Protein AF-Q73L11-F1 (afdb_monomer_lite)

Foldseek 3Di:
DDDDDDDDDDDDPPPPPCPDDPPDPDQDCDACNHGDDPQQNVLLVAAKKFWLLVQLPDPVLQVLLVVLVVVQPQADSFLLSVLLNQQQDDQFGMWHDNRGQKIWTFHADPVRDTDIDIFGWDWPGWDDAVPDPPDIWTKIATPDDDVPQLQARIKTWHRFDAPDDVHAGKIWMGTHNPDPVCRSPPDSSHTNMIHHPPDDSVRSNVVSSVVSNVCSVVDDSAPCVLPQVLFKWFFLLCLLVDDDPLQVVLLVVLQVVCAQQDPVGGTDDSVNLSVLSCVASPDCPPATIWHADCPPSFGKIWTHRPNDTDDIFGKHFRHDQPLGPPWGKIAGPDPPCAFARIKTKDRWDDQVTKIFMGTGVGSVRSNVCPHGRMIGRPPPDSNSSSVVSSVVSNVSSCVNSVD

InterPro domains:
  IPR012674 Calycin [G3DSA:2.40.128.20] (35-209)
  IPR012674 Calycin [G3DSA:2.40.128.20] (220-390)
  IPR012674 Calycin [SSF50814] (27-210)
  IPR015304 ZinT domain [PF09223] (40-207)

pLDDT: mean 89.26, std 16.39, range [25.02, 98.62]

Organism: Treponema denticola (strain ATCC 35405 / DSM 14222 / CIP 103919 / JCM 8153 / KCTC 15104) (NCBI:txid243275)

Secondary structure (DSSP, 8-state):
------------------------SS---EETTEEP-TT-TTGGG-EEEEEGGGGTT-GGGHHHHHHHHTT-TTB-HHHHHHHHHHHH--S-SEEEE-SSSEEEEEEE-TT--EEEEEEEEEEEEEEEPTT-TT-EEEEEEESS--TT-GGGSEEEEPPSB-SSTT---EEEEEEESS-HHHHHTS-TT---EEEETT--HHHHHHHHHHHHHHHTTTS-S-TTHHHHTT--EEEGGGGGT---HHHHHHHHHHHHHTTT--TTSSPPPHHHHHHHHHHHH--SSS-SEEEEE-GGG--EEEEEETTEEEEEEE-EE-SPPTTSTTSEEEE---TT-GGGSEEEEPPPBTTTTBEEEEEESSHHHHTT--S--EEEETT--HHHHHHHHHHHHHHHHHHHHT-

Sequence (403 aa):
MSTKNFGAKLVLVLMVLAVTFTACKSMPNTIGGMKIEPGKELAAWKGEWVSLDSAKNDPSLNPVYKEAAAKMENYTVEGFKLAVEGMYRTSFSKIKFDGTNTVVFTVKDADGKEKEISSEYVYKGKVPVIGYDGYYWETFEAVKNVRGLTMAKYIICFPPHQDSEGGLLHWHVRTGGSGIDALVKADTMWWPTYVSASMTKEELVKNFKDTIGAVAGMFPKSPFEPYAKEGKWMNSSLIYDNTSAEVNAAYNKIIKEFAGKNPKGGDFTKAEIIAEMKKVYGTTDLYTHIEFVTEDGKNEFVVYKDGKEIHRAAYKRTAENASKPGLLAVVTDKKDAGMFKTISLTSAGGNPLHFHFWYGMNDADFSKIKEKPTCIPANTPNKMIAERVEKSCRKILKGIVEK

Structure (mmCIF, N/CA/C/O backbone):
data_AF-Q73L11-F1
#
_entry.id   AF-Q73L11-F1
#
loop_
_atom_site.group_PDB
_atom_site.id
_atom_site.type_symbol
_atom_site.label_atom_id
_atom_site.label_alt_id
_atom_site.label_comp_id
_atom_site.label_asym_id
_atom_site.label_entity_id
_atom_site.label_seq_id
_atom_site.pdbx_PDB_ins_code
_atom_site.Cartn_x
_atom_site.Cartn_y
_atom_site.Cartn_z
_atom_site.occupancy
_atom_site.B_iso_or_equiv
_atom_site.auth_seq_id
_atom_site.auth_comp_id
_atom_site.auth_asym_id
_atom_site.auth_atom_id
_atom_site.pdbx_PDB_model_num
ATOM 1 N N . MET A 1 1 ? 40.506 -22.912 46.090 1.00 35.38 1 MET A N 1
ATOM 2 C CA . MET A 1 1 ? 40.678 -21.440 45.996 1.00 35.38 1 MET A CA 1
ATOM 3 C C . MET A 1 1 ? 40.178 -21.053 44.599 1.00 35.38 1 MET A C 1
ATOM 5 O O . MET A 1 1 ? 40.562 -21.756 43.680 1.00 35.38 1 MET A O 1
ATOM 9 N N . SER A 1 2 ? 39.197 -20.169 44.348 1.00 27.73 2 SER A N 1
ATOM 10 C CA . SER A 1 2 ? 38.759 -18.925 45.031 1.00 27.73 2 SER A CA 1
ATOM 11 C C . SER A 1 2 ? 39.813 -17.814 44.929 1.00 27.73 2 SER A C 1
ATOM 13 O O . SER A 1 2 ? 40.946 -18.110 45.282 1.00 27.73 2 SER A O 1
ATOM 15 N N . THR A 1 3 ? 39.585 -16.550 44.528 1.00 31.19 3 THR A N 1
ATOM 16 C CA . THR A 1 3 ? 38.479 -15.769 43.874 1.00 31.19 3 THR A CA 1
ATOM 17 C C . THR A 1 3 ? 39.145 -14.489 43.255 1.00 31.19 3 THR A C 1
ATOM 19 O O . THR A 1 3 ? 40.365 -14.416 43.339 1.00 31.19 3 THR A O 1
ATOM 22 N N . LYS A 1 4 ? 38.573 -13.423 42.644 1.00 36.03 4 LYS A N 1
ATOM 23 C CA . LYS A 1 4 ? 37.244 -12.799 42.323 1.00 36.03 4 LYS A CA 1
ATOM 24 C C . LYS A 1 4 ? 37.536 -11.696 41.240 1.00 36.03 4 LYS A C 1
ATOM 26 O O . LYS A 1 4 ? 38.711 -11.471 40.983 1.00 36.03 4 LYS A O 1
ATOM 31 N N . ASN A 1 5 ? 36.655 -10.916 40.586 1.00 29.83 5 ASN A N 1
ATOM 32 C CA . ASN A 1 5 ? 35.190 -10.738 40.468 1.00 29.83 5 ASN A CA 1
ATOM 33 C C . ASN A 1 5 ? 34.886 -9.965 39.136 1.00 29.83 5 ASN A C 1
ATOM 35 O O . ASN A 1 5 ? 35.825 -9.525 38.485 1.00 29.83 5 ASN A O 1
ATOM 39 N N . PHE A 1 6 ? 33.605 -9.668 38.842 1.00 29.22 6 PHE A N 1
ATOM 40 C CA . PHE A 1 6 ? 33.082 -8.716 37.822 1.00 29.22 6 PHE A CA 1
ATOM 41 C C . PHE A 1 6 ? 33.169 -9.124 36.324 1.00 29.22 6 PHE A C 1
ATOM 43 O O . PHE A 1 6 ? 34.144 -9.708 35.881 1.00 29.22 6 PHE A O 1
ATOM 50 N N . GLY A 1 7 ? 32.163 -8.819 35.485 1.00 25.02 7 GLY A N 1
ATOM 51 C CA . GLY A 1 7 ? 30.887 -8.171 35.832 1.00 25.02 7 GLY A CA 1
ATOM 52 C C . GLY A 1 7 ? 29.906 -7.892 34.680 1.00 25.02 7 GLY A C 1
ATOM 53 O O . GLY A 1 7 ? 29.806 -6.756 34.255 1.00 25.02 7 GLY A O 1
ATOM 54 N N . ALA A 1 8 ? 29.154 -8.922 34.273 1.00 28.88 8 ALA A N 1
ATOM 55 C CA . ALA A 1 8 ? 27.730 -8.946 33.868 1.00 28.88 8 ALA A CA 1
ATOM 56 C C . ALA A 1 8 ? 27.041 -7.803 33.057 1.00 28.88 8 ALA A C 1
ATOM 58 O O . ALA A 1 8 ? 27.161 -6.621 33.350 1.00 28.88 8 ALA A O 1
ATOM 59 N N . LYS A 1 9 ? 26.071 -8.242 32.227 1.00 26.66 9 LYS A N 1
ATOM 60 C CA . LYS A 1 9 ? 24.974 -7.500 31.549 1.00 26.66 9 LYS A CA 1
ATOM 61 C C . LYS A 1 9 ? 25.284 -6.807 30.208 1.00 26.66 9 LYS A C 1
ATOM 63 O O . LYS A 1 9 ? 25.602 -5.627 30.159 1.00 26.66 9 LYS A O 1
ATOM 68 N N . LEU A 1 10 ? 24.857 -7.463 29.128 1.00 27.17 10 LEU A N 1
ATOM 69 C CA . LEU A 1 10 ? 23.689 -6.964 28.389 1.00 27.17 10 LEU A CA 1
ATOM 70 C C . LEU A 1 10 ? 22.757 -8.154 28.098 1.00 27.17 10 LEU A C 1
ATOM 72 O O . LEU A 1 10 ? 23.234 -9.279 27.968 1.00 27.17 10 LEU A O 1
ATOM 76 N N . VAL A 1 11 ? 21.439 -7.940 28.102 1.00 28.19 11 VAL A N 1
ATOM 77 C CA . VAL A 1 11 ? 20.433 -9.022 28.071 1.00 28.19 11 VAL A CA 1
ATOM 78 C C . VAL A 1 11 ? 19.695 -9.039 26.736 1.00 28.19 11 VAL A C 1
ATOM 80 O O . VAL A 1 11 ? 19.344 -7.993 26.196 1.00 28.19 11 VAL A O 1
ATOM 83 N N . LEU A 1 12 ? 19.440 -10.246 26.231 1.00 28.66 12 LEU A N 1
ATOM 84 C CA . LEU A 1 12 ? 18.625 -10.513 25.050 1.00 28.66 12 LEU A CA 1
ATOM 85 C C . LEU A 1 12 ? 17.162 -10.100 25.308 1.00 28.66 12 LEU A C 1
ATOM 87 O O . LEU A 1 12 ? 16.454 -10.786 26.041 1.00 28.66 12 LEU A O 1
ATOM 91 N N . VAL A 1 13 ? 16.692 -9.009 24.695 1.00 26.59 13 VAL A N 1
ATOM 92 C CA . VAL A 1 13 ? 15.276 -8.590 24.765 1.00 26.59 13 VAL A CA 1
ATOM 93 C C . VAL A 1 13 ? 14.535 -9.038 23.505 1.00 26.59 13 VAL A C 1
ATOM 95 O O . VAL A 1 13 ? 14.194 -8.249 22.629 1.00 26.59 13 VAL A O 1
ATOM 98 N N . LEU A 1 14 ? 14.287 -10.345 23.432 1.00 27.11 14 LEU A N 1
ATOM 99 C CA . LEU A 1 14 ? 13.224 -10.918 22.609 1.00 27.11 14 LEU A CA 1
ATOM 100 C C . LEU A 1 14 ? 11.970 -10.973 23.490 1.00 27.11 14 LEU A C 1
ATOM 102 O O . LEU A 1 14 ? 11.880 -11.820 24.379 1.00 27.11 14 LEU A O 1
ATOM 106 N N . MET A 1 15 ? 11.020 -10.054 23.285 1.00 26.34 15 MET A N 1
ATOM 107 C CA . MET A 1 15 ? 9.740 -10.067 24.007 1.00 26.34 15 MET A CA 1
ATOM 108 C C . MET A 1 15 ? 8.842 -11.198 23.491 1.00 26.34 15 MET A C 1
ATOM 110 O O . MET A 1 15 ? 7.917 -10.995 22.710 1.00 26.34 15 MET A O 1
ATOM 114 N N . VAL A 1 16 ? 9.115 -12.412 23.969 1.00 30.66 16 VAL A N 1
ATOM 115 C CA . VAL A 1 16 ? 8.197 -13.547 23.865 1.00 30.66 16 VAL A CA 1
ATOM 116 C C . VAL A 1 16 ? 7.067 -13.331 24.874 1.00 30.66 16 VAL A C 1
ATOM 118 O O . VAL A 1 16 ? 7.099 -13.840 25.993 1.00 30.66 16 VAL A O 1
ATOM 121 N N . LEU A 1 17 ? 6.058 -12.555 24.475 1.00 27.16 17 LEU A N 1
ATOM 122 C CA . LEU A 1 17 ? 4.787 -12.434 25.194 1.00 27.16 17 LEU A CA 1
ATOM 123 C C . LEU A 1 17 ? 3.920 -13.675 24.918 1.00 27.16 17 LEU A C 1
ATOM 125 O O . LEU A 1 17 ? 2.876 -13.625 24.273 1.00 27.16 17 LEU A O 1
ATOM 129 N N . ALA A 1 18 ? 4.401 -14.829 25.389 1.00 29.62 18 ALA A N 1
ATOM 130 C CA . ALA A 1 18 ? 3.684 -16.096 25.325 1.00 29.62 18 ALA A CA 1
ATOM 131 C C . ALA A 1 18 ? 2.532 -16.104 26.341 1.00 29.62 18 ALA A C 1
ATOM 133 O O . ALA A 1 18 ? 2.640 -16.678 27.425 1.00 29.62 18 ALA A O 1
ATOM 134 N N . VAL A 1 19 ? 1.417 -15.462 25.984 1.00 34.09 19 VAL A N 1
ATOM 135 C CA . VAL A 1 19 ? 0.158 -15.582 26.726 1.00 34.09 19 VAL A CA 1
ATOM 136 C C . VAL A 1 19 ? -0.327 -17.026 26.598 1.00 34.09 19 VAL A C 1
ATOM 138 O O . VAL A 1 19 ? -0.696 -17.484 25.515 1.00 34.09 19 VAL A O 1
ATOM 141 N N . THR A 1 20 ? -0.287 -17.774 27.701 1.00 30.02 20 THR A N 1
ATOM 142 C CA . THR A 1 20 ? -0.569 -19.214 27.726 1.00 30.02 20 THR A CA 1
ATOM 143 C C . THR A 1 20 ? -2.068 -19.508 27.652 1.00 30.02 20 THR A C 1
ATOM 145 O O . THR A 1 20 ? -2.682 -19.926 28.633 1.00 30.02 20 THR A O 1
ATOM 148 N N . PHE A 1 21 ? -2.664 -19.322 26.475 1.00 33.56 21 PHE A N 1
ATOM 149 C CA . PHE A 1 21 ? -3.992 -19.852 26.182 1.00 33.56 21 PHE A CA 1
ATOM 150 C C . PHE A 1 21 ? -3.929 -21.365 25.954 1.00 33.56 21 PHE A C 1
ATOM 152 O O . PHE A 1 21 ? -3.264 -21.854 25.039 1.00 33.56 21 PHE A O 1
ATOM 159 N N . THR A 1 22 ? -4.660 -22.115 26.778 1.00 34.06 22 THR A N 1
ATOM 160 C CA . THR A 1 22 ? -4.763 -23.578 26.702 1.00 34.06 22 THR A CA 1
ATOM 161 C C . THR A 1 22 ? -5.592 -23.997 25.483 1.00 34.06 22 THR A C 1
ATOM 163 O O . THR A 1 22 ? -6.784 -24.285 25.585 1.00 34.06 22 THR A O 1
ATOM 166 N N . ALA A 1 23 ? -4.965 -24.004 24.305 1.00 34.34 23 ALA A N 1
ATOM 167 C CA . ALA A 1 23 ? -5.595 -24.320 23.025 1.00 34.34 23 ALA A CA 1
ATOM 168 C C . ALA A 1 23 ? -5.962 -25.816 22.904 1.00 34.34 23 ALA A C 1
ATOM 170 O O . ALA A 1 23 ? -5.286 -26.600 22.232 1.00 34.34 23 ALA A O 1
ATOM 171 N N . CYS A 1 24 ? -7.056 -26.219 23.555 1.00 35.72 24 CYS A N 1
ATOM 172 C CA . CYS A 1 24 ? -7.661 -27.535 23.373 1.00 35.72 24 CYS A CA 1
ATOM 173 C C . CYS A 1 24 ? -8.022 -27.759 21.897 1.00 35.72 24 CYS A C 1
ATOM 175 O O . CYS A 1 24 ? -8.787 -26.999 21.306 1.00 35.72 24 CYS A O 1
ATOM 177 N N . LYS A 1 25 ? -7.480 -28.831 21.305 1.00 41.09 25 LYS A N 1
ATOM 178 C CA . LYS A 1 25 ? -7.693 -29.197 19.898 1.00 41.09 25 LYS A CA 1
ATOM 179 C C . LYS A 1 25 ? -9.077 -29.816 19.672 1.00 41.09 25 LYS A C 1
ATOM 181 O O . LYS A 1 25 ? -9.210 -31.023 19.488 1.00 41.09 25 LYS A O 1
ATOM 186 N N . SER A 1 26 ? -10.098 -28.973 19.628 1.00 40.47 26 SER A N 1
ATOM 187 C CA . SER A 1 26 ? -11.397 -29.260 19.017 1.00 40.47 26 SER A CA 1
ATOM 188 C C . SER A 1 26 ? -11.814 -28.066 18.156 1.00 40.47 26 SER A C 1
ATOM 190 O O . SER A 1 26 ? -11.389 -26.938 18.405 1.00 40.47 26 SER A O 1
ATOM 192 N N . MET A 1 27 ? -12.601 -28.298 17.099 1.00 46.44 27 MET A N 1
ATOM 193 C CA . MET A 1 27 ? -13.087 -27.190 16.268 1.00 46.44 27 MET A CA 1
ATOM 194 C C . MET A 1 27 ? -13.936 -26.252 17.142 1.00 46.44 27 MET A C 1
ATOM 196 O O . MET A 1 27 ? -14.869 -26.731 17.794 1.00 46.44 27 MET A O 1
ATOM 200 N N . PRO A 1 28 ? -13.619 -24.946 17.211 1.00 53.94 28 PRO A N 1
ATOM 201 C CA . PRO A 1 28 ? -14.266 -24.056 18.158 1.00 53.94 28 PRO A CA 1
ATOM 202 C C . PRO A 1 28 ? -15.704 -23.780 17.718 1.00 53.94 28 PRO A C 1
ATOM 204 O O . PRO A 1 28 ? -15.953 -22.935 16.861 1.00 53.94 28 PRO A O 1
ATOM 207 N N . ASN A 1 29 ? -16.658 -24.431 18.385 1.00 70.69 29 ASN A N 1
ATOM 208 C CA . ASN A 1 29 ? -18.093 -24.126 18.323 1.00 70.69 29 ASN A CA 1
ATOM 209 C C . ASN A 1 29 ? -18.436 -22.756 18.960 1.00 70.69 29 ASN A C 1
ATOM 211 O O . ASN A 1 29 ? -19.571 -22.533 19.387 1.00 70.69 29 ASN A O 1
ATOM 215 N N . THR A 1 30 ? -17.452 -21.859 19.074 1.00 77.94 30 THR A N 1
ATOM 216 C CA . THR A 1 30 ? -17.537 -20.561 19.737 1.00 77.94 30 THR A CA 1
ATOM 217 C C . THR A 1 30 ? -16.783 -19.459 18.983 1.00 77.94 30 THR A C 1
ATOM 219 O O . THR A 1 30 ? -15.761 -19.687 18.322 1.00 77.94 30 THR A O 1
ATOM 222 N N . ILE A 1 31 ? -17.296 -18.237 19.128 1.00 80.06 31 ILE A N 1
ATOM 223 C CA . ILE A 1 31 ? -16.712 -16.969 18.675 1.00 80.06 31 ILE A CA 1
ATOM 224 C C . ILE A 1 31 ? -16.792 -16.008 19.868 1.00 80.06 31 ILE A C 1
ATOM 226 O O . ILE A 1 31 ? -17.858 -15.848 20.457 1.00 80.06 31 ILE A O 1
ATOM 230 N N . GLY A 1 32 ? -15.666 -15.424 20.290 1.00 75.81 32 GLY A N 1
ATOM 231 C CA . GLY A 1 32 ? -15.624 -14.548 21.477 1.00 75.81 32 GLY A CA 1
ATOM 232 C C . GLY A 1 32 ? -16.131 -15.210 22.770 1.00 75.81 32 GLY A C 1
ATOM 233 O O . GLY A 1 32 ? -16.736 -14.550 23.606 1.00 75.81 32 GLY A O 1
ATOM 234 N N . GLY A 1 33 ? -15.980 -16.534 22.900 1.00 77.81 33 GLY A N 1
ATOM 235 C CA . GLY A 1 33 ? -16.538 -17.326 24.006 1.00 77.81 33 GLY A CA 1
ATOM 236 C C . GLY A 1 33 ? -18.035 -17.654 23.891 1.00 77.81 33 GLY A C 1
ATOM 237 O O . GLY A 1 33 ? -18.492 -18.601 24.527 1.00 77.81 33 GLY A O 1
ATOM 238 N N . MET A 1 34 ? -18.795 -16.955 23.042 1.00 78.81 34 MET A N 1
ATOM 239 C CA . MET A 1 34 ? -20.207 -17.253 22.776 1.00 78.81 34 MET A CA 1
ATOM 240 C C . MET A 1 34 ? -20.344 -18.458 21.845 1.00 78.81 34 MET A C 1
ATOM 242 O O . MET A 1 34 ? -19.550 -18.616 20.920 1.00 78.81 34 MET A O 1
ATOM 246 N N . LYS A 1 35 ? -21.362 -19.299 22.055 1.00 84.69 35 LYS A N 1
ATOM 247 C CA . LYS A 1 35 ? -21.678 -20.424 21.161 1.00 84.69 35 LYS A CA 1
ATOM 248 C C . LYS A 1 35 ? -22.108 -19.912 19.781 1.00 84.69 35 LYS A C 1
ATOM 250 O O . LYS A 1 35 ? -22.910 -18.990 19.691 1.00 84.69 35 LYS A O 1
ATOM 255 N N . ILE A 1 36 ? -21.618 -20.554 18.721 1.00 84.19 36 ILE A N 1
ATOM 256 C CA . ILE A 1 36 ? -22.064 -20.301 17.345 1.00 84.19 36 ILE A CA 1
ATOM 257 C C . ILE A 1 36 ? -23.532 -20.740 17.211 1.00 84.19 36 ILE A C 1
ATOM 259 O O . ILE A 1 36 ? -23.858 -21.918 17.379 1.00 84.19 36 ILE A O 1
ATOM 263 N N . GLU A 1 37 ? -24.409 -19.787 16.897 1.00 88.38 37 GLU A N 1
ATOM 264 C CA . GLU A 1 37 ? -25.820 -20.004 16.570 1.00 88.38 37 GLU A CA 1
ATOM 265 C C . GLU A 1 37 ? -26.121 -19.399 15.186 1.00 88.38 37 GLU A C 1
ATOM 267 O O . GLU A 1 37 ? -25.751 -18.245 14.960 1.00 88.38 37 GLU A O 1
ATOM 272 N N . PRO A 1 38 ? -26.791 -20.126 14.268 1.00 87.69 38 PRO A N 1
ATOM 273 C CA . PRO A 1 38 ? -27.093 -19.621 12.929 1.00 87.69 38 PRO A CA 1
ATOM 274 C C . PRO A 1 38 ? -27.888 -18.309 12.944 1.00 87.69 38 PRO A C 1
ATOM 276 O O . PRO A 1 38 ? -28.937 -18.212 13.583 1.00 87.69 38 PRO A O 1
ATOM 279 N N . GLY A 1 39 ? -27.391 -17.306 12.219 1.00 89.44 39 GLY A N 1
ATOM 280 C CA . GLY A 1 39 ? -27.963 -15.958 12.162 1.00 89.44 39 GLY A CA 1
ATOM 281 C C . GLY A 1 39 ? -27.531 -15.035 13.310 1.00 89.44 39 GLY A C 1
ATOM 282 O O . GLY A 1 39 ? -27.993 -13.893 13.362 1.00 89.44 39 GLY A O 1
ATOM 283 N N . LYS A 1 40 ? -26.662 -15.511 14.213 1.00 94.44 40 LYS A N 1
ATOM 284 C CA . LYS A 1 40 ? -26.109 -14.775 15.365 1.00 94.44 40 LYS A CA 1
ATOM 285 C C . LYS A 1 40 ? -24.593 -14.951 15.508 1.00 94.44 40 LYS A C 1
ATOM 287 O O . LYS A 1 40 ? -24.036 -14.681 16.569 1.00 94.44 40 LYS A O 1
ATOM 292 N N . GLU A 1 41 ? -23.893 -15.398 14.473 1.00 95.81 41 GLU A N 1
ATOM 293 C CA . GLU A 1 41 ? -22.435 -15.552 14.488 1.00 95.81 41 GLU A CA 1
ATOM 294 C C . GLU A 1 41 ? -21.693 -14.226 14.760 1.00 95.81 41 GLU A C 1
ATOM 296 O O . GLU A 1 41 ? -20.558 -14.253 15.232 1.00 95.81 41 GLU A O 1
ATOM 301 N N . LEU A 1 42 ? -22.348 -13.074 14.552 1.00 96.19 42 LEU A N 1
ATOM 302 C CA . LEU A 1 42 ? -21.864 -11.741 14.942 1.00 96.19 42 LEU A CA 1
ATOM 303 C C . LEU A 1 42 ? -22.301 -11.261 16.348 1.00 96.19 42 LEU A C 1
ATOM 305 O O . LEU A 1 42 ? -21.995 -10.131 16.734 1.00 96.19 42 LEU A O 1
ATOM 309 N N . ALA A 1 43 ? -22.951 -12.097 17.166 1.00 95.50 43 ALA A N 1
ATOM 310 C CA . ALA A 1 43 ? -23.412 -11.711 18.507 1.00 95.50 43 ALA A CA 1
ATOM 311 C C . ALA A 1 43 ? -22.285 -11.279 19.464 1.00 95.50 43 ALA A C 1
ATOM 313 O O . ALA A 1 43 ? -22.518 -10.441 20.336 1.00 95.50 43 ALA A O 1
ATOM 314 N N . ALA A 1 44 ? -21.059 -11.782 19.268 1.00 95.62 44 ALA A N 1
ATOM 315 C CA . ALA A 1 44 ? -19.892 -11.406 20.069 1.00 95.62 44 ALA A CA 1
ATOM 316 C C . ALA A 1 44 ? -19.519 -9.913 19.962 1.00 95.62 44 ALA A C 1
ATOM 318 O O . ALA A 1 44 ? -18.861 -9.391 20.856 1.00 95.62 44 ALA A O 1
ATOM 319 N N . TRP A 1 45 ? -19.969 -9.213 18.913 1.00 97.50 45 TRP A N 1
ATOM 320 C CA . TRP A 1 45 ? -19.750 -7.776 18.712 1.00 97.50 45 TRP A CA 1
ATOM 321 C C . TRP A 1 45 ? -20.975 -6.919 19.069 1.00 97.50 45 TRP A C 1
ATOM 323 O O . TRP A 1 45 ? -20.998 -5.736 18.734 1.00 97.50 45 TRP A O 1
ATOM 333 N N . LYS A 1 46 ? -22.009 -7.470 19.725 1.00 97.38 46 LYS A N 1
ATOM 334 C CA . LYS A 1 46 ? -23.245 -6.732 20.038 1.00 97.38 46 LYS A CA 1
ATOM 335 C C . LYS A 1 46 ? -22.964 -5.401 20.755 1.00 97.38 46 LYS A C 1
ATOM 337 O O . LYS A 1 46 ? -22.375 -5.384 21.832 1.00 97.38 46 LYS A O 1
ATOM 342 N N . GLY A 1 47 ? -23.451 -4.304 20.177 1.00 97.56 47 GLY A N 1
ATOM 343 C CA . GLY A 1 47 ? -23.226 -2.938 20.651 1.00 97.56 47 GLY A CA 1
ATOM 344 C C . GLY A 1 47 ? -23.004 -1.945 19.508 1.00 97.56 47 GLY A C 1
ATOM 345 O O . GLY A 1 47 ? -23.078 -2.298 18.329 1.00 97.56 47 GLY A O 1
ATOM 346 N N . GLU A 1 48 ? -22.715 -0.695 19.868 1.00 98.19 48 GLU A N 1
ATOM 347 C CA . GLU A 1 48 ? -22.243 0.335 18.939 1.00 98.19 48 GLU A CA 1
ATOM 348 C C . GLU A 1 48 ? -20.748 0.588 19.158 1.00 98.19 48 GLU A C 1
ATOM 350 O O . GLU A 1 48 ? -20.301 0.766 20.293 1.00 98.19 48 GLU A O 1
ATOM 355 N N . TRP A 1 49 ? -19.980 0.640 18.071 1.00 98.56 49 TRP A N 1
ATOM 356 C CA . TRP A 1 49 ? -18.530 0.812 18.095 1.00 98.56 49 TRP A CA 1
ATOM 357 C C . TRP A 1 49 ? -18.104 1.998 17.237 1.00 98.56 49 TRP A C 1
ATOM 359 O O . TRP A 1 49 ? -18.645 2.209 16.152 1.00 98.56 49 TRP A O 1
ATOM 369 N N . VAL A 1 50 ? -17.096 2.739 17.691 1.00 97.75 50 VAL A N 1
ATOM 370 C CA . VAL A 1 50 ? -16.467 3.859 16.976 1.00 97.75 50 VAL A CA 1
ATOM 371 C C . VAL A 1 50 ? -15.022 3.504 16.629 1.00 97.75 50 VAL A C 1
ATOM 373 O O . VAL A 1 50 ? -14.343 2.821 17.398 1.00 97.75 50 VAL A O 1
ATOM 376 N N . SER A 1 51 ? -14.545 3.936 15.461 1.00 97.00 51 SER A N 1
ATOM 377 C CA . SER A 1 51 ? -13.150 3.711 15.078 1.00 97.00 51 SER A CA 1
ATOM 378 C C . SER A 1 51 ? -12.205 4.615 15.869 1.00 97.00 51 SER A C 1
ATOM 380 O O . SER A 1 51 ? -12.389 5.831 15.898 1.00 97.00 51 SER A O 1
ATOM 382 N N . LEU A 1 52 ? -11.142 4.038 16.435 1.00 95.25 52 LEU A N 1
ATOM 383 C CA . LEU A 1 52 ? -10.106 4.774 17.171 1.00 95.25 52 LEU A CA 1
ATOM 384 C C . LEU A 1 52 ? -9.368 5.800 16.277 1.00 95.25 52 LEU A C 1
ATOM 386 O O . LEU A 1 52 ? -8.866 6.811 16.765 1.00 95.25 52 LEU A O 1
ATOM 390 N N . ASP A 1 53 ? -9.383 5.591 14.953 1.00 94.06 53 ASP A N 1
ATOM 391 C CA . ASP A 1 53 ? -8.878 6.520 13.928 1.00 94.06 53 ASP A CA 1
ATOM 392 C C . ASP A 1 53 ? -9.573 7.900 13.964 1.00 94.06 53 ASP A C 1
ATOM 394 O O . ASP A 1 53 ? -9.035 8.876 13.440 1.00 94.06 53 ASP A O 1
ATOM 398 N N . SER A 1 54 ? -10.731 8.041 14.630 1.00 93.75 54 SER A N 1
ATOM 399 C CA . SER A 1 54 ? -11.397 9.340 14.813 1.00 93.75 54 SER A CA 1
ATOM 400 C C . SER A 1 54 ? -10.576 10.340 15.639 1.00 93.75 54 SER A C 1
ATOM 402 O O . SER A 1 54 ? -10.803 11.545 15.532 1.00 93.75 54 SER A O 1
ATOM 404 N N . ALA A 1 55 ? -9.630 9.867 16.458 1.00 95.06 55 ALA A N 1
ATOM 405 C CA . ALA A 1 55 ? -8.809 10.704 17.333 1.00 95.06 55 ALA A CA 1
ATOM 406 C C . ALA A 1 55 ? -7.576 11.329 16.646 1.00 95.06 55 ALA A C 1
ATOM 408 O O . ALA A 1 55 ? -7.051 12.324 17.144 1.00 95.06 55 ALA A O 1
ATOM 409 N N . LYS A 1 56 ? -7.118 10.799 15.500 1.00 93.88 56 LYS A N 1
ATOM 410 C CA . LYS A 1 56 ? -5.787 11.086 14.905 1.00 93.88 56 LYS A CA 1
ATOM 411 C C . LYS A 1 56 ? -5.449 12.555 14.620 1.00 93.88 56 LYS A C 1
ATOM 413 O O . LYS A 1 56 ? -4.278 12.914 14.467 1.00 93.88 56 LYS A O 1
ATOM 418 N N . ASN A 1 57 ? -6.481 13.385 14.490 1.00 94.25 57 ASN A N 1
ATOM 419 C CA . ASN A 1 57 ? -6.376 14.799 14.143 1.00 94.25 57 ASN A CA 1
ATOM 420 C C . ASN A 1 57 ? -6.313 15.718 15.370 1.00 94.25 57 ASN A C 1
ATOM 422 O O . ASN A 1 57 ? -6.208 16.931 15.198 1.00 94.25 57 ASN A O 1
ATOM 426 N N . ASP A 1 58 ? -6.372 15.181 16.592 1.00 96.56 58 ASP A N 1
ATOM 427 C CA . ASP A 1 58 ? -6.278 16.008 17.789 1.00 96.56 58 ASP A CA 1
ATOM 428 C C . ASP A 1 58 ? -4.858 16.603 17.959 1.00 96.56 58 ASP A C 1
ATOM 430 O O . ASP A 1 58 ? -3.874 15.853 17.990 1.00 96.56 58 ASP A O 1
ATOM 434 N N . PRO A 1 59 ? -4.703 17.938 18.088 1.00 96.00 59 PRO A N 1
ATOM 435 C CA . PRO A 1 59 ? -3.387 18.573 18.180 1.00 96.00 59 PRO A CA 1
ATOM 436 C C . PRO A 1 59 ? -2.534 18.126 19.377 1.00 96.00 59 PRO A C 1
ATOM 438 O O . PRO A 1 59 ? -1.307 18.246 19.322 1.00 96.00 59 PRO A O 1
ATOM 441 N N . SER A 1 60 ? -3.147 17.592 20.442 1.00 96.00 60 SER A N 1
ATOM 442 C CA . SER A 1 60 ? -2.434 17.098 21.632 1.00 96.00 60 SER A CA 1
ATOM 443 C C . SER A 1 60 ? -1.557 15.863 21.370 1.00 96.00 60 SER A C 1
ATOM 445 O O . SER A 1 60 ? -0.686 15.542 22.183 1.00 96.00 60 SER A O 1
ATOM 447 N N . LEU A 1 61 ? -1.727 15.204 20.217 1.00 96.56 61 LEU A N 1
ATOM 448 C CA . LEU A 1 61 ? -0.921 14.062 19.774 1.00 96.56 61 LEU A CA 1
ATOM 449 C C . LEU A 1 61 ? 0.451 14.475 19.210 1.00 96.56 61 LEU A C 1
ATOM 451 O O . LEU A 1 61 ? 1.392 13.681 19.222 1.00 96.56 61 LEU A O 1
ATOM 455 N N . ASN A 1 62 ? 0.600 15.718 18.735 1.00 96.19 62 ASN A N 1
ATOM 456 C CA . ASN A 1 62 ? 1.804 16.176 18.028 1.00 96.19 62 ASN A CA 1
ATOM 457 C C . ASN A 1 62 ? 3.121 16.037 18.835 1.00 96.19 62 ASN A C 1
ATOM 459 O O . ASN A 1 62 ? 4.116 15.603 18.248 1.00 96.19 62 ASN A O 1
ATOM 463 N N . PRO A 1 63 ? 3.180 16.327 20.155 1.00 96.19 63 PRO A N 1
ATOM 464 C CA . PRO A 1 63 ? 4.388 16.090 20.953 1.00 96.19 63 PRO A CA 1
ATOM 465 C C . PRO A 1 63 ? 4.763 14.605 21.049 1.00 96.19 63 PRO A C 1
ATOM 467 O O . PRO A 1 63 ? 5.945 14.272 21.057 1.00 96.19 63 PRO A O 1
ATOM 470 N N . VAL A 1 64 ? 3.764 13.717 21.077 1.00 96.00 64 VAL A N 1
ATOM 471 C CA . VAL A 1 64 ? 3.936 12.262 21.231 1.00 96.00 64 VAL A CA 1
ATOM 472 C C . VAL A 1 64 ? 4.490 11.658 19.944 1.00 96.00 64 VAL A C 1
ATOM 474 O O . VAL A 1 64 ? 5.474 10.923 19.981 1.00 96.00 64 VAL A O 1
ATOM 477 N N . TYR A 1 65 ? 3.938 12.059 18.792 1.00 97.25 65 TYR A N 1
ATOM 478 C CA . TYR A 1 65 ? 4.505 11.725 17.484 1.00 97.25 65 TYR A CA 1
ATOM 479 C C . TYR A 1 65 ? 5.960 12.191 17.352 1.00 97.25 65 TYR A C 1
ATOM 481 O O . TYR A 1 65 ? 6.791 11.442 16.842 1.00 97.25 65 TYR A O 1
ATOM 489 N N . LYS A 1 66 ? 6.290 13.394 17.844 1.00 96.50 66 LYS A N 1
ATOM 490 C CA . LYS A 1 66 ? 7.664 13.918 17.823 1.00 96.50 66 LYS A CA 1
ATOM 491 C C . LYS A 1 66 ? 8.615 13.107 18.711 1.00 96.50 66 LYS A C 1
ATOM 493 O O . LYS A 1 66 ? 9.728 12.819 18.282 1.00 96.50 66 LYS A O 1
ATOM 498 N N . GLU A 1 67 ? 8.198 12.734 19.921 1.00 95.38 67 GLU A N 1
ATOM 499 C CA . GLU A 1 67 ? 9.028 11.948 20.847 1.00 95.38 67 GLU A CA 1
ATOM 500 C C . GLU A 1 67 ? 9.251 10.507 20.357 1.00 95.38 67 GLU A C 1
ATOM 502 O O . GLU A 1 67 ? 10.352 9.972 20.483 1.00 95.38 67 GLU A O 1
ATOM 507 N N . ALA A 1 68 ? 8.226 9.884 19.769 1.00 94.94 68 ALA A N 1
ATOM 508 C CA . ALA A 1 68 ? 8.321 8.547 19.193 1.00 94.94 68 ALA A CA 1
ATOM 509 C C . ALA A 1 68 ? 9.177 8.532 17.913 1.00 94.94 68 ALA A C 1
ATOM 511 O O . ALA A 1 68 ? 10.122 7.750 17.823 1.00 94.94 68 ALA A O 1
ATOM 512 N N . ALA A 1 69 ? 8.930 9.445 16.964 1.00 94.94 69 ALA A N 1
ATOM 513 C CA . ALA A 1 69 ? 9.705 9.529 15.723 1.00 94.94 69 ALA A CA 1
ATOM 514 C C . ALA A 1 69 ? 11.187 9.874 15.961 1.00 94.94 69 ALA A C 1
ATOM 516 O O . ALA A 1 69 ? 12.049 9.407 15.224 1.00 94.94 69 ALA A O 1
ATOM 517 N N . ALA A 1 70 ? 11.519 10.610 17.031 1.00 93.94 70 ALA A N 1
ATOM 518 C CA . ALA A 1 70 ? 12.909 10.861 17.430 1.00 93.94 70 ALA A CA 1
ATOM 519 C C . ALA A 1 70 ? 13.700 9.584 17.797 1.00 93.94 70 ALA A C 1
ATOM 521 O O . ALA A 1 70 ? 14.923 9.639 17.908 1.00 93.94 70 ALA A O 1
ATOM 522 N N . LYS A 1 71 ? 13.019 8.442 17.969 1.00 91.75 71 LYS A N 1
ATOM 523 C CA . LYS A 1 71 ? 13.599 7.115 18.238 1.00 91.75 71 LYS A CA 1
ATOM 524 C C . LYS A 1 71 ? 13.583 6.208 16.990 1.00 91.75 71 LYS A C 1
ATOM 526 O O . LYS A 1 71 ? 13.924 5.034 17.089 1.00 91.75 71 LYS A O 1
ATOM 531 N N . MET A 1 72 ? 13.176 6.734 15.828 1.00 92.56 72 MET A N 1
ATOM 532 C CA . MET A 1 72 ? 12.986 6.002 14.569 1.00 92.56 72 MET A CA 1
ATOM 533 C C . MET A 1 72 ? 13.797 6.654 13.437 1.00 92.56 72 MET A C 1
ATOM 535 O O . MET A 1 72 ? 13.279 7.446 12.655 1.00 92.56 72 MET A O 1
ATOM 539 N N . GLU A 1 73 ? 15.081 6.304 13.336 1.00 92.62 73 GLU A N 1
ATOM 540 C CA . GLU A 1 73 ? 16.087 6.961 12.473 1.00 92.62 73 GLU A CA 1
ATOM 541 C C . GLU A 1 73 ? 15.654 7.156 11.005 1.00 92.62 73 GLU A C 1
ATOM 543 O O . GLU A 1 73 ? 15.965 8.177 10.384 1.00 92.62 73 GLU A O 1
ATOM 548 N N . ASN A 1 74 ? 14.893 6.197 10.469 1.00 95.81 74 ASN A N 1
ATOM 549 C CA . ASN A 1 74 ? 14.447 6.139 9.075 1.00 95.81 74 ASN A CA 1
ATOM 550 C C . ASN A 1 74 ? 13.039 6.733 8.839 1.00 95.81 74 ASN A C 1
ATOM 552 O O . ASN A 1 74 ? 12.392 6.426 7.834 1.00 95.81 74 ASN A O 1
ATOM 556 N N . TYR A 1 75 ? 12.544 7.577 9.749 1.00 96.56 75 TYR A N 1
ATOM 557 C CA . TYR A 1 75 ? 11.217 8.202 9.692 1.00 96.56 75 TYR A CA 1
ATOM 558 C C . TYR A 1 75 ? 11.302 9.708 10.008 1.00 96.56 75 TYR A C 1
ATOM 560 O O . TYR A 1 75 ? 12.075 10.136 10.862 1.00 96.56 75 TYR A O 1
ATOM 568 N N . THR A 1 76 ? 10.488 10.533 9.342 1.00 97.06 76 THR A N 1
ATOM 569 C CA . THR A 1 76 ? 10.138 11.876 9.843 1.00 97.06 76 THR A CA 1
ATOM 570 C C . THR A 1 76 ? 8.932 11.784 10.786 1.00 97.06 76 THR A C 1
ATOM 572 O O . THR A 1 76 ? 8.271 10.744 10.859 1.00 97.06 76 THR A O 1
ATOM 575 N N . VAL A 1 77 ? 8.600 12.872 11.489 1.00 96.69 77 VAL A N 1
ATOM 576 C CA . VAL A 1 77 ? 7.410 12.927 12.363 1.00 96.69 77 VAL A CA 1
ATOM 577 C C . VAL A 1 77 ? 6.132 12.663 11.556 1.00 96.69 77 VAL A C 1
ATOM 579 O O . VAL A 1 77 ? 5.256 11.917 11.985 1.00 96.69 77 VAL A O 1
ATOM 582 N N . GLU A 1 78 ? 6.061 13.214 10.346 1.00 95.88 78 GLU A N 1
ATOM 583 C CA . GLU A 1 78 ? 4.954 13.083 9.398 1.00 95.88 78 GLU A CA 1
ATOM 584 C C . GLU A 1 78 ? 4.908 11.677 8.789 1.00 95.88 78 GLU A C 1
ATOM 586 O O . GLU A 1 78 ? 3.839 11.078 8.679 1.00 95.88 78 GLU A O 1
ATOM 591 N N . GLY A 1 79 ? 6.071 11.114 8.443 1.00 95.88 79 GLY A N 1
ATOM 592 C CA . GLY A 1 79 ? 6.174 9.754 7.918 1.00 95.88 79 GLY A CA 1
ATOM 593 C C . GLY A 1 79 ? 5.818 8.676 8.936 1.00 95.88 79 GLY A C 1
ATOM 594 O O . GLY A 1 79 ? 5.215 7.666 8.565 1.00 95.88 79 GLY A O 1
ATOM 595 N N . PHE A 1 80 ? 6.138 8.899 10.213 1.00 95.81 80 PHE A N 1
ATOM 596 C CA . PHE A 1 80 ? 5.675 8.061 11.317 1.00 95.81 80 PHE A CA 1
ATOM 597 C C . PHE A 1 80 ? 4.179 8.265 11.593 1.00 95.81 80 PHE A C 1
ATOM 599 O O . PHE A 1 80 ? 3.448 7.279 11.686 1.00 95.81 80 PHE A O 1
ATOM 606 N N . LYS A 1 81 ? 3.684 9.511 11.609 1.00 95.56 81 LYS A N 1
ATOM 607 C CA . LYS A 1 81 ? 2.245 9.795 11.734 1.00 95.56 81 LYS A CA 1
ATOM 608 C C . LYS A 1 81 ? 1.424 9.061 10.669 1.00 95.56 81 LYS A C 1
ATOM 610 O O . LYS A 1 81 ? 0.501 8.333 11.018 1.00 95.56 81 LYS A O 1
ATOM 615 N N . LEU A 1 82 ? 1.815 9.125 9.395 1.00 93.75 82 LEU A N 1
ATOM 616 C CA . LEU A 1 82 ? 1.143 8.375 8.323 1.00 93.75 82 LEU A CA 1
ATOM 617 C C . LEU A 1 82 ? 1.354 6.851 8.381 1.00 93.75 82 LEU A C 1
ATOM 619 O O . LEU A 1 82 ? 0.641 6.117 7.698 1.00 93.75 82 LEU A O 1
ATOM 623 N N . ALA A 1 83 ? 2.312 6.344 9.162 1.00 93.44 83 ALA A N 1
ATOM 624 C CA . ALA A 1 83 ? 2.402 4.915 9.459 1.00 93.44 83 ALA A CA 1
ATOM 625 C C . ALA A 1 83 ? 1.306 4.501 10.455 1.00 93.44 83 ALA A C 1
ATOM 627 O O . ALA A 1 83 ? 0.563 3.559 10.181 1.00 93.44 83 ALA A O 1
ATOM 628 N N . VAL A 1 84 ? 1.139 5.261 11.544 1.00 95.06 84 VAL A N 1
ATOM 629 C CA . VAL A 1 84 ? 0.084 5.051 12.554 1.00 95.06 84 VAL A CA 1
ATOM 630 C C . VAL A 1 84 ? -1.315 5.252 11.960 1.00 95.06 84 VAL A C 1
ATOM 632 O O . VAL A 1 84 ? -2.195 4.417 12.158 1.00 95.06 84 VAL A O 1
ATOM 635 N N . GLU A 1 85 ? -1.527 6.302 11.164 1.00 93.31 85 GLU A N 1
ATOM 636 C CA . GLU A 1 85 ? -2.797 6.484 10.450 1.00 93.31 85 GLU A CA 1
ATOM 637 C C . GLU A 1 85 ? -3.053 5.356 9.446 1.00 93.31 85 GLU A C 1
ATOM 639 O O . GLU A 1 85 ? -4.171 4.858 9.359 1.00 93.31 85 GLU A O 1
ATOM 644 N N . GLY A 1 86 ? -2.027 4.911 8.710 1.00 92.62 86 GLY A N 1
ATOM 645 C CA . GLY A 1 86 ? -2.139 3.787 7.778 1.00 92.62 86 GLY A CA 1
ATOM 646 C C . GLY A 1 86 ? -2.550 2.477 8.460 1.00 92.62 86 GLY A C 1
ATOM 647 O O . GLY A 1 86 ? -3.347 1.727 7.893 1.00 92.62 86 GLY A O 1
ATOM 648 N N . MET A 1 87 ? -2.063 2.248 9.684 1.00 94.19 87 MET A N 1
ATOM 649 C CA . MET A 1 87 ? -2.424 1.107 10.528 1.00 94.19 87 MET A CA 1
ATOM 650 C C . MET A 1 87 ? -3.907 1.129 10.915 1.00 94.19 87 MET A C 1
ATOM 652 O O . MET A 1 87 ? -4.599 0.139 10.684 1.00 94.19 87 MET A O 1
ATOM 656 N N . TYR A 1 88 ? -4.421 2.250 11.432 1.00 95.69 88 TYR A N 1
ATOM 657 C CA . TYR A 1 88 ? -5.801 2.324 11.934 1.00 95.69 88 TYR A CA 1
ATOM 658 C C . TYR A 1 88 ? -6.864 2.697 10.880 1.00 95.69 88 TYR A C 1
ATOM 660 O O . TYR A 1 88 ? -8.058 2.530 11.137 1.00 95.69 88 TYR A O 1
ATOM 668 N N . ARG A 1 89 ? -6.462 3.155 9.683 1.00 93.50 89 ARG A N 1
ATOM 669 C CA . ARG A 1 89 ? -7.352 3.632 8.607 1.00 93.50 89 ARG A CA 1
ATOM 670 C C . ARG A 1 89 ? -8.474 2.648 8.263 1.00 93.50 89 ARG A C 1
ATOM 672 O O . ARG A 1 89 ? -8.229 1.544 7.772 1.00 93.50 89 ARG A O 1
ATOM 679 N N . THR A 1 90 ? -9.712 3.125 8.367 1.00 93.31 90 THR A N 1
ATOM 680 C CA . THR A 1 90 ? -10.939 2.401 8.002 1.00 93.31 90 THR A CA 1
ATOM 681 C C . THR A 1 90 ? -11.822 3.215 7.041 1.00 93.31 90 THR A C 1
ATOM 683 O O . THR A 1 90 ? -11.553 4.386 6.776 1.00 93.31 90 THR A O 1
ATOM 686 N N . SER A 1 91 ? -12.876 2.602 6.490 1.00 90.25 91 SER A N 1
ATOM 687 C CA . SER A 1 91 ? -13.866 3.267 5.617 1.00 90.25 91 SER A CA 1
ATOM 688 C C . SER A 1 91 ? -15.159 3.679 6.335 1.00 90.25 91 SER A C 1
ATOM 690 O O . SER A 1 91 ? -16.014 4.312 5.718 1.00 90.25 91 SER A O 1
ATOM 692 N N . PHE A 1 92 ? -15.311 3.328 7.614 1.00 94.38 92 PHE A N 1
ATOM 693 C CA . PHE A 1 92 ? -16.540 3.507 8.392 1.00 94.38 92 PHE A CA 1
ATOM 694 C C . PHE A 1 92 ? -16.208 4.229 9.700 1.00 94.38 92 PHE A C 1
ATOM 696 O O . PHE A 1 92 ? -15.236 3.880 10.360 1.00 94.38 92 PHE A O 1
ATOM 703 N N . SER A 1 93 ? -16.966 5.256 10.086 1.00 92.00 93 SER A N 1
ATOM 704 C CA . SER A 1 93 ? -16.688 5.958 11.352 1.00 92.00 93 SER A CA 1
ATOM 705 C C . SER A 1 93 ? -17.185 5.166 12.561 1.00 92.00 93 SER A C 1
ATOM 707 O O . SER A 1 93 ? -16.561 5.197 13.624 1.00 92.00 93 SER A O 1
ATOM 709 N N . LYS A 1 94 ? -18.296 4.443 12.384 1.00 97.00 94 LYS A N 1
ATOM 710 C CA . LYS A 1 94 ? -18.952 3.609 13.394 1.00 97.00 94 LYS A CA 1
ATOM 711 C C . LYS A 1 94 ? -19.494 2.327 12.757 1.00 97.00 94 LYS A C 1
ATOM 713 O O . LYS A 1 94 ? -19.846 2.321 11.572 1.00 97.00 94 LYS A O 1
ATOM 718 N N . ILE A 1 95 ? -19.599 1.268 13.555 1.00 98.25 95 ILE A N 1
ATOM 719 C CA . ILE A 1 95 ? -20.215 -0.016 13.191 1.00 98.25 95 ILE A CA 1
ATOM 720 C C . ILE A 1 95 ? -21.116 -0.463 14.350 1.00 98.25 95 ILE A C 1
ATOM 722 O O . ILE A 1 95 ? -20.718 -0.363 15.511 1.00 98.25 95 ILE A O 1
ATOM 726 N N . LYS A 1 96 ? -22.323 -0.953 14.052 1.00 98.50 96 LYS A N 1
ATOM 727 C CA . LYS A 1 96 ? -23.308 -1.402 15.047 1.00 98.50 96 LYS A CA 1
ATOM 728 C C . LYS A 1 96 ? -23.770 -2.829 14.769 1.00 98.50 96 LYS A C 1
ATOM 730 O O . LYS A 1 96 ? -23.999 -3.188 13.612 1.00 98.50 96 LYS A O 1
ATOM 735 N N . PHE A 1 97 ? -23.968 -3.594 15.839 1.00 98.25 97 PHE A N 1
ATOM 736 C CA . PHE A 1 97 ? -24.452 -4.975 15.816 1.00 98.25 97 PHE A CA 1
ATOM 737 C C . PHE A 1 97 ? -25.571 -5.136 16.854 1.00 98.25 97 PHE A C 1
ATOM 739 O O . PHE A 1 97 ? -25.377 -4.836 18.034 1.00 98.25 97 PHE A O 1
ATOM 746 N N . ASP A 1 98 ? -26.736 -5.639 16.446 1.00 96.50 98 ASP A N 1
ATOM 747 C CA . ASP A 1 98 ? -27.893 -5.856 17.334 1.00 96.50 98 ASP A CA 1
ATOM 748 C C . ASP A 1 98 ? -27.844 -7.200 18.102 1.00 96.50 98 ASP A C 1
ATOM 750 O O . ASP A 1 98 ? -28.522 -7.383 19.125 1.00 96.50 98 ASP A O 1
ATOM 754 N N . GLY A 1 99 ? -26.990 -8.120 17.644 1.00 93.62 99 GLY A N 1
ATOM 755 C CA . GLY A 1 99 ? -26.882 -9.509 18.101 1.00 93.62 99 GLY A CA 1
ATOM 756 C C . GLY A 1 99 ? -27.246 -10.545 17.028 1.00 93.62 99 GLY A C 1
ATOM 757 O O . GLY A 1 99 ? -27.138 -11.742 17.286 1.00 93.62 99 GLY A O 1
ATOM 758 N N . THR A 1 100 ? -27.672 -10.098 15.846 1.00 96.56 100 THR A N 1
ATOM 759 C CA . THR A 1 100 ? -27.858 -10.900 14.630 1.00 96.56 100 THR A CA 1
ATOM 760 C C . THR A 1 100 ? -26.672 -10.717 13.675 1.00 96.56 100 THR A C 1
ATOM 762 O O . THR A 1 100 ? -25.746 -9.953 13.951 1.00 96.56 100 THR A O 1
ATOM 765 N N . ASN A 1 101 ? -26.715 -11.362 12.507 1.00 96.88 101 ASN A N 1
ATOM 766 C CA . ASN A 1 101 ? -25.772 -11.098 11.416 1.00 96.88 101 ASN A CA 1
ATOM 767 C C . ASN A 1 101 ? -26.083 -9.831 10.590 1.00 96.88 101 ASN A C 1
ATOM 769 O O . ASN A 1 101 ? -25.502 -9.641 9.516 1.00 96.88 101 ASN A O 1
ATOM 773 N N . THR A 1 102 ? -26.989 -8.963 11.052 1.00 97.94 102 THR A N 1
ATOM 774 C CA . THR A 1 102 ? -27.204 -7.637 10.460 1.00 97.94 102 THR A CA 1
ATOM 775 C C . THR A 1 102 ? -26.233 -6.635 11.074 1.00 97.94 102 THR A C 1
ATOM 777 O O . THR A 1 102 ? -26.234 -6.404 12.281 1.00 97.94 102 THR A O 1
ATOM 780 N N . VAL A 1 103 ? -25.420 -6.006 10.228 1.00 98.38 103 VAL A N 1
ATOM 781 C CA . VAL A 1 103 ? -24.446 -4.983 10.625 1.00 98.38 103 VAL A CA 1
ATOM 782 C C . VAL A 1 103 ? -24.851 -3.648 10.026 1.00 98.38 103 VAL A C 1
ATOM 784 O O . VAL A 1 103 ? -25.106 -3.564 8.821 1.00 98.38 103 VAL A O 1
ATOM 787 N N . VAL A 1 104 ? -24.873 -2.599 10.846 1.00 98.50 104 VAL A N 1
ATOM 788 C CA . VAL A 1 104 ? -25.121 -1.222 10.402 1.00 98.50 104 VAL A CA 1
ATOM 789 C C . VAL A 1 104 ? -23.802 -0.460 10.374 1.00 98.50 104 VAL A C 1
ATOM 791 O O . VAL A 1 104 ? -23.100 -0.380 11.379 1.00 98.50 104 VAL A O 1
ATOM 794 N N . PHE A 1 105 ? -23.464 0.112 9.222 1.00 97.94 105 PHE A N 1
ATOM 795 C CA . PHE A 1 105 ? -22.251 0.902 9.023 1.00 97.94 105 PHE A CA 1
ATOM 796 C C . PHE A 1 105 ? -22.593 2.380 8.905 1.00 97.94 105 PHE A C 1
ATOM 798 O O . PHE A 1 105 ? -23.446 2.752 8.095 1.00 97.94 105 PHE A O 1
ATOM 805 N N . THR A 1 106 ? -21.873 3.235 9.629 1.00 96.50 106 THR A N 1
ATOM 806 C CA . THR A 1 106 ? -21.899 4.677 9.374 1.00 96.50 106 THR A CA 1
ATOM 807 C C . THR A 1 106 ? -20.860 5.021 8.308 1.00 96.50 106 THR A C 1
ATOM 809 O O . THR A 1 106 ? -19.651 4.950 8.542 1.00 96.50 106 THR A O 1
ATOM 812 N N . VAL A 1 107 ? -21.343 5.397 7.121 1.00 92.38 107 VAL A N 1
ATOM 813 C CA . VAL A 1 107 ? -20.532 5.927 6.013 1.00 92.38 107 VAL A CA 1
ATOM 814 C C . VAL A 1 107 ? -20.746 7.429 5.876 1.00 92.38 107 VAL A C 1
ATOM 816 O O . VAL A 1 107 ? -21.797 7.951 6.248 1.00 92.38 107 VAL A O 1
ATOM 819 N N . LYS A 1 108 ? -19.778 8.121 5.271 1.00 87.75 108 LYS A N 1
ATOM 820 C CA . LYS A 1 108 ? -19.958 9.504 4.818 1.00 87.75 108 LYS A CA 1
ATOM 821 C C . LYS A 1 108 ? -20.376 9.545 3.351 1.00 87.75 108 LYS A C 1
ATOM 823 O O . LYS A 1 108 ? -19.988 8.680 2.564 1.00 87.75 108 LYS A O 1
ATOM 828 N N . ASP A 1 109 ? -21.212 10.510 2.986 1.00 82.56 109 ASP A N 1
ATOM 829 C CA . ASP A 1 109 ? -21.492 10.838 1.587 1.00 82.56 109 ASP A CA 1
ATOM 830 C C . ASP A 1 109 ? -20.492 11.865 1.019 1.00 82.56 109 ASP A C 1
ATOM 832 O O . ASP A 1 109 ? -19.479 12.174 1.647 1.00 82.56 109 ASP A O 1
ATOM 836 N N . ALA A 1 110 ? -20.745 12.352 -0.200 1.00 82.00 110 ALA A N 1
ATOM 837 C CA . ALA A 1 110 ? -19.863 13.301 -0.881 1.00 82.00 110 ALA A CA 1
ATOM 838 C C . ALA A 1 110 ? -19.820 14.688 -0.208 1.00 82.00 110 ALA A C 1
ATOM 840 O O . ALA A 1 110 ? -18.822 15.390 -0.349 1.00 82.00 110 ALA A O 1
ATOM 841 N N . ASP A 1 111 ? -20.852 15.043 0.566 1.00 85.19 111 ASP A N 1
ATOM 842 C CA . ASP A 1 111 ? -20.913 16.274 1.361 1.00 85.19 111 ASP A CA 1
ATOM 843 C C . ASP A 1 111 ? -20.264 16.083 2.750 1.00 85.19 111 ASP A C 1
ATOM 845 O O . ASP A 1 111 ? -20.254 16.997 3.575 1.00 85.19 111 ASP A O 1
ATOM 849 N N . GLY A 1 112 ? -19.765 14.877 3.050 1.00 83.38 112 GLY A N 1
ATOM 850 C CA . GLY A 1 112 ? -19.209 14.500 4.349 1.00 83.38 112 GLY A CA 1
ATOM 851 C C . GLY A 1 112 ? -20.250 14.158 5.422 1.00 83.38 112 GLY A C 1
ATOM 852 O O . GLY A 1 112 ? -19.860 13.902 6.566 1.00 83.38 112 GLY A O 1
ATOM 853 N N . LYS A 1 113 ? -21.549 14.125 5.086 1.00 89.75 113 LYS A N 1
ATOM 854 C CA . LYS A 1 113 ? -22.637 13.826 6.033 1.00 89.75 113 LYS A CA 1
ATOM 855 C C . LYS A 1 113 ? -22.647 12.340 6.367 1.00 89.75 113 LYS A C 1
ATOM 857 O O . LYS A 1 113 ? -22.493 11.497 5.483 1.00 89.75 113 LYS A O 1
ATOM 862 N N . GLU A 1 114 ? -22.837 12.016 7.643 1.00 93.12 114 GLU A N 1
ATOM 863 C CA . GLU A 1 114 ? -22.971 10.628 8.086 1.00 93.12 114 GLU A CA 1
ATOM 864 C C . GLU A 1 114 ? -24.351 10.063 7.729 1.00 93.12 114 GLU A C 1
ATOM 866 O O . GLU A 1 114 ? -25.375 10.719 7.915 1.00 93.12 114 GLU A O 1
ATOM 871 N N . LYS A 1 115 ? -24.372 8.821 7.243 1.00 93.88 115 LYS A N 1
ATOM 872 C CA . LYS A 1 115 ? -25.582 8.025 7.016 1.00 93.88 115 LYS A CA 1
ATOM 873 C C . LYS A 1 115 ? -25.331 6.575 7.404 1.00 93.88 115 LYS A C 1
ATOM 875 O O . LYS A 1 115 ? -24.234 6.048 7.207 1.00 93.88 115 LYS A O 1
ATOM 880 N N . GLU A 1 116 ? -26.360 5.932 7.929 1.00 96.56 116 GLU A N 1
ATOM 881 C CA . GLU A 1 116 ? -26.328 4.516 8.277 1.00 96.56 116 GLU A CA 1
ATOM 882 C C . GLU A 1 116 ? -26.792 3.664 7.089 1.00 96.56 116 GLU A C 1
ATOM 884 O O . GLU A 1 116 ? -27.767 3.997 6.412 1.00 96.56 116 GLU A O 1
ATOM 889 N N . ILE A 1 117 ? -26.075 2.573 6.807 1.00 97.25 117 ILE A N 1
ATOM 890 C CA . ILE A 1 117 ? -26.467 1.571 5.809 1.00 97.25 117 ILE A CA 1
ATOM 891 C C . ILE A 1 117 ? -26.261 0.179 6.403 1.00 97.25 117 ILE A C 1
ATOM 893 O O . ILE A 1 117 ? -25.173 -0.141 6.886 1.00 97.25 117 ILE A O 1
ATOM 897 N N . SER A 1 118 ? -27.294 -0.657 6.333 1.00 97.81 118 SER A N 1
ATOM 898 C CA . SER A 1 118 ? -27.268 -2.025 6.854 1.00 97.81 118 SER A CA 1
ATOM 899 C C . SER A 1 118 ? -26.879 -3.048 5.785 1.00 97.81 118 SER A C 1
ATOM 901 O O . SER A 1 118 ? -27.269 -2.930 4.620 1.00 97.81 118 SER A O 1
ATOM 903 N N . SER A 1 119 ? -26.173 -4.102 6.190 1.00 98.12 119 SER A N 1
ATOM 904 C CA . SER A 1 119 ? -25.979 -5.314 5.391 1.00 98.12 119 SER A CA 1
ATOM 905 C C . SER A 1 119 ? -26.067 -6.562 6.266 1.00 98.12 119 SER A C 1
ATOM 907 O O . SER A 1 119 ? -25.728 -6.541 7.444 1.00 98.12 119 SER A O 1
ATOM 909 N N . GLU A 1 120 ? -26.523 -7.649 5.662 1.00 98.25 120 GLU A N 1
ATOM 910 C CA . GLU A 1 120 ? -26.685 -8.972 6.264 1.00 98.25 120 GLU A CA 1
ATOM 911 C C . GLU A 1 120 ? -25.514 -9.867 5.840 1.00 98.25 120 GLU A C 1
ATOM 913 O O . GLU A 1 120 ? -25.073 -9.780 4.688 1.00 98.25 120 GLU A O 1
ATOM 918 N N . TYR A 1 121 ? -25.012 -10.709 6.746 1.00 98.38 121 TYR A N 1
ATOM 919 C CA . TYR A 1 121 ? -23.792 -11.496 6.542 1.00 98.38 121 TYR A CA 1
ATOM 920 C C . TYR A 1 121 ? -23.973 -12.997 6.792 1.00 98.38 121 TYR A C 1
ATOM 922 O O . TYR A 1 121 ? -24.764 -13.434 7.625 1.00 98.38 121 TYR A O 1
ATOM 930 N N . VAL A 1 122 ? -23.160 -13.789 6.092 1.00 97.44 122 VAL A N 1
ATOM 931 C CA . VAL A 1 122 ? -22.968 -15.223 6.334 1.00 97.44 122 VAL A CA 1
ATOM 932 C C . VAL A 1 122 ? -21.548 -15.441 6.842 1.00 97.44 122 VAL A C 1
ATOM 934 O O . VAL A 1 122 ? -20.590 -14.963 6.229 1.00 97.44 122 VAL A O 1
ATOM 937 N N . TYR A 1 123 ? -21.411 -16.177 7.943 1.00 96.88 123 TYR A N 1
ATOM 938 C CA . TYR A 1 123 ? -20.120 -16.617 8.465 1.00 96.88 123 TYR A CA 1
ATOM 939 C C . TYR A 1 123 ? -19.459 -17.617 7.504 1.00 96.88 123 TYR A C 1
ATOM 941 O O . TYR A 1 123 ? -20.100 -18.541 7.002 1.00 96.88 123 TYR A O 1
ATOM 949 N N . LYS A 1 124 ? -18.169 -17.424 7.223 1.00 96.69 124 LYS A N 1
ATOM 950 C CA . LYS A 1 124 ? -17.393 -18.201 6.240 1.00 96.69 124 LYS A CA 1
ATOM 951 C C . LYS A 1 124 ? -16.299 -19.060 6.888 1.00 96.69 124 LYS A C 1
ATOM 953 O O . LYS A 1 124 ? -15.493 -19.653 6.175 1.00 96.69 124 LYS A O 1
ATOM 958 N N . GLY A 1 125 ? -16.299 -19.168 8.219 1.00 94.25 125 GLY A N 1
ATOM 959 C CA . GLY A 1 125 ? -15.296 -19.897 8.994 1.00 94.25 125 GLY A CA 1
ATOM 960 C C . GLY A 1 125 ? -14.126 -19.015 9.431 1.00 94.25 125 GLY A C 1
ATOM 961 O O . GLY A 1 125 ? -14.225 -17.784 9.443 1.00 94.25 125 GLY A O 1
ATOM 962 N N . LYS A 1 126 ? -13.009 -19.657 9.790 1.00 95.25 126 LYS A N 1
ATOM 963 C CA . LYS A 1 126 ? -11.794 -18.994 10.284 1.00 95.25 126 LYS A CA 1
ATOM 964 C C . LYS A 1 126 ? -10.651 -19.115 9.279 1.00 95.25 126 LYS A C 1
ATOM 966 O O . LYS A 1 126 ? -10.515 -20.147 8.624 1.00 95.25 126 LYS A O 1
ATOM 971 N N . VAL A 1 127 ? -9.810 -18.087 9.190 1.00 95.56 127 VAL A N 1
ATOM 972 C CA . VAL A 1 127 ? -8.588 -18.083 8.360 1.00 95.56 127 VAL A CA 1
ATOM 973 C C . VAL A 1 127 ? -7.384 -17.643 9.198 1.00 95.56 127 VAL A C 1
ATOM 975 O O . VAL A 1 127 ? -7.549 -16.791 10.072 1.00 95.56 127 VAL A O 1
ATOM 978 N N . PRO A 1 128 ? -6.184 -18.210 8.984 1.00 94.56 128 PRO A N 1
ATOM 979 C CA . PRO A 1 128 ? -5.010 -17.869 9.782 1.00 94.56 128 PRO A CA 1
ATOM 980 C C . PRO A 1 128 ? -4.567 -16.420 9.549 1.00 94.56 128 PRO A C 1
ATOM 982 O O . PRO A 1 128 ? -4.744 -15.856 8.465 1.00 94.56 128 PRO A O 1
ATOM 985 N N . VAL A 1 129 ? -3.956 -15.828 10.570 1.00 93.25 129 VAL A N 1
ATOM 986 C CA . VAL A 1 129 ? -3.361 -14.491 10.505 1.00 93.25 129 VAL A CA 1
ATOM 987 C C . VAL A 1 129 ? -1.914 -14.622 10.029 1.00 93.25 129 VAL A C 1
ATOM 989 O O . VAL A 1 129 ? -1.096 -15.279 10.670 1.00 93.25 129 VAL A O 1
ATOM 992 N N . ILE A 1 130 ? -1.574 -14.001 8.896 1.00 89.44 130 ILE A N 1
ATOM 993 C CA . ILE A 1 130 ? -0.207 -14.058 8.358 1.00 89.44 130 ILE A CA 1
ATOM 994 C C . ILE A 1 130 ? 0.761 -13.389 9.345 1.00 89.44 130 ILE A C 1
ATOM 996 O O . ILE A 1 130 ? 0.612 -12.210 9.657 1.00 89.44 130 ILE A O 1
ATOM 1000 N N . GLY A 1 131 ? 1.755 -14.153 9.809 1.00 85.75 131 GLY A N 1
ATOM 1001 C CA . GLY A 1 131 ? 2.779 -13.710 10.763 1.00 85.75 131 GLY A CA 1
ATOM 1002 C C . GLY A 1 131 ? 2.478 -13.998 12.240 1.00 85.75 131 GLY A C 1
ATOM 1003 O O . GLY A 1 131 ? 3.340 -13.733 13.070 1.00 85.75 131 GLY A O 1
ATOM 1004 N N . TYR A 1 132 ? 1.304 -14.549 12.576 1.00 86.06 132 TYR A N 1
ATOM 1005 C CA . TYR A 1 132 ? 0.876 -14.768 13.963 1.00 86.06 132 TYR A CA 1
ATOM 1006 C C . TYR A 1 132 ? 0.379 -16.208 14.163 1.00 86.06 132 TYR A C 1
ATOM 1008 O O . TYR A 1 132 ? -0.807 -16.511 14.012 1.00 86.06 132 TYR A O 1
ATOM 1016 N N . ASP A 1 133 ? 1.298 -17.112 14.508 1.00 87.75 133 ASP A N 1
ATOM 1017 C CA . ASP A 1 133 ? 0.993 -18.532 14.709 1.00 87.75 133 ASP A CA 1
ATOM 1018 C C . ASP A 1 133 ? -0.068 -18.749 15.798 1.00 87.75 133 ASP A C 1
ATOM 1020 O O . ASP A 1 133 ? 0.017 -18.221 16.906 1.00 87.75 133 ASP A O 1
ATOM 1024 N N . GLY A 1 134 ? -1.088 -19.549 15.475 1.00 89.06 134 GLY A N 1
ATOM 1025 C CA . GLY A 1 134 ? -2.218 -19.833 16.365 1.00 89.06 134 GLY A CA 1
ATOM 1026 C C . GLY A 1 134 ? -3.323 -18.769 16.381 1.00 89.06 134 GLY A C 1
ATOM 1027 O O . GLY A 1 134 ? -4.395 -19.049 16.919 1.00 89.06 134 GLY A O 1
ATOM 1028 N N . TYR A 1 135 ? -3.122 -17.603 15.757 1.00 90.50 135 TYR A N 1
ATOM 1029 C CA . TYR A 1 135 ? -4.147 -16.566 15.630 1.00 90.50 135 TYR A CA 1
ATOM 1030 C C . TYR A 1 135 ? -4.965 -16.745 14.345 1.00 90.50 135 TYR A C 1
ATOM 1032 O O . TYR A 1 135 ? -4.440 -17.065 13.274 1.00 90.50 135 TYR A O 1
ATOM 1040 N N . TYR A 1 136 ? -6.272 -16.503 14.449 1.00 94.56 136 TYR A N 1
ATOM 1041 C CA . TYR A 1 136 ? -7.226 -16.667 13.356 1.00 94.56 136 TYR A CA 1
ATOM 1042 C C . TYR A 1 136 ? -8.197 -15.491 13.299 1.00 94.56 136 TYR A C 1
ATOM 1044 O O . TYR A 1 136 ? -8.753 -15.095 14.321 1.00 94.56 136 TYR A O 1
ATOM 1052 N N . TRP A 1 137 ? -8.456 -15.001 12.090 1.00 96.75 137 TRP A N 1
ATOM 1053 C CA . TRP A 1 137 ? -9.570 -14.104 11.822 1.00 96.75 137 TRP A CA 1
ATOM 1054 C C . TRP A 1 137 ? -10.878 -14.895 11.723 1.00 96.75 137 TRP A C 1
ATOM 1056 O O . TRP A 1 137 ? -10.937 -15.915 11.028 1.00 96.75 137 TRP A O 1
ATOM 1066 N N . GLU A 1 138 ? -11.942 -14.377 12.328 1.00 97.44 138 GLU A N 1
ATOM 1067 C CA . GLU A 1 138 ? -13.323 -14.745 12.003 1.00 97.44 138 GLU A CA 1
ATOM 1068 C C . GLU A 1 138 ? -13.703 -14.076 10.676 1.00 97.44 138 GLU A C 1
ATOM 1070 O O . GLU A 1 138 ? -13.332 -12.922 10.445 1.00 97.44 138 GLU A O 1
ATOM 1075 N N . THR A 1 139 ? -14.410 -14.773 9.780 1.00 98.19 139 THR A N 1
ATOM 1076 C CA . THR A 1 139 ? -14.651 -14.268 8.415 1.00 98.19 139 THR A CA 1
ATOM 1077 C C . THR A 1 139 ? -16.122 -14.261 8.019 1.00 98.19 139 THR A C 1
ATOM 1079 O O . THR A 1 139 ? -16.866 -15.195 8.318 1.00 98.19 139 THR A O 1
ATOM 1082 N N . PHE A 1 140 ? -16.543 -13.209 7.313 1.00 98.25 140 PHE A N 1
ATOM 1083 C CA . PHE A 1 140 ? -17.934 -12.983 6.925 1.00 98.25 140 PHE A CA 1
ATOM 1084 C C . PHE A 1 140 ? -18.034 -12.428 5.494 1.00 98.25 140 PHE A C 1
ATOM 1086 O O . PHE A 1 140 ? -17.200 -11.631 5.055 1.00 98.25 140 PHE A O 1
ATOM 1093 N N . GLU A 1 141 ? -19.077 -12.830 4.766 1.00 98.31 141 GLU A N 1
ATOM 1094 C CA . GLU A 1 141 ? -19.421 -12.319 3.430 1.00 98.31 141 GLU A CA 1
ATOM 1095 C C . GLU A 1 141 ? -20.863 -11.799 3.422 1.00 98.31 141 GLU A C 1
ATOM 1097 O O . GLU A 1 141 ? -21.767 -12.448 3.952 1.00 98.31 141 GLU A O 1
ATOM 1102 N N . ALA A 1 142 ? -21.080 -10.628 2.823 1.00 98.31 142 ALA A N 1
ATOM 1103 C CA . ALA A 1 142 ? -22.397 -10.021 2.694 1.00 98.31 142 ALA A CA 1
ATOM 1104 C C . ALA A 1 142 ? -23.304 -10.852 1.769 1.00 98.31 142 ALA A C 1
ATOM 1106 O O . ALA A 1 142 ? -22.925 -11.166 0.639 1.00 98.31 142 ALA A O 1
ATOM 1107 N N . VAL A 1 143 ? -24.537 -11.130 2.212 1.00 97.69 143 VAL A N 1
ATOM 1108 C CA . VAL A 1 143 ? -25.559 -11.899 1.464 1.00 97.69 143 VAL A CA 1
ATOM 1109 C C . VAL A 1 143 ? -25.856 -11.284 0.089 1.00 97.69 143 VAL A C 1
ATOM 1111 O O . VAL A 1 143 ? -26.183 -11.989 -0.864 1.00 97.69 143 VAL A O 1
ATOM 1114 N N . LYS A 1 144 ? -25.744 -9.956 -0.026 1.00 96.31 144 LYS A N 1
ATOM 1115 C CA . LYS A 1 144 ? -26.045 -9.183 -1.237 1.00 96.31 144 LYS A CA 1
ATOM 1116 C C . LYS A 1 144 ? -25.116 -7.979 -1.369 1.00 96.31 144 LYS A C 1
ATOM 1118 O O . LYS A 1 144 ? -24.682 -7.404 -0.376 1.00 96.31 144 LYS A O 1
ATOM 1123 N N . ASN A 1 145 ? -24.853 -7.551 -2.603 1.00 94.31 145 ASN A N 1
ATOM 1124 C CA . ASN A 1 145 ? -24.109 -6.317 -2.863 1.00 94.31 145 ASN A CA 1
ATOM 1125 C C . ASN A 1 145 ? -24.984 -5.100 -2.497 1.00 94.31 145 ASN A C 1
ATOM 1127 O O . ASN A 1 145 ? -25.908 -4.763 -3.237 1.00 94.31 145 ASN A O 1
ATOM 1131 N N . VAL A 1 146 ? -24.698 -4.424 -1.380 1.00 94.50 146 VAL A N 1
ATOM 1132 C CA . VAL A 1 146 ? -25.437 -3.221 -0.954 1.00 94.50 146 VAL A CA 1
ATOM 1133 C C . VAL A 1 146 ? -24.783 -1.949 -1.515 1.00 94.50 146 VAL A C 1
ATOM 1135 O O . VAL A 1 146 ? -23.576 -1.731 -1.380 1.00 94.50 146 VAL A O 1
ATOM 1138 N N . ARG A 1 147 ? -25.578 -1.076 -2.153 1.00 92.75 147 ARG A N 1
ATOM 1139 C CA . ARG A 1 147 ? -25.097 0.195 -2.727 1.00 92.75 147 ARG A CA 1
ATOM 1140 C C . ARG A 1 147 ? -24.551 1.103 -1.619 1.00 92.75 147 ARG A C 1
ATOM 1142 O O . ARG A 1 147 ? -25.279 1.474 -0.710 1.00 92.75 147 ARG A O 1
ATOM 1149 N N . GLY A 1 148 ? -23.281 1.492 -1.736 1.00 90.94 148 GLY A N 1
ATOM 1150 C CA . GLY A 1 148 ? -22.568 2.285 -0.725 1.00 90.94 148 GLY A CA 1
ATOM 1151 C C . GLY A 1 148 ? -21.726 1.461 0.258 1.00 90.94 148 GLY A C 1
ATOM 1152 O O . GLY A 1 148 ? -20.907 2.043 0.957 1.00 90.94 148 GLY A O 1
ATOM 1153 N N . LEU A 1 149 ? -21.851 0.128 0.258 1.00 94.25 149 LEU A N 1
ATOM 1154 C CA . LEU A 1 149 ? -21.079 -0.793 1.107 1.00 94.25 149 LEU A CA 1
ATOM 1155 C C . LEU A 1 149 ? -20.154 -1.717 0.294 1.00 94.25 149 LEU A C 1
ATOM 1157 O O . LEU A 1 149 ? -19.843 -2.832 0.704 1.00 94.25 149 LEU A O 1
ATOM 1161 N N . THR A 1 150 ? -19.659 -1.254 -0.858 1.00 91.06 150 THR A N 1
ATOM 1162 C CA . THR A 1 150 ? -18.704 -2.012 -1.692 1.00 91.06 150 THR A CA 1
ATOM 1163 C C . THR A 1 150 ? -17.426 -2.385 -0.937 1.00 91.06 150 THR A C 1
ATOM 1165 O O . THR A 1 150 ? -16.867 -3.452 -1.173 1.00 91.06 150 THR A O 1
ATOM 1168 N N . MET A 1 151 ? -16.999 -1.545 0.012 1.00 92.38 151 MET A N 1
ATOM 1169 C CA . MET A 1 151 ? -15.856 -1.795 0.898 1.00 92.38 151 MET A CA 1
ATOM 1170 C C . MET A 1 151 ? -16.186 -2.626 2.148 1.00 92.38 151 MET A C 1
ATOM 1172 O O . MET A 1 151 ? -15.285 -2.855 2.943 1.00 92.38 151 MET A O 1
ATOM 1176 N N . ALA A 1 152 ? -17.425 -3.101 2.321 1.00 95.75 152 ALA A N 1
ATOM 1177 C CA . ALA A 1 152 ? -17.816 -4.011 3.404 1.00 95.75 152 ALA A CA 1
ATOM 1178 C C . ALA A 1 152 ? -18.298 -5.388 2.910 1.00 95.75 152 ALA A C 1
ATOM 1180 O O . ALA A 1 152 ? -18.734 -6.192 3.722 1.00 95.75 152 ALA A O 1
ATOM 1181 N N . LYS A 1 153 ? -18.205 -5.708 1.606 1.00 97.38 153 LYS A N 1
ATOM 1182 C CA . LYS A 1 153 ? -18.683 -7.006 1.085 1.00 97.38 153 LYS A CA 1
ATOM 1183 C C . LYS A 1 153 ? -18.057 -8.200 1.823 1.00 97.38 153 LYS A C 1
ATOM 1185 O O . LYS A 1 153 ? -18.743 -9.184 2.085 1.00 97.38 153 LYS A O 1
ATOM 1190 N N . TYR A 1 154 ? -16.774 -8.100 2.149 1.00 98.31 154 TYR A N 1
ATOM 1191 C CA . TYR A 1 154 ? -16.045 -9.056 2.971 1.00 98.31 154 TYR A CA 1
ATOM 1192 C C . TYR A 1 154 ? -15.568 -8.372 4.247 1.00 98.31 154 TYR A C 1
ATOM 1194 O O . TYR A 1 154 ? -15.054 -7.251 4.191 1.00 98.31 154 TYR A O 1
ATOM 1202 N N . ILE A 1 155 ? -15.699 -9.075 5.369 1.00 98.25 155 ILE A N 1
ATOM 1203 C CA . ILE A 1 155 ? -15.186 -8.677 6.681 1.00 98.25 155 ILE A CA 1
ATOM 1204 C C . ILE A 1 155 ? -14.301 -9.812 7.191 1.00 98.25 155 ILE A C 1
ATOM 1206 O O . ILE A 1 155 ? -14.699 -10.978 7.131 1.00 98.25 155 ILE A O 1
ATOM 1210 N N . ILE A 1 156 ? -13.128 -9.470 7.721 1.00 98.31 156 ILE A N 1
ATOM 1211 C CA . ILE A 1 156 ? -12.370 -10.357 8.607 1.00 98.31 156 ILE A CA 1
ATOM 1212 C C . ILE A 1 156 ? -12.060 -9.607 9.908 1.00 98.31 156 ILE A C 1
ATOM 1214 O O . ILE A 1 156 ? -11.634 -8.451 9.867 1.00 98.31 156 ILE A O 1
ATOM 1218 N N . CYS A 1 157 ? -12.337 -10.216 11.059 1.00 97.94 157 CYS A N 1
ATOM 1219 C CA . CYS A 1 157 ? -12.280 -9.544 12.361 1.00 97.94 157 CYS A CA 1
ATOM 1220 C C . CYS A 1 157 ? -11.858 -10.474 13.505 1.00 97.94 157 CYS A C 1
ATOM 1222 O O . CYS A 1 157 ? -11.973 -11.696 13.422 1.00 97.94 157 CYS A O 1
ATOM 1224 N N . PHE A 1 158 ? -11.382 -9.864 14.589 1.00 96.25 158 PHE A N 1
ATOM 1225 C CA . PHE A 1 158 ? -11.316 -10.500 15.904 1.00 96.25 158 PHE A CA 1
ATOM 1226 C C . PHE A 1 158 ? -12.563 -10.135 16.724 1.00 96.25 158 PHE A C 1
ATOM 1228 O O . PHE A 1 158 ? -13.074 -9.023 16.560 1.00 96.25 158 PHE A O 1
ATOM 1235 N N . PRO A 1 159 ? -13.051 -11.019 17.615 1.00 95.12 159 PRO A N 1
ATOM 1236 C CA . PRO A 1 159 ? -14.026 -10.657 18.647 1.00 95.12 159 PRO A CA 1
ATOM 1237 C C . PRO A 1 159 ? -13.499 -9.543 19.569 1.00 95.12 159 PRO A C 1
ATOM 1239 O O . PRO A 1 159 ? -12.282 -9.359 19.641 1.00 95.12 159 PRO A O 1
ATOM 1242 N N . PRO A 1 160 ? -14.358 -8.822 20.309 1.00 95.94 160 PRO A N 1
ATOM 1243 C CA . PRO A 1 160 ? -13.910 -7.872 21.325 1.00 95.94 160 PRO A CA 1
ATOM 1244 C C . PRO A 1 160 ? -13.063 -8.541 22.415 1.00 95.94 160 PRO A C 1
ATOM 1246 O O . PRO A 1 160 ? -13.454 -9.570 22.966 1.00 95.94 160 PRO A O 1
ATOM 1249 N N . HIS A 1 161 ? -11.901 -7.960 22.710 1.00 92.62 161 HIS A N 1
ATOM 1250 C CA . HIS A 1 161 ? -10.916 -8.472 23.665 1.00 92.62 161 HIS A CA 1
ATOM 1251 C C . HIS A 1 161 ? -10.118 -7.336 24.329 1.00 92.62 161 HIS A C 1
ATOM 1253 O O . HIS A 1 161 ? -10.269 -6.159 23.995 1.00 92.62 161 HIS A O 1
ATOM 1259 N N . GLN A 1 162 ? -9.286 -7.706 25.302 1.00 91.25 162 GLN A N 1
ATOM 1260 C CA . GLN A 1 162 ? -8.306 -6.848 25.967 1.00 91.25 162 GLN A CA 1
ATOM 1261 C C . GLN A 1 162 ? -6.948 -7.559 25.884 1.00 91.25 162 GLN A C 1
ATOM 1263 O O . GLN A 1 162 ? -6.872 -8.744 26.207 1.00 91.25 162 GLN A O 1
ATOM 1268 N N . ASP A 1 163 ? -5.884 -6.856 25.488 1.00 83.31 163 ASP A N 1
ATOM 1269 C CA . ASP A 1 163 ? -4.526 -7.437 25.400 1.00 83.31 163 ASP A CA 1
ATOM 1270 C C . ASP A 1 163 ? -3.882 -7.679 26.775 1.00 83.31 163 ASP A C 1
ATOM 1272 O O . ASP A 1 163 ? -2.889 -8.396 26.906 1.00 83.31 163 ASP A O 1
ATOM 1276 N N . SER A 1 164 ? -4.431 -7.045 27.811 1.00 85.00 164 SER A N 1
ATOM 1277 C CA . SER A 1 164 ? -3.948 -7.081 29.186 1.00 85.00 164 SER A CA 1
ATOM 1278 C C . SER A 1 164 ? -5.104 -6.981 30.179 1.00 85.00 164 SER A C 1
ATOM 1280 O O . SER A 1 164 ? -6.190 -6.488 29.861 1.00 85.00 164 SER A O 1
ATOM 1282 N N . GLU A 1 165 ? -4.870 -7.431 31.412 1.00 86.06 165 GLU A N 1
ATOM 1283 C CA . GLU A 1 165 ? -5.818 -7.257 32.514 1.00 86.06 165 GLU A CA 1
ATOM 1284 C C . GLU A 1 165 ? -6.076 -5.761 32.767 1.00 86.06 165 GLU A C 1
ATOM 1286 O O . GLU A 1 165 ? -5.143 -4.972 32.911 1.00 86.06 165 GLU A O 1
ATOM 1291 N N . GLY A 1 166 ? -7.351 -5.356 32.762 1.00 84.31 166 GLY A N 1
ATOM 1292 C CA . GLY A 1 166 ? -7.744 -3.943 32.840 1.00 84.31 166 GLY A CA 1
ATOM 1293 C C . GLY A 1 166 ? -7.435 -3.110 31.584 1.00 84.31 166 GLY A C 1
ATOM 1294 O O . GLY A 1 166 ? -7.621 -1.894 31.609 1.00 84.31 166 GLY A O 1
ATOM 1295 N N . GLY A 1 167 ? -6.976 -3.735 30.494 1.00 86.94 167 GLY A N 1
ATOM 1296 C CA . GLY A 1 167 ? -6.666 -3.072 29.228 1.00 86.94 167 GLY A CA 1
ATOM 1297 C C . GLY A 1 167 ? -7.895 -2.539 28.480 1.00 86.94 167 GLY A C 1
ATOM 1298 O O . GLY A 1 167 ? -9.045 -2.747 28.869 1.00 86.94 167 GLY A O 1
ATOM 1299 N N . LEU A 1 168 ? -7.656 -1.856 27.362 1.00 91.56 168 LEU A N 1
ATOM 1300 C CA . LEU A 1 168 ? -8.714 -1.315 26.510 1.00 91.56 168 LEU A CA 1
ATOM 1301 C C . LEU A 1 168 ? -9.530 -2.444 25.853 1.00 91.56 168 LEU A C 1
ATOM 1303 O O . LEU A 1 168 ? -8.982 -3.223 25.073 1.00 91.56 168 LEU A O 1
ATOM 1307 N N . LEU A 1 169 ? -10.842 -2.501 26.116 1.00 94.50 169 LEU A N 1
ATOM 1308 C CA . LEU A 1 169 ? -11.753 -3.401 25.400 1.00 94.50 169 LEU A CA 1
ATOM 1309 C C . LEU A 1 169 ? -11.966 -2.889 23.970 1.00 94.50 169 LEU A C 1
ATOM 1311 O O . LEU A 1 169 ? -12.570 -1.832 23.759 1.00 94.50 169 LEU A O 1
ATOM 1315 N N . HIS A 1 170 ? -11.475 -3.644 22.992 1.00 96.44 170 HIS A N 1
ATOM 1316 C CA . HIS A 1 170 ? -11.487 -3.258 21.586 1.00 96.44 170 HIS A CA 1
ATOM 1317 C C . HIS A 1 170 ? -11.512 -4.478 20.657 1.00 96.44 170 HIS A C 1
ATOM 1319 O O . HIS A 1 170 ? -11.477 -5.623 21.104 1.00 96.44 170 HIS A O 1
ATOM 1325 N N . TRP A 1 171 ? -11.588 -4.238 19.350 1.00 97.50 171 TRP A N 1
ATOM 1326 C CA . TRP A 1 171 ? -11.408 -5.267 18.324 1.00 97.50 171 TRP A CA 1
ATOM 1327 C C . TRP A 1 171 ? -10.749 -4.696 17.068 1.00 97.50 171 TRP A C 1
ATOM 1329 O O . TRP A 1 171 ? -10.832 -3.494 16.798 1.00 97.50 171 TRP A O 1
ATOM 1339 N N . HIS A 1 172 ? -10.125 -5.577 16.284 1.00 97.25 172 HIS A N 1
ATOM 1340 C CA . HIS A 1 172 ? -9.565 -5.259 14.972 1.00 97.25 172 HIS A CA 1
ATOM 1341 C C . HIS A 1 172 ? -10.431 -5.822 13.843 1.00 97.25 172 HIS A C 1
ATOM 1343 O O . HIS A 1 172 ? -10.956 -6.937 13.946 1.00 97.25 172 HIS A O 1
ATOM 1349 N N . VAL A 1 173 ? -10.523 -5.086 12.733 1.00 97.69 173 VAL A N 1
ATOM 1350 C CA . VAL A 1 173 ? -11.300 -5.495 11.556 1.00 97.69 173 VAL A CA 1
ATOM 1351 C C . VAL A 1 173 ? -10.717 -4.977 10.247 1.00 97.69 173 VAL A C 1
ATOM 1353 O O . VAL A 1 173 ? -10.374 -3.806 10.114 1.00 97.69 173 VAL A O 1
ATOM 1356 N N . ARG A 1 174 ? -10.675 -5.840 9.232 1.00 97.69 174 ARG A N 1
ATOM 1357 C CA . ARG A 1 174 ? -10.375 -5.476 7.843 1.00 97.69 174 ARG A CA 1
ATOM 1358 C C . ARG A 1 174 ? -11.622 -5.700 6.992 1.00 97.69 174 ARG A C 1
ATOM 1360 O O . ARG A 1 174 ? -12.277 -6.735 7.101 1.00 97.69 174 ARG A O 1
ATOM 1367 N N . THR A 1 175 ? -11.938 -4.741 6.129 1.00 96.94 175 THR A N 1
ATOM 1368 C CA . THR A 1 175 ? -13.140 -4.755 5.281 1.00 96.94 175 THR A CA 1
ATOM 1369 C C . THR A 1 175 ? -12.778 -4.464 3.825 1.00 96.94 175 THR A C 1
ATOM 1371 O O . THR A 1 175 ? -11.947 -3.593 3.561 1.00 96.94 175 THR A O 1
ATOM 1374 N N . GLY A 1 176 ? -13.397 -5.142 2.854 1.00 95.81 176 GLY A N 1
ATOM 1375 C CA . GLY A 1 176 ? -13.169 -4.811 1.443 1.00 95.81 176 GLY A CA 1
ATOM 1376 C C . GLY A 1 176 ? -14.087 -5.504 0.441 1.00 95.81 176 GLY A C 1
ATOM 1377 O O . GLY A 1 176 ? -14.896 -6.359 0.789 1.00 95.81 176 GLY A O 1
ATOM 1378 N N . GLY A 1 177 ? -13.944 -5.125 -0.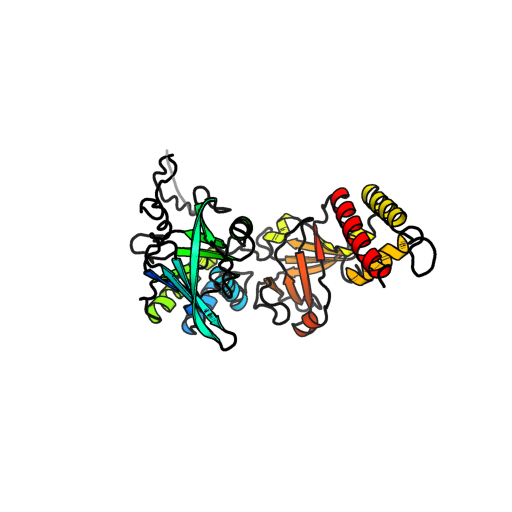832 1.00 95.94 177 GLY A N 1
ATOM 1379 C CA . GLY A 1 177 ? -14.750 -5.654 -1.941 1.00 95.94 177 GLY A CA 1
ATOM 1380 C C . GLY A 1 177 ? -14.156 -6.861 -2.683 1.00 95.94 177 GLY A C 1
ATOM 1381 O O . GLY A 1 177 ? -14.880 -7.529 -3.416 1.00 95.94 177 GLY A O 1
ATOM 1382 N N . SER A 1 178 ? -12.860 -7.145 -2.511 1.00 93.31 178 SER A N 1
ATOM 1383 C CA . SER A 1 178 ? -12.099 -8.042 -3.404 1.00 93.31 178 SER A CA 1
ATOM 1384 C C . SER A 1 178 ? -12.082 -9.526 -3.011 1.00 93.31 178 SER A C 1
ATOM 1386 O O . SER A 1 178 ? -11.741 -10.358 -3.845 1.00 93.31 178 SER A O 1
ATOM 1388 N N . GLY A 1 179 ? -12.416 -9.864 -1.762 1.00 96.19 179 GLY A N 1
ATOM 1389 C CA . GLY A 1 179 ? -12.404 -11.236 -1.233 1.00 96.19 179 GLY A CA 1
ATOM 1390 C C . GLY A 1 179 ? -11.643 -11.373 0.089 1.00 96.19 179 GLY A C 1
ATOM 1391 O O . GLY A 1 179 ? -10.760 -10.572 0.388 1.00 96.19 179 GLY A O 1
ATOM 1392 N N . ILE A 1 180 ? -11.959 -12.419 0.861 1.00 97.00 180 ILE A N 1
ATOM 1393 C CA . ILE A 1 180 ? -11.311 -12.739 2.151 1.00 97.00 180 ILE A CA 1
ATOM 1394 C C . ILE A 1 180 ? -9.789 -12.885 1.992 1.00 97.00 180 ILE A C 1
ATOM 1396 O O . ILE A 1 180 ? -9.033 -12.259 2.730 1.00 97.00 180 ILE A O 1
ATOM 1400 N N . ASP A 1 181 ? -9.333 -13.627 0.979 1.00 95.19 181 ASP A N 1
ATOM 1401 C CA . ASP A 1 181 ? -7.906 -13.836 0.679 1.00 95.19 181 ASP A CA 1
ATOM 1402 C C . ASP A 1 181 ? -7.129 -12.517 0.497 1.00 95.19 181 ASP A C 1
ATOM 1404 O O . ASP A 1 181 ? -6.008 -12.374 0.983 1.00 95.19 181 ASP A O 1
ATOM 1408 N N . ALA A 1 182 ? -7.756 -11.515 -0.128 1.00 94.19 182 ALA A N 1
ATOM 1409 C CA . ALA A 1 182 ? -7.164 -10.195 -0.334 1.00 94.19 182 ALA A CA 1
ATOM 1410 C C . ALA A 1 182 ? -7.091 -9.352 0.954 1.00 94.19 182 ALA A C 1
ATOM 1412 O O . ALA A 1 182 ? -6.244 -8.468 1.042 1.00 94.19 182 ALA A O 1
ATOM 1413 N N . LEU A 1 183 ? -7.943 -9.619 1.952 1.00 95.81 183 LEU A N 1
ATOM 1414 C CA . LEU A 1 183 ? -7.886 -8.978 3.273 1.00 95.81 183 LEU A CA 1
ATOM 1415 C C . LEU A 1 183 ? -6.853 -9.649 4.189 1.00 95.81 183 LEU A C 1
ATOM 1417 O O . LEU A 1 183 ? -6.156 -8.961 4.937 1.00 95.81 183 LEU A O 1
ATOM 1421 N N . VAL A 1 184 ? -6.712 -10.975 4.093 1.00 94.44 184 VAL A N 1
ATOM 1422 C CA . VAL A 1 184 ? -5.673 -11.746 4.799 1.00 94.44 184 VAL A CA 1
ATOM 1423 C C . VAL A 1 184 ? -4.279 -11.368 4.290 1.00 94.44 184 VAL A C 1
ATOM 1425 O O . VAL A 1 184 ? -3.378 -11.146 5.091 1.00 94.44 184 VAL A O 1
ATOM 1428 N N . LYS A 1 185 ? -4.116 -11.227 2.966 1.00 91.19 185 LYS A N 1
ATOM 1429 C CA . LYS A 1 185 ? -2.859 -10.828 2.300 1.00 91.19 185 LYS A CA 1
ATOM 1430 C C . LYS A 1 185 ? -2.649 -9.311 2.194 1.00 91.19 185 LYS A C 1
ATOM 1432 O O . LYS A 1 185 ? -1.689 -8.878 1.559 1.00 91.19 185 LYS A O 1
ATOM 1437 N N . ALA A 1 186 ? -3.533 -8.500 2.776 1.00 89.62 186 ALA A N 1
ATOM 1438 C CA . ALA A 1 186 ? -3.284 -7.071 2.934 1.00 89.62 186 ALA A CA 1
ATOM 1439 C C . ALA A 1 186 ? -2.168 -6.824 3.966 1.00 89.62 186 ALA A C 1
ATOM 1441 O O . ALA A 1 186 ? -1.899 -7.687 4.803 1.00 89.62 186 ALA A O 1
ATOM 1442 N N . ASP A 1 187 ? -1.563 -5.632 3.904 1.00 86.62 187 ASP A N 1
ATOM 1443 C CA . ASP A 1 187 ? -0.467 -5.156 4.765 1.00 86.62 187 ASP A CA 1
ATOM 1444 C C . ASP A 1 187 ? -0.570 -5.691 6.206 1.00 86.62 187 ASP A C 1
ATOM 1446 O O . ASP A 1 187 ? -1.593 -5.516 6.871 1.00 86.62 187 ASP A O 1
ATOM 1450 N N . THR A 1 188 ? 0.470 -6.369 6.695 1.00 87.56 188 THR A N 1
ATOM 1451 C CA . THR A 1 188 ? 0.500 -6.969 8.038 1.00 87.56 188 THR A CA 1
ATOM 1452 C C . THR A 1 188 ? 0.487 -5.932 9.160 1.00 87.56 188 THR A C 1
ATOM 1454 O O . THR A 1 188 ? 0.217 -6.304 10.294 1.00 87.56 188 THR A O 1
ATOM 1457 N N . MET A 1 189 ? 0.689 -4.644 8.859 1.00 88.69 189 MET A N 1
ATOM 1458 C CA . MET A 1 189 ? 0.499 -3.525 9.789 1.00 88.69 189 MET A CA 1
ATOM 1459 C C . MET A 1 189 ? -0.881 -2.856 9.685 1.00 88.69 189 MET A C 1
ATOM 1461 O O . MET A 1 189 ? -1.129 -1.889 10.398 1.00 88.69 189 MET A O 1
ATOM 1465 N N . TRP A 1 190 ? -1.807 -3.337 8.846 1.00 93.69 190 TRP A N 1
ATOM 1466 C CA . TRP A 1 190 ? -3.175 -2.804 8.789 1.00 93.69 190 TRP A CA 1
ATOM 1467 C C . TRP A 1 190 ? -4.059 -3.432 9.881 1.00 93.69 190 TRP A C 1
ATOM 1469 O O . TRP A 1 190 ? -4.492 -4.584 9.770 1.00 93.69 190 TRP A O 1
ATOM 1479 N N . TRP A 1 191 ? -4.340 -2.657 10.929 1.00 94.44 191 TRP A N 1
ATOM 1480 C CA . TRP A 1 191 ? -5.098 -3.054 12.119 1.00 94.44 191 TRP A CA 1
ATOM 1481 C C . TRP A 1 191 ? -6.167 -2.010 12.488 1.00 94.44 191 TRP A C 1
ATOM 1483 O O . TRP A 1 191 ? -6.039 -1.346 13.516 1.00 94.44 191 TRP A O 1
ATOM 1493 N N . PRO A 1 192 ? -7.234 -1.820 11.686 1.00 97.12 192 PRO A N 1
ATOM 1494 C CA . PRO A 1 192 ? -8.287 -0.868 12.030 1.00 97.12 192 PRO A CA 1
ATOM 1495 C C . PRO A 1 192 ? -8.993 -1.256 13.328 1.00 97.12 192 PRO A C 1
ATOM 1497 O O . PRO A 1 192 ? -9.652 -2.295 13.400 1.00 97.12 192 PRO A O 1
ATOM 1500 N N . THR A 1 193 ? -8.845 -0.408 14.345 1.00 97.25 193 THR A N 1
ATOM 1501 C CA . THR A 1 193 ? -9.319 -0.661 15.709 1.00 97.25 193 THR A CA 1
ATOM 1502 C C . THR A 1 193 ? -10.624 0.065 15.994 1.00 97.25 193 THR A C 1
ATOM 1504 O O . THR A 1 193 ? -10.787 1.241 15.654 1.00 97.25 193 THR A O 1
ATOM 1507 N N . TYR A 1 194 ? -11.528 -0.638 16.671 1.00 98.31 194 TYR A N 1
ATOM 1508 C CA . TYR A 1 194 ? -12.820 -0.141 17.120 1.00 98.31 194 TYR A CA 1
ATOM 1509 C C . TYR A 1 194 ? -12.992 -0.341 18.629 1.00 98.31 194 TYR A C 1
ATOM 1511 O O . TYR A 1 194 ? -12.648 -1.390 19.172 1.00 98.31 194 TYR A O 1
ATOM 1519 N N . VAL A 1 195 ? -13.550 0.673 19.290 1.00 97.81 195 VAL A N 1
ATOM 1520 C CA . VAL A 1 195 ? -13.844 0.726 20.735 1.00 97.81 195 VAL A CA 1
ATOM 1521 C C . VAL A 1 195 ? -15.318 1.080 20.952 1.00 97.81 195 VAL A C 1
ATOM 1523 O O . VAL A 1 195 ? -15.999 1.448 19.994 1.00 97.81 195 VAL A O 1
ATOM 1526 N N . SER A 1 196 ? -15.835 0.960 22.179 1.00 97.25 196 SER A N 1
ATOM 1527 C CA . SER A 1 196 ? -17.235 1.315 22.471 1.00 97.25 196 SER A CA 1
ATOM 1528 C C . SER A 1 196 ? -17.559 2.743 22.021 1.00 97.25 196 SER A C 1
ATOM 1530 O O . SER A 1 196 ? -16.846 3.684 22.371 1.00 97.25 196 SER A O 1
ATOM 1532 N N . ALA A 1 197 ? -18.673 2.929 21.308 1.00 96.75 197 ALA A N 1
ATOM 1533 C CA . ALA A 1 197 ? -19.162 4.255 20.922 1.00 96.75 197 ALA A CA 1
ATOM 1534 C C . ALA A 1 197 ? -19.634 5.109 22.120 1.00 96.75 197 ALA A C 1
ATOM 1536 O O . ALA A 1 197 ? -19.907 6.293 21.949 1.00 96.75 197 ALA A O 1
ATOM 1537 N N . SER A 1 198 ? -19.703 4.533 23.328 1.00 96.06 198 SER A N 1
ATOM 1538 C CA . SER A 1 198 ? -19.931 5.269 24.580 1.00 96.06 198 SER A CA 1
ATOM 1539 C C . SER A 1 198 ? -18.691 6.003 25.109 1.00 96.06 198 SER A C 1
ATOM 1541 O O . SER A 1 198 ? -18.798 6.701 26.114 1.00 96.06 198 SER A O 1
ATOM 1543 N N . MET A 1 199 ? -17.516 5.802 24.503 1.00 95.62 199 MET A N 1
ATOM 1544 C CA . MET A 1 199 ? -16.264 6.423 24.935 1.00 95.62 199 MET A CA 1
ATOM 1545 C C . MET A 1 199 ? -16.253 7.928 24.626 1.00 95.62 199 MET A C 1
ATOM 1547 O O . MET A 1 199 ? -16.610 8.349 23.524 1.00 95.62 199 MET A O 1
ATOM 1551 N N . THR A 1 200 ? -15.813 8.745 25.586 1.00 95.69 200 THR A N 1
ATOM 1552 C CA . THR A 1 200 ? -15.673 10.199 25.401 1.00 95.69 200 THR A CA 1
ATOM 1553 C C . THR A 1 200 ? -14.571 10.543 24.393 1.00 95.69 200 THR A C 1
ATOM 1555 O O . THR A 1 200 ? -13.677 9.740 24.111 1.00 95.69 200 THR A O 1
ATOM 1558 N N . LYS A 1 201 ? -14.586 11.770 23.852 1.00 94.69 201 LYS A N 1
ATOM 1559 C CA . LYS A 1 201 ? -13.517 12.235 22.952 1.00 94.69 201 LYS A CA 1
ATOM 1560 C C . LYS A 1 201 ? -12.163 12.238 23.677 1.00 94.69 201 LYS A C 1
ATOM 1562 O O . LYS A 1 201 ? -11.139 11.896 23.092 1.00 94.69 201 LYS A O 1
ATOM 1567 N N . GLU A 1 202 ? -12.172 12.596 24.951 1.00 96.06 202 GLU A N 1
ATOM 1568 C CA . GLU A 1 202 ? -11.011 12.709 25.826 1.00 96.06 202 GLU A CA 1
ATOM 1569 C C . GLU A 1 202 ? -10.374 11.330 26.061 1.00 96.06 202 GLU A C 1
ATOM 1571 O O . GLU A 1 202 ? -9.158 11.178 25.935 1.00 96.06 202 GLU A O 1
ATOM 1576 N N . GLU A 1 203 ? -11.192 10.300 26.298 1.00 95.75 203 GLU A N 1
ATOM 1577 C CA . GLU A 1 203 ? -10.742 8.907 26.366 1.00 95.75 203 GLU A CA 1
ATOM 1578 C C . GLU A 1 203 ? -10.269 8.374 25.006 1.00 95.75 203 GLU A C 1
ATOM 1580 O O . GLU A 1 203 ? -9.248 7.691 24.959 1.00 95.75 203 GLU A O 1
ATOM 1585 N N . LEU A 1 204 ? -10.944 8.696 23.894 1.00 95.81 204 LEU A N 1
ATOM 1586 C CA . LEU A 1 204 ? -10.497 8.307 22.546 1.00 95.81 204 LEU A CA 1
ATOM 1587 C C . LEU A 1 204 ? -9.108 8.881 22.230 1.00 95.81 204 LEU A C 1
ATOM 1589 O O . LEU A 1 204 ? -8.223 8.157 21.771 1.00 95.81 204 LEU A O 1
ATOM 1593 N N . VAL A 1 205 ? -8.894 10.167 22.527 1.00 96.69 205 VAL A N 1
ATOM 1594 C CA . VAL A 1 205 ? -7.601 10.847 22.351 1.00 96.69 205 VAL A CA 1
ATOM 1595 C C . VAL A 1 205 ? -6.542 10.277 23.295 1.00 96.69 205 VAL A C 1
ATOM 1597 O O . VAL A 1 205 ? -5.415 10.064 22.852 1.00 96.69 205 VAL A O 1
ATOM 1600 N N . LYS A 1 206 ? -6.881 9.955 24.553 1.00 95.06 206 LYS A N 1
ATOM 1601 C CA . LYS A 1 206 ? -5.960 9.267 25.475 1.00 95.06 206 LYS A CA 1
ATOM 1602 C C . LYS A 1 206 ? -5.551 7.890 24.939 1.00 95.06 206 LYS A C 1
ATOM 1604 O O . LYS A 1 206 ? -4.363 7.612 24.847 1.00 95.06 206 LYS A O 1
ATOM 1609 N N . ASN A 1 207 ? -6.508 7.044 24.564 1.00 93.38 207 ASN A N 1
ATOM 1610 C CA . ASN A 1 207 ? -6.216 5.685 24.104 1.00 93.38 207 ASN A CA 1
ATOM 1611 C C . ASN A 1 207 ? -5.403 5.688 22.798 1.00 93.38 207 ASN A C 1
ATOM 1613 O O . ASN A 1 207 ? -4.417 4.965 22.698 1.00 93.38 207 ASN A O 1
ATOM 1617 N N . PHE A 1 208 ? -5.736 6.551 21.832 1.00 95.06 208 PHE A N 1
ATOM 1618 C CA . PHE A 1 208 ? -4.934 6.708 20.611 1.00 95.06 208 PHE A CA 1
ATOM 1619 C C . PHE A 1 208 ? -3.541 7.305 20.899 1.00 95.06 208 PHE A C 1
ATOM 1621 O O . PHE A 1 208 ? -2.559 6.924 20.269 1.00 95.06 208 PHE A O 1
ATOM 1628 N N . LYS A 1 209 ? -3.408 8.205 21.883 1.00 94.31 209 LYS A N 1
ATOM 1629 C CA . LYS A 1 209 ? -2.099 8.677 22.363 1.00 94.31 209 LYS A CA 1
ATOM 1630 C C . LYS A 1 209 ? -1.248 7.537 22.926 1.00 94.31 209 LYS A C 1
ATOM 1632 O O . LYS A 1 209 ? -0.056 7.470 22.622 1.00 94.31 209 LYS A O 1
ATOM 1637 N N . ASP A 1 210 ? -1.849 6.662 23.724 1.00 89.94 210 ASP A N 1
ATOM 1638 C CA . ASP A 1 210 ? -1.150 5.542 24.349 1.00 89.94 210 ASP A CA 1
ATOM 1639 C C . ASP A 1 210 ? -0.706 4.502 23.297 1.00 89.94 210 ASP A C 1
ATOM 1641 O O . ASP A 1 210 ? 0.395 3.955 23.412 1.00 89.94 210 ASP A O 1
ATOM 1645 N N . THR A 1 211 ? -1.472 4.294 22.211 1.00 88.69 211 THR A N 1
ATOM 1646 C CA . THR A 1 211 ? -1.031 3.406 21.118 1.00 88.69 211 THR A CA 1
ATOM 1647 C C . THR A 1 211 ? 0.159 3.955 20.332 1.00 88.69 211 THR A C 1
ATOM 1649 O O . THR A 1 211 ? 1.041 3.161 20.013 1.00 88.69 211 THR A O 1
ATOM 1652 N N . ILE A 1 212 ? 0.257 5.270 20.063 1.00 92.31 212 ILE A N 1
ATOM 1653 C CA . ILE A 1 212 ? 1.379 5.870 19.295 1.00 92.31 212 ILE A CA 1
ATOM 1654 C C . ILE A 1 212 ? 2.743 5.429 19.852 1.00 92.31 212 ILE A C 1
ATOM 1656 O O . ILE A 1 212 ? 3.635 5.065 19.086 1.00 92.31 212 ILE A O 1
ATOM 1660 N N . GLY A 1 213 ? 2.908 5.439 21.179 1.00 83.94 213 GLY A N 1
ATOM 1661 C CA . GLY A 1 213 ? 4.152 5.012 21.826 1.00 83.94 213 GLY A CA 1
ATOM 1662 C C . GLY A 1 213 ? 4.419 3.508 21.698 1.00 83.94 213 GLY A C 1
ATOM 1663 O O . GLY A 1 213 ? 5.562 3.109 21.483 1.00 83.94 213 GLY A O 1
ATOM 1664 N N . ALA A 1 214 ? 3.373 2.682 21.788 1.00 84.56 214 ALA A N 1
ATOM 1665 C CA . ALA A 1 214 ? 3.474 1.225 21.706 1.00 84.56 214 ALA A CA 1
ATOM 1666 C C . ALA A 1 214 ? 3.776 0.724 20.280 1.00 84.56 214 ALA A C 1
ATOM 1668 O O . ALA A 1 214 ? 4.634 -0.141 20.096 1.00 84.56 214 ALA A O 1
ATOM 1669 N N . VAL A 1 215 ? 3.117 1.283 19.257 1.00 89.06 215 VAL A N 1
ATOM 1670 C CA . VAL A 1 215 ? 3.262 0.820 17.861 1.00 89.06 215 VAL A CA 1
ATOM 1671 C C . VAL A 1 215 ? 4.554 1.292 17.191 1.00 89.06 215 VAL A C 1
ATOM 1673 O O . VAL A 1 215 ? 4.961 0.717 16.183 1.00 89.06 215 VAL A O 1
ATOM 1676 N N . ALA A 1 216 ? 5.247 2.290 17.750 1.00 87.75 216 ALA A N 1
ATOM 1677 C CA . ALA A 1 216 ? 6.529 2.775 17.230 1.00 87.75 216 ALA A CA 1
ATOM 1678 C C . ALA A 1 216 ? 7.579 1.655 17.093 1.00 87.75 216 ALA A C 1
ATOM 1680 O O . ALA A 1 216 ? 8.323 1.624 16.116 1.00 87.75 216 ALA A O 1
ATOM 1681 N N . GLY A 1 217 ? 7.596 0.700 18.032 1.00 85.38 217 GLY A N 1
ATOM 1682 C CA . GLY A 1 217 ? 8.477 -0.474 17.990 1.00 85.38 217 GLY A CA 1
ATOM 1683 C C . GLY A 1 217 ? 8.001 -1.621 17.086 1.00 85.38 217 GLY A C 1
ATOM 1684 O O . GLY A 1 217 ? 8.742 -2.585 16.917 1.00 85.38 217 GLY A O 1
ATOM 1685 N N . MET A 1 218 ? 6.787 -1.539 16.528 1.00 88.12 218 MET A N 1
ATOM 1686 C CA . MET A 1 218 ? 6.198 -2.570 15.659 1.00 88.12 218 MET A CA 1
ATOM 1687 C C . MET A 1 218 ? 6.428 -2.298 14.167 1.00 88.12 218 MET A C 1
ATOM 1689 O O . MET A 1 218 ? 6.378 -3.223 13.359 1.00 88.12 218 MET A O 1
ATOM 1693 N N . PHE A 1 219 ? 6.667 -1.042 13.776 1.00 89.50 219 PHE A N 1
ATOM 1694 C CA . PHE A 1 219 ? 6.955 -0.713 12.381 1.00 89.50 219 PHE A CA 1
ATOM 1695 C C . PHE A 1 219 ? 8.361 -1.183 11.958 1.00 89.50 219 PHE A C 1
ATOM 1697 O O . PHE A 1 219 ? 9.288 -1.137 12.771 1.00 89.50 219 PHE A O 1
ATOM 1704 N N . PRO A 1 220 ? 8.555 -1.579 10.682 1.00 88.25 220 PRO A N 1
ATOM 1705 C CA . PRO A 1 220 ? 9.865 -1.955 10.154 1.00 88.25 220 PRO A CA 1
ATOM 1706 C C . PRO A 1 220 ? 10.927 -0.883 10.408 1.00 88.25 220 PRO A C 1
ATOM 1708 O O . PRO A 1 220 ? 10.699 0.300 10.152 1.00 88.25 220 PRO A O 1
ATOM 1711 N N . LYS A 1 221 ? 12.125 -1.286 10.850 1.00 90.62 221 LYS A N 1
ATOM 1712 C CA . LYS A 1 221 ? 13.245 -0.344 11.052 1.00 90.62 221 LYS A CA 1
ATOM 1713 C C . LYS A 1 221 ? 13.643 0.350 9.750 1.00 90.62 221 LYS A C 1
ATOM 1715 O O . LYS A 1 221 ? 14.090 1.496 9.776 1.00 90.62 221 LYS A O 1
ATOM 1720 N N . SER A 1 222 ? 13.461 -0.337 8.624 1.00 93.50 222 SER A N 1
ATOM 1721 C CA . SER A 1 222 ? 13.623 0.199 7.280 1.00 93.50 222 SER A CA 1
ATOM 1722 C C . SER A 1 222 ? 12.281 0.166 6.530 1.00 93.50 222 SER A C 1
ATOM 1724 O O . SER A 1 222 ? 11.752 -0.911 6.256 1.00 93.50 222 SER A O 1
ATOM 1726 N N . PRO A 1 223 ? 11.760 1.322 6.080 1.00 92.75 223 PRO A N 1
ATOM 1727 C CA . PRO A 1 223 ? 10.656 1.384 5.118 1.00 92.75 223 PRO A CA 1
ATOM 1728 C C . PRO A 1 223 ? 10.918 0.663 3.779 1.00 92.75 223 PRO A C 1
ATOM 1730 O O . PRO A 1 223 ? 9.977 0.445 3.015 1.00 92.75 223 PRO A O 1
ATOM 1733 N N . PHE A 1 224 ? 12.173 0.313 3.474 1.00 95.75 224 PHE A N 1
ATOM 1734 C CA . PHE A 1 224 ? 12.575 -0.400 2.260 1.00 95.75 224 PHE A CA 1
ATOM 1735 C C . PHE A 1 224 ? 12.734 -1.924 2.428 1.00 95.75 224 PHE A C 1
ATOM 1737 O O . PHE A 1 224 ? 12.879 -2.632 1.429 1.00 95.75 224 PHE A O 1
ATOM 1744 N N . GLU A 1 225 ? 12.660 -2.449 3.652 1.00 92.38 225 GLU A N 1
ATOM 1745 C CA . GLU A 1 225 ? 12.800 -3.880 3.968 1.00 92.38 225 GLU A CA 1
ATOM 1746 C C . GLU A 1 225 ? 11.911 -4.812 3.103 1.00 92.38 225 GLU A C 1
ATOM 1748 O O . GLU A 1 225 ? 12.422 -5.823 2.609 1.00 92.38 225 GLU A O 1
ATOM 1753 N N . PRO A 1 226 ? 10.643 -4.466 2.766 1.00 89.38 226 PRO A N 1
ATOM 1754 C CA . PRO A 1 226 ? 9.808 -5.286 1.878 1.00 89.38 226 PRO A CA 1
ATOM 1755 C C . PRO A 1 226 ? 10.311 -5.422 0.431 1.00 89.38 226 PRO A C 1
ATOM 1757 O O . PRO A 1 226 ? 9.824 -6.292 -0.291 1.00 89.38 226 PRO A O 1
ATOM 1760 N N . TYR A 1 227 ? 11.246 -4.573 -0.008 1.00 94.88 227 TYR A N 1
ATOM 1761 C CA . TYR A 1 227 ? 11.799 -4.563 -1.368 1.00 94.88 227 TYR A CA 1
ATOM 1762 C C . TYR A 1 227 ? 13.237 -5.103 -1.415 1.00 94.88 227 TYR A C 1
ATOM 1764 O O . TYR A 1 227 ? 13.618 -5.734 -2.401 1.00 94.88 227 TYR A O 1
ATOM 1772 N N . ALA A 1 228 ? 14.022 -4.886 -0.354 1.00 95.38 228 ALA A N 1
ATOM 1773 C CA . ALA A 1 228 ? 15.424 -5.303 -0.257 1.00 95.38 228 ALA A CA 1
ATOM 1774 C C . ALA A 1 228 ? 15.614 -6.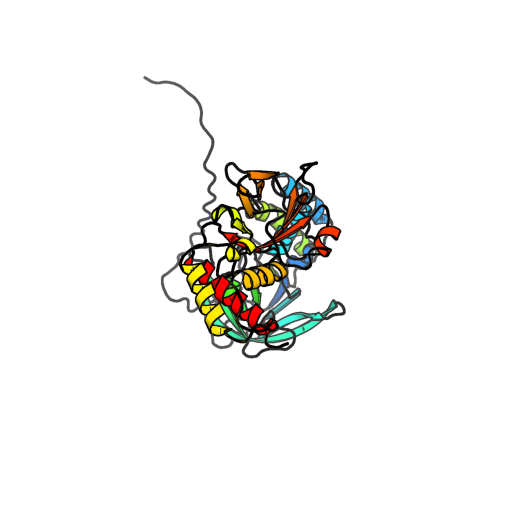824 -0.360 1.00 95.38 228 ALA A C 1
ATOM 1776 O O . ALA A 1 228 ? 16.550 -7.293 -1.003 1.00 95.38 228 ALA A O 1
ATOM 1777 N N . LYS A 1 229 ? 14.672 -7.600 0.190 1.00 91.69 229 LYS A N 1
ATOM 1778 C CA . LYS A 1 229 ? 14.677 -9.075 0.172 1.00 91.69 229 LYS A CA 1
ATOM 1779 C C . LYS A 1 229 ? 14.689 -9.723 -1.223 1.00 91.69 229 LYS A C 1
ATOM 1781 O O . LYS A 1 229 ? 15.034 -10.893 -1.334 1.00 91.69 229 LYS A O 1
ATOM 1786 N N . GLU A 1 230 ? 14.315 -8.989 -2.274 1.00 94.19 230 GLU A N 1
ATOM 1787 C CA . GLU A 1 230 ? 14.356 -9.469 -3.668 1.00 94.19 230 GLU A CA 1
ATOM 1788 C C . GLU A 1 230 ? 15.668 -9.078 -4.390 1.00 94.19 230 GLU A C 1
ATOM 1790 O O . GLU A 1 230 ? 15.866 -9.417 -5.559 1.00 94.19 230 GLU A O 1
ATOM 1795 N N . GLY A 1 231 ? 16.571 -8.357 -3.711 1.00 94.62 231 GLY A N 1
ATOM 1796 C CA . GLY A 1 231 ? 17.836 -7.860 -4.250 1.00 94.62 231 GLY A CA 1
ATOM 1797 C C . GLY A 1 231 ? 17.666 -6.678 -5.209 1.00 94.62 231 GLY A C 1
ATOM 1798 O O . GLY A 1 231 ? 16.924 -5.728 -4.943 1.00 94.62 231 GLY A O 1
ATOM 1799 N N . LYS A 1 232 ? 18.376 -6.722 -6.344 1.00 97.31 232 LYS A N 1
ATOM 1800 C CA . LYS A 1 232 ? 18.268 -5.706 -7.402 1.00 97.31 232 LYS A CA 1
ATOM 1801 C C . LYS A 1 232 ? 16.962 -5.850 -8.168 1.00 97.31 232 LYS A C 1
ATOM 1803 O O . LYS A 1 232 ? 16.551 -6.952 -8.517 1.00 97.31 232 LYS A O 1
ATOM 1808 N N . TRP A 1 233 ? 16.368 -4.720 -8.528 1.00 98.00 233 TRP A N 1
ATOM 1809 C CA . TRP A 1 233 ? 15.181 -4.640 -9.371 1.00 98.00 233 TRP A CA 1
ATOM 1810 C C . TRP A 1 233 ? 15.544 -3.984 -10.701 1.00 98.00 233 TRP A C 1
ATOM 1812 O O . TRP A 1 233 ? 16.151 -2.916 -10.720 1.00 98.00 233 TRP A O 1
ATOM 1822 N N . MET A 1 234 ? 15.171 -4.606 -11.817 1.00 96.81 234 MET A N 1
ATOM 1823 C CA . MET A 1 234 ? 15.365 -4.063 -13.160 1.00 96.81 234 MET A CA 1
ATOM 1824 C C . MET A 1 234 ? 14.193 -3.162 -13.579 1.00 96.81 234 MET A C 1
ATOM 1826 O O . MET A 1 234 ? 13.027 -3.455 -13.297 1.00 96.81 234 MET A O 1
ATOM 1830 N N . ASN A 1 235 ? 14.506 -2.091 -14.310 1.00 95.44 235 ASN A N 1
ATOM 1831 C CA . ASN A 1 235 ? 13.553 -1.293 -15.075 1.00 95.44 235 ASN A CA 1
ATOM 1832 C C . ASN A 1 235 ? 12.835 -2.216 -16.068 1.00 95.44 235 ASN A C 1
ATOM 1834 O O . ASN A 1 235 ? 13.474 -2.803 -16.941 1.00 95.44 235 ASN A O 1
ATOM 1838 N N . SER A 1 236 ? 11.513 -2.356 -15.957 1.00 93.88 236 SER A N 1
ATOM 1839 C CA . SER A 1 236 ? 10.769 -3.339 -16.755 1.00 93.88 236 SER A CA 1
ATOM 1840 C C . SER A 1 236 ? 10.762 -3.070 -18.264 1.00 93.88 236 SER A C 1
ATOM 1842 O O . SER A 1 236 ? 10.360 -3.958 -19.007 1.00 93.88 236 SER A O 1
ATOM 1844 N N . SER A 1 237 ? 11.242 -1.919 -18.748 1.00 93.44 237 SER A N 1
ATOM 1845 C CA . SER A 1 237 ? 11.488 -1.712 -20.184 1.00 93.44 237 SER A CA 1
ATOM 1846 C C . SER A 1 237 ? 12.619 -2.602 -20.739 1.00 93.44 237 SER A C 1
ATOM 1848 O O . SER A 1 237 ? 12.563 -2.981 -21.909 1.00 93.44 237 SER A O 1
ATOM 1850 N N . LEU A 1 238 ? 13.572 -3.042 -19.899 1.00 95.31 238 LEU A N 1
ATOM 1851 C CA . LEU A 1 238 ? 14.658 -3.965 -20.276 1.00 95.31 238 LEU A CA 1
ATOM 1852 C C . LEU A 1 238 ? 14.162 -5.331 -20.774 1.00 95.31 238 LEU A C 1
ATOM 1854 O O . LEU A 1 238 ? 14.867 -5.996 -21.531 1.00 95.31 238 LEU A O 1
ATOM 1858 N N . ILE A 1 239 ? 12.953 -5.762 -20.389 1.00 95.88 239 ILE A N 1
ATOM 1859 C CA . ILE A 1 239 ? 12.427 -7.080 -20.785 1.00 95.88 239 ILE A CA 1
ATOM 1860 C C . ILE A 1 239 ? 12.257 -7.218 -22.299 1.00 95.88 239 ILE A C 1
ATOM 1862 O O . ILE A 1 239 ? 12.298 -8.329 -22.820 1.00 95.88 239 ILE A O 1
ATOM 1866 N N . TYR A 1 240 ? 12.069 -6.099 -23.000 1.00 96.25 240 TYR A N 1
ATOM 1867 C CA . TYR A 1 240 ? 11.860 -6.074 -24.445 1.00 96.25 240 TYR A CA 1
ATOM 1868 C C . TYR A 1 240 ? 13.179 -6.199 -25.224 1.00 96.25 240 TYR A C 1
ATOM 1870 O O . TYR A 1 240 ? 13.198 -6.746 -26.325 1.00 96.25 240 TYR A O 1
ATOM 1878 N N . ASP A 1 241 ? 14.296 -5.783 -24.622 1.00 95.00 241 ASP A N 1
ATOM 1879 C CA . ASP A 1 241 ? 15.643 -5.958 -25.179 1.00 95.00 241 ASP A CA 1
ATOM 1880 C C . ASP A 1 241 ? 16.273 -7.317 -24.808 1.00 95.00 241 ASP A C 1
ATOM 1882 O O . ASP A 1 241 ? 17.350 -7.653 -25.299 1.00 95.00 241 ASP A O 1
ATOM 1886 N N . ASN A 1 242 ? 15.615 -8.126 -23.965 1.00 96.25 242 ASN A N 1
ATOM 1887 C CA . ASN A 1 242 ? 16.117 -9.432 -23.535 1.00 96.25 242 ASN A CA 1
ATOM 1888 C C . ASN A 1 242 ? 16.308 -10.386 -24.742 1.00 96.25 242 ASN A C 1
ATOM 1890 O O . ASN A 1 242 ? 15.448 -10.532 -25.620 1.00 96.25 242 ASN A O 1
ATOM 1894 N N . THR A 1 243 ? 17.479 -11.026 -24.788 1.00 96.62 243 THR A N 1
ATOM 1895 C CA . THR A 1 243 ? 17.968 -11.854 -25.903 1.00 96.62 243 THR A CA 1
ATOM 1896 C C . THR A 1 243 ? 17.872 -13.363 -25.656 1.00 96.62 243 THR A C 1
ATOM 1898 O O . THR A 1 243 ? 18.333 -14.136 -26.496 1.00 96.62 243 THR A O 1
ATOM 1901 N N . SER A 1 244 ? 17.267 -13.799 -24.545 1.00 98.00 244 SER A N 1
ATOM 1902 C CA . SER A 1 244 ? 17.080 -15.218 -24.205 1.00 98.00 244 SER A CA 1
ATOM 1903 C C . SER A 1 244 ? 16.260 -15.986 -25.249 1.00 9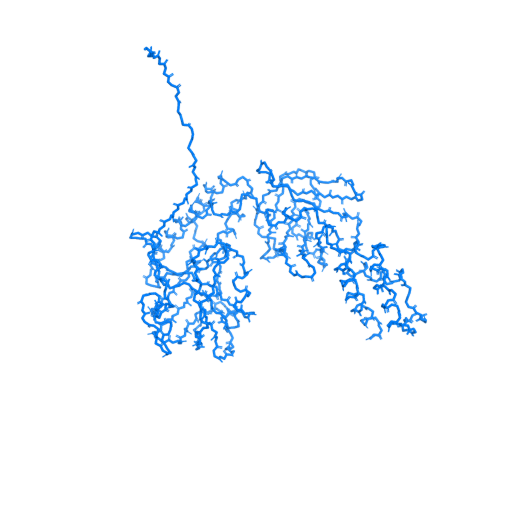8.00 244 SER A C 1
ATOM 1905 O O . SER A 1 244 ? 15.460 -15.415 -25.999 1.00 98.00 244 SER A O 1
ATOM 1907 N N . ALA A 1 245 ? 16.443 -17.309 -25.291 1.00 98.38 245 ALA A N 1
ATOM 1908 C CA . ALA A 1 245 ? 15.727 -18.182 -26.218 1.00 98.38 245 ALA A CA 1
ATOM 1909 C C . ALA A 1 245 ? 14.205 -18.110 -26.002 1.00 98.38 245 ALA A C 1
ATOM 1911 O O . ALA A 1 245 ? 13.444 -18.062 -26.967 1.00 98.38 245 ALA A O 1
ATOM 1912 N N . GLU A 1 246 ? 13.768 -18.023 -24.746 1.00 98.38 246 GLU A N 1
ATOM 1913 C CA . GLU A 1 246 ? 12.366 -17.922 -24.347 1.00 98.38 246 GLU A CA 1
ATOM 1914 C C . GLU A 1 246 ? 11.733 -16.606 -24.818 1.00 98.38 246 GLU A C 1
ATOM 1916 O O . GLU A 1 246 ? 10.649 -16.618 -25.406 1.00 98.38 246 GLU A O 1
ATOM 1921 N N . VAL A 1 247 ? 12.416 -15.470 -24.627 1.00 98.12 247 VAL A N 1
ATOM 1922 C CA . VAL A 1 247 ? 11.914 -14.161 -25.077 1.00 98.12 247 VAL A CA 1
ATOM 1923 C C . VAL A 1 247 ? 11.923 -14.067 -26.606 1.00 98.12 247 VAL A C 1
ATOM 1925 O O . VAL A 1 247 ? 10.958 -13.577 -27.194 1.00 98.12 247 VAL A O 1
ATOM 1928 N N . ASN A 1 248 ? 12.939 -14.608 -27.285 1.00 98.31 248 ASN A N 1
ATOM 1929 C CA . ASN A 1 248 ? 12.942 -14.699 -28.749 1.00 98.31 248 ASN A CA 1
ATOM 1930 C C . ASN A 1 248 ? 11.808 -15.595 -29.280 1.00 98.31 248 ASN A C 1
ATOM 1932 O O . ASN A 1 248 ? 11.158 -15.234 -30.260 1.00 98.31 248 ASN A O 1
ATOM 1936 N N . ALA A 1 249 ? 11.505 -16.714 -28.614 1.00 98.50 249 ALA A N 1
ATOM 1937 C CA . ALA A 1 249 ? 10.365 -17.563 -28.962 1.00 98.50 249 ALA A CA 1
ATOM 1938 C C . ALA A 1 249 ? 9.020 -16.834 -28.773 1.00 98.50 249 ALA A C 1
ATOM 1940 O O . ALA A 1 249 ? 8.145 -16.943 -29.636 1.00 98.50 249 ALA A O 1
ATOM 1941 N N . ALA A 1 250 ? 8.871 -16.037 -27.707 1.00 98.44 250 ALA A N 1
ATOM 1942 C CA . ALA A 1 250 ? 7.704 -15.176 -27.507 1.00 98.44 250 ALA A CA 1
ATOM 1943 C C . ALA A 1 250 ? 7.553 -14.135 -28.633 1.00 98.44 250 ALA A C 1
ATOM 1945 O O . ALA A 1 250 ? 6.459 -13.988 -29.181 1.00 98.44 250 ALA A O 1
ATOM 1946 N N . TYR A 1 251 ? 8.640 -13.473 -29.049 1.00 9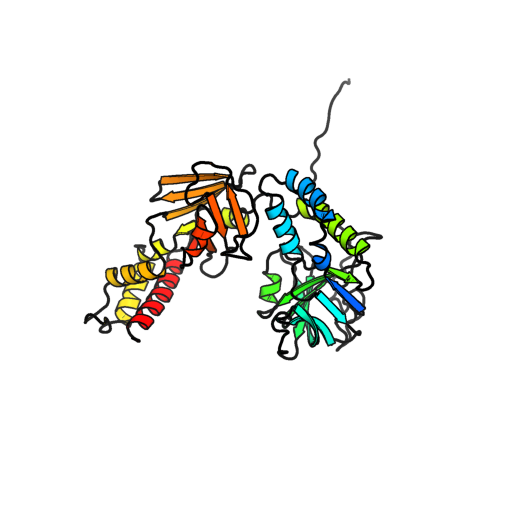8.62 251 TYR A N 1
ATOM 1947 C CA . TYR A 1 251 ? 8.616 -12.566 -30.203 1.00 98.62 251 TYR A CA 1
ATOM 1948 C C . TYR A 1 251 ? 8.214 -13.281 -31.498 1.00 98.62 251 TYR A C 1
ATOM 1950 O O . TYR A 1 251 ? 7.295 -12.823 -32.173 1.00 98.62 251 TYR A O 1
ATOM 1958 N N . ASN A 1 252 ? 8.817 -14.430 -31.817 1.00 98.38 252 ASN A N 1
ATOM 1959 C CA . ASN A 1 252 ? 8.489 -15.201 -33.024 1.00 98.38 252 ASN A CA 1
ATOM 1960 C C . ASN A 1 252 ? 7.010 -15.637 -33.053 1.00 98.38 252 ASN A C 1
ATOM 1962 O O . ASN A 1 252 ? 6.358 -15.578 -34.097 1.00 98.38 252 ASN A O 1
ATOM 1966 N N . LYS A 1 253 ? 6.459 -16.029 -31.896 1.00 98.44 253 LYS A N 1
ATOM 1967 C CA . LYS A 1 253 ? 5.041 -16.378 -31.727 1.00 98.44 253 LYS A CA 1
ATOM 1968 C C . LYS A 1 253 ? 4.120 -15.177 -31.971 1.00 98.44 253 LYS A C 1
ATOM 1970 O O . LYS A 1 253 ? 3.122 -15.324 -32.671 1.00 98.44 253 LYS A O 1
ATOM 1975 N N . ILE A 1 254 ? 4.466 -13.999 -31.445 1.00 98.12 254 ILE A N 1
ATOM 1976 C CA . ILE A 1 254 ? 3.708 -12.759 -31.672 1.00 98.12 254 ILE A CA 1
ATOM 1977 C C . ILE A 1 254 ? 3.782 -12.310 -33.133 1.00 98.12 254 ILE A C 1
ATOM 1979 O O . ILE A 1 254 ? 2.743 -12.016 -33.715 1.00 98.12 254 ILE A O 1
ATOM 1983 N N . ILE A 1 255 ? 4.963 -12.314 -33.755 1.00 98.31 255 ILE A N 1
ATOM 1984 C CA . ILE A 1 255 ? 5.118 -11.935 -35.168 1.00 98.31 255 ILE A CA 1
ATOM 1985 C C . ILE A 1 255 ? 4.232 -12.826 -36.052 1.00 98.31 255 ILE A C 1
ATOM 1987 O O . ILE A 1 255 ? 3.452 -12.311 -36.846 1.00 98.31 255 ILE A O 1
ATOM 1991 N N . LYS A 1 256 ? 4.239 -14.149 -35.828 1.00 98.19 256 LYS A N 1
ATOM 1992 C CA . LYS A 1 256 ? 3.374 -15.095 -36.551 1.00 98.19 256 LYS A CA 1
ATOM 1993 C C . LYS A 1 256 ? 1.871 -14.871 -36.313 1.00 98.19 256 LYS A C 1
ATOM 1995 O O . LYS A 1 256 ? 1.071 -15.092 -37.216 1.00 98.19 256 LYS A O 1
ATOM 2000 N N . GLU A 1 257 ? 1.466 -14.440 -35.119 1.00 97.88 257 GLU A N 1
ATOM 2001 C CA . GLU A 1 257 ? 0.062 -14.136 -34.796 1.00 97.88 257 GLU A CA 1
ATOM 2002 C C . GLU A 1 257 ? -0.443 -12.848 -35.475 1.00 97.88 257 GLU A C 1
ATOM 2004 O O . GLU A 1 257 ? -1.626 -12.741 -35.821 1.00 97.88 257 GLU A O 1
ATOM 2009 N N . PHE A 1 258 ? 0.455 -11.886 -35.704 1.00 97.75 258 PHE A N 1
ATOM 2010 C CA . PHE A 1 258 ? 0.170 -10.596 -36.339 1.00 97.75 258 PHE A CA 1
ATOM 2011 C C . PHE A 1 258 ? 0.712 -10.485 -37.778 1.00 97.75 258 PHE A C 1
ATOM 2013 O O . PHE A 1 258 ? 0.795 -9.383 -38.320 1.00 97.75 258 PHE A O 1
ATOM 2020 N N . ALA A 1 259 ? 1.026 -11.619 -38.410 1.00 97.56 259 ALA A N 1
ATOM 2021 C CA . ALA A 1 259 ? 1.481 -11.678 -39.795 1.00 97.56 259 ALA A CA 1
ATOM 2022 C C . ALA A 1 259 ? 0.450 -11.056 -40.757 1.00 97.56 259 ALA A C 1
ATOM 2024 O O . ALA A 1 259 ? -0.758 -11.280 -40.615 1.00 97.56 259 ALA A O 1
ATOM 2025 N N . GLY A 1 260 ? 0.931 -10.247 -41.702 1.00 96.81 260 GLY A N 1
ATOM 2026 C CA . GLY A 1 260 ? 0.142 -9.465 -42.657 1.00 96.81 260 GLY A CA 1
ATOM 2027 C C . GLY A 1 260 ? -0.664 -8.298 -42.069 1.00 96.81 260 GLY A C 1
ATOM 2028 O O . GLY A 1 260 ? -1.446 -7.698 -42.802 1.00 96.81 260 GLY A O 1
ATOM 2029 N N . LYS A 1 261 ? -0.530 -7.984 -40.769 1.00 96.62 261 LYS A N 1
ATOM 2030 C CA . LYS A 1 261 ? -1.374 -6.993 -40.065 1.00 96.62 261 LYS A CA 1
ATOM 2031 C C . LYS A 1 261 ? -0.643 -5.707 -39.668 1.00 96.62 261 LYS A C 1
ATOM 2033 O O . LYS A 1 261 ? -1.214 -4.912 -38.930 1.00 96.62 261 LYS A O 1
ATOM 2038 N N . ASN A 1 262 ? 0.598 -5.478 -40.098 1.00 95.69 262 ASN A N 1
ATOM 2039 C CA . ASN A 1 262 ? 1.273 -4.202 -39.840 1.00 95.69 262 ASN A CA 1
ATOM 2040 C C . ASN A 1 262 ? 0.565 -3.085 -40.639 1.00 95.69 262 ASN A C 1
ATOM 2042 O O . ASN A 1 262 ? 0.485 -3.207 -41.862 1.00 95.69 262 ASN A O 1
ATOM 2046 N N . PRO A 1 263 ? 0.078 -1.985 -40.021 1.00 93.44 263 PRO A N 1
ATOM 2047 C CA . PRO A 1 263 ? -0.559 -0.884 -40.757 1.00 93.44 263 PRO A CA 1
ATOM 2048 C C . PRO A 1 263 ? 0.356 -0.185 -41.778 1.00 93.44 263 PRO A C 1
ATOM 2050 O O . PRO A 1 263 ? -0.126 0.540 -42.641 1.00 93.44 263 PRO A O 1
ATOM 2053 N N . LYS A 1 264 ? 1.676 -0.416 -41.710 1.00 93.62 264 LYS A N 1
ATOM 2054 C CA . LYS A 1 264 ? 2.660 0.018 -42.721 1.00 93.62 264 LYS A CA 1
ATOM 2055 C C . LYS A 1 264 ? 2.759 -0.929 -43.932 1.00 93.62 264 LYS A C 1
ATOM 2057 O O . LYS A 1 264 ? 3.534 -0.662 -44.845 1.00 93.62 264 LYS A O 1
ATOM 2062 N N . GLY A 1 265 ? 2.007 -2.030 -43.923 1.00 92.69 265 GLY A N 1
ATOM 2063 C CA . GLY A 1 265 ? 2.125 -3.163 -44.837 1.00 92.69 265 GLY A CA 1
ATOM 2064 C C . GLY A 1 265 ? 3.002 -4.290 -44.273 1.00 92.69 265 GLY A C 1
ATOM 2065 O O . GLY A 1 265 ? 4.020 -4.043 -43.631 1.00 92.69 265 GLY A O 1
ATOM 2066 N N . GLY A 1 266 ? 2.613 -5.540 -44.544 1.00 94.62 266 GLY A N 1
ATOM 2067 C CA . GLY A 1 266 ? 3.390 -6.736 -44.202 1.00 94.62 266 GLY A CA 1
ATOM 2068 C C . GLY A 1 266 ? 3.323 -7.159 -42.729 1.00 94.62 266 GLY A C 1
ATOM 2069 O O . GLY A 1 266 ? 2.308 -6.983 -42.049 1.00 94.62 266 GLY A O 1
ATOM 2070 N N . ASP A 1 267 ? 4.410 -7.766 -42.257 1.00 97.38 267 ASP A N 1
ATOM 2071 C CA . ASP A 1 267 ? 4.565 -8.263 -40.887 1.00 97.38 267 ASP A CA 1
ATOM 2072 C C . ASP A 1 267 ? 5.139 -7.181 -39.955 1.00 97.38 267 ASP A C 1
ATOM 2074 O O . ASP A 1 267 ? 5.762 -6.211 -40.391 1.00 97.38 267 ASP A O 1
ATOM 2078 N N . PHE A 1 268 ? 4.965 -7.355 -38.644 1.00 97.75 268 PHE A N 1
ATOM 2079 C CA . PHE A 1 268 ? 5.697 -6.568 -37.648 1.00 97.75 268 PHE A CA 1
ATOM 2080 C C . PHE A 1 268 ? 7.097 -7.155 -37.430 1.00 97.75 268 PHE A C 1
ATOM 2082 O O . PHE A 1 268 ? 7.234 -8.340 -37.128 1.00 97.75 268 PHE A O 1
ATOM 2089 N N . THR A 1 269 ? 8.145 -6.335 -37.491 1.00 97.69 269 THR A N 1
ATOM 2090 C CA . THR A 1 269 ? 9.501 -6.763 -37.104 1.00 97.69 269 THR A CA 1
ATOM 2091 C C . THR A 1 269 ? 9.695 -6.743 -35.579 1.00 97.69 269 THR A C 1
ATOM 2093 O O . THR A 1 269 ? 9.073 -5.946 -34.874 1.00 97.69 269 THR A O 1
ATOM 2096 N N . LYS A 1 270 ? 10.622 -7.557 -35.033 1.00 97.56 270 LYS A N 1
ATOM 2097 C CA . LYS A 1 270 ? 10.975 -7.509 -33.590 1.00 97.56 270 LYS A CA 1
ATOM 2098 C C . LYS A 1 270 ? 11.374 -6.089 -33.150 1.00 97.56 270 LYS A C 1
ATOM 2100 O O . LYS A 1 270 ? 10.986 -5.661 -32.066 1.00 97.56 270 LYS A O 1
ATOM 2105 N N . ALA A 1 271 ? 12.103 -5.358 -33.997 1.00 97.19 271 ALA A N 1
ATOM 2106 C CA . ALA A 1 271 ? 12.548 -3.992 -33.722 1.00 97.19 271 ALA A CA 1
ATOM 2107 C C . ALA A 1 271 ? 11.378 -2.996 -33.613 1.00 97.19 271 ALA A C 1
ATOM 2109 O O . ALA A 1 271 ? 11.344 -2.202 -32.674 1.00 97.19 271 ALA A O 1
ATOM 2110 N N . GLU A 1 272 ? 10.390 -3.068 -34.511 1.00 97.25 272 GLU A N 1
ATOM 2111 C CA . GLU A 1 272 ? 9.177 -2.245 -34.409 1.00 97.25 272 GLU A CA 1
ATOM 2112 C C . GLU A 1 272 ? 8.375 -2.566 -33.152 1.00 97.25 272 GLU A C 1
ATOM 2114 O O . GLU A 1 272 ? 7.961 -1.644 -32.456 1.00 97.25 272 GLU A O 1
ATOM 2119 N N . ILE A 1 273 ? 8.199 -3.852 -32.819 1.00 97.81 273 ILE A N 1
ATOM 2120 C CA . ILE A 1 273 ? 7.480 -4.239 -31.599 1.00 97.81 273 ILE A CA 1
ATOM 2121 C C . ILE A 1 273 ? 8.184 -3.628 -30.379 1.00 97.81 273 ILE A C 1
ATOM 2123 O O . ILE A 1 273 ? 7.528 -2.964 -29.584 1.00 97.81 273 ILE A O 1
ATOM 2127 N N . ILE A 1 274 ? 9.512 -3.763 -30.256 1.00 97.00 274 ILE A N 1
ATOM 2128 C CA . ILE A 1 274 ? 10.293 -3.141 -29.168 1.00 97.00 274 ILE A CA 1
ATOM 2129 C C . ILE A 1 274 ? 10.098 -1.618 -29.127 1.00 97.00 274 ILE A C 1
ATOM 2131 O O . ILE A 1 274 ? 9.915 -1.062 -28.042 1.00 97.00 274 ILE A O 1
ATOM 2135 N N . ALA A 1 275 ? 10.095 -0.945 -30.281 1.00 95.44 275 ALA A N 1
ATOM 2136 C CA . ALA A 1 275 ? 9.874 0.497 -30.357 1.00 95.44 275 ALA A CA 1
ATOM 2137 C C . ALA A 1 275 ? 8.474 0.901 -29.857 1.00 95.44 275 ALA A C 1
ATOM 2139 O O . ALA A 1 275 ? 8.361 1.851 -29.085 1.00 95.44 275 ALA A O 1
ATOM 2140 N N . GLU A 1 276 ? 7.415 0.168 -30.220 1.00 95.19 276 GLU A N 1
ATOM 2141 C CA . GLU A 1 276 ? 6.066 0.414 -29.689 1.00 95.19 276 GLU A CA 1
ATOM 2142 C C . GLU A 1 276 ? 5.967 0.102 -28.186 1.00 95.19 276 GLU A C 1
ATOM 2144 O O . GLU A 1 276 ? 5.328 0.851 -27.447 1.00 95.19 276 GLU A O 1
ATOM 2149 N N . MET A 1 277 ? 6.650 -0.938 -27.689 1.00 94.12 277 MET A N 1
ATOM 2150 C CA . MET A 1 277 ? 6.670 -1.237 -26.251 1.00 94.12 277 MET A CA 1
ATOM 2151 C C . MET A 1 277 ? 7.356 -0.128 -25.440 1.00 94.12 277 MET A C 1
ATOM 2153 O O . MET A 1 277 ? 6.847 0.256 -24.385 1.00 94.12 277 MET A O 1
ATOM 2157 N N . LYS A 1 278 ? 8.461 0.442 -25.938 1.00 91.25 278 LYS A N 1
ATOM 2158 C CA . LYS A 1 278 ? 9.187 1.536 -25.266 1.00 91.25 278 LYS A CA 1
ATOM 2159 C C . LYS A 1 278 ? 8.391 2.846 -25.190 1.00 91.25 278 LYS A C 1
ATOM 2161 O O . LYS A 1 278 ? 8.555 3.587 -24.229 1.00 91.25 278 LYS A O 1
ATOM 2166 N N . LYS A 1 279 ? 7.446 3.093 -26.109 1.00 90.19 279 LYS A N 1
ATOM 2167 C CA . LYS A 1 279 ? 6.489 4.221 -26.009 1.00 90.19 279 LYS A CA 1
ATOM 2168 C C . LYS A 1 279 ? 5.437 4.057 -24.901 1.00 90.19 279 LYS A C 1
ATOM 2170 O O . LYS A 1 279 ? 4.752 5.021 -24.579 1.00 90.19 279 LYS A O 1
ATOM 2175 N N . VAL A 1 280 ? 5.240 2.842 -24.380 1.00 88.56 280 VAL A N 1
ATOM 2176 C CA . VAL A 1 280 ? 4.153 2.511 -23.432 1.00 88.56 280 VAL A CA 1
ATOM 2177 C C . VAL A 1 280 ? 4.677 2.130 -22.044 1.00 88.56 280 VAL A C 1
ATOM 2179 O O . VAL A 1 280 ? 3.980 2.318 -21.047 1.00 88.56 280 VAL A O 1
ATOM 2182 N N . TYR A 1 281 ? 5.892 1.584 -21.977 1.00 87.31 281 TYR A N 1
ATOM 2183 C CA . TYR A 1 281 ? 6.542 1.112 -20.750 1.00 87.31 281 TYR A CA 1
ATOM 2184 C C . TYR A 1 281 ? 7.812 1.906 -20.392 1.00 87.31 281 TYR A C 1
ATOM 2186 O O . TYR A 1 281 ? 8.529 1.516 -19.470 1.00 87.31 281 TYR A O 1
ATOM 2194 N N . GLY A 1 282 ? 8.074 3.003 -21.107 1.00 85.88 282 GLY A N 1
ATOM 2195 C CA . GLY A 1 282 ? 9.230 3.871 -20.915 1.00 85.88 282 GLY A CA 1
ATOM 2196 C C . GLY A 1 282 ? 10.543 3.298 -21.462 1.00 85.88 282 GLY A C 1
ATOM 2197 O O . GLY A 1 282 ? 10.590 2.247 -22.110 1.00 85.88 282 GLY A O 1
ATOM 2198 N N . THR A 1 283 ? 11.627 4.017 -21.181 1.00 84.62 283 THR A N 1
ATOM 2199 C CA . THR A 1 283 ? 13.002 3.709 -21.601 1.00 84.62 283 THR A CA 1
ATOM 2200 C C . THR A 1 283 ? 13.920 3.450 -20.399 1.00 84.62 283 THR A C 1
ATOM 2202 O O . THR A 1 283 ? 13.513 3.539 -19.237 1.00 84.62 283 THR A O 1
ATOM 2205 N N . THR A 1 284 ? 15.187 3.131 -20.675 1.00 89.38 284 THR A N 1
ATOM 2206 C CA . THR A 1 284 ? 16.239 2.873 -19.675 1.00 89.38 284 THR A CA 1
ATOM 2207 C C . THR A 1 284 ? 17.225 4.035 -19.531 1.00 89.38 284 THR A C 1
ATOM 2209 O O . THR A 1 284 ? 18.305 3.872 -18.956 1.00 89.38 284 THR A O 1
ATOM 2212 N N . ASP A 1 285 ? 16.881 5.208 -20.070 1.00 89.12 285 ASP A N 1
ATOM 2213 C CA . ASP A 1 285 ? 17.808 6.333 -20.252 1.00 89.12 285 ASP A CA 1
ATOM 2214 C C . ASP A 1 285 ? 18.294 6.896 -18.910 1.00 89.12 285 ASP A C 1
ATOM 2216 O O . ASP A 1 285 ? 19.476 7.186 -18.744 1.00 89.12 285 ASP A O 1
ATOM 2220 N N . LEU A 1 286 ? 17.387 6.978 -17.931 1.00 87.81 286 LEU A N 1
ATOM 2221 C CA . LEU A 1 286 ? 17.668 7.486 -16.586 1.00 87.81 286 LEU A CA 1
ATOM 2222 C C . LEU A 1 286 ? 18.208 6.405 -15.635 1.00 87.81 286 LEU A C 1
ATOM 2224 O O . LEU A 1 286 ? 19.011 6.709 -14.759 1.00 87.81 286 LEU A O 1
ATOM 2228 N N . TYR A 1 287 ? 17.776 5.148 -15.789 1.00 93.75 287 TYR A N 1
ATOM 2229 C CA . TYR A 1 287 ? 18.232 4.020 -14.972 1.00 93.75 287 TYR A CA 1
ATOM 2230 C C . TYR A 1 287 ? 17.926 2.666 -15.634 1.00 93.75 287 TYR A C 1
ATOM 2232 O O . TYR A 1 287 ? 16.944 2.502 -16.365 1.00 93.75 287 TYR A O 1
ATOM 2240 N N . THR A 1 288 ? 18.750 1.670 -15.304 1.00 96.12 288 THR A N 1
ATOM 2241 C CA . THR A 1 288 ? 18.546 0.253 -15.657 1.00 96.12 288 THR A CA 1
ATOM 2242 C C . THR A 1 288 ? 18.085 -0.579 -14.473 1.00 96.12 288 THR A C 1
ATOM 2244 O O . THR A 1 288 ? 17.210 -1.420 -14.634 1.00 96.12 288 THR A O 1
ATOM 2247 N N . HIS A 1 289 ? 18.651 -0.346 -13.288 1.00 97.69 289 HIS A N 1
ATOM 2248 C CA . HIS A 1 289 ? 18.331 -1.095 -12.081 1.00 97.69 289 HIS A CA 1
ATOM 2249 C C . HIS A 1 289 ? 18.285 -0.165 -10.872 1.00 97.69 289 HIS A C 1
ATOM 2251 O O . HIS A 1 289 ? 18.891 0.908 -10.876 1.00 97.69 289 HIS A O 1
ATOM 2257 N N . ILE A 1 290 ? 17.590 -0.609 -9.835 1.00 97.75 290 ILE A N 1
ATOM 2258 C CA . ILE A 1 290 ? 17.549 0.006 -8.510 1.00 97.75 290 ILE A CA 1
ATOM 2259 C C . ILE A 1 290 ? 17.751 -1.074 -7.445 1.00 97.75 290 ILE A C 1
ATOM 2261 O O . ILE A 1 290 ? 17.480 -2.252 -7.683 1.00 97.75 290 ILE A O 1
ATOM 2265 N N . GLU A 1 291 ? 18.248 -0.682 -6.282 1.00 97.75 291 GLU A N 1
ATOM 2266 C CA . GLU A 1 291 ? 18.512 -1.575 -5.155 1.00 97.75 291 GLU A CA 1
ATOM 2267 C C . GLU A 1 291 ? 18.155 -0.875 -3.845 1.00 97.75 291 GLU A C 1
ATOM 2269 O O . GLU A 1 291 ? 18.236 0.352 -3.735 1.00 97.75 291 GLU A O 1
ATOM 2274 N N . PHE A 1 292 ? 17.756 -1.671 -2.859 1.00 98.00 292 PHE A N 1
ATOM 2275 C CA . PHE A 1 292 ? 17.408 -1.215 -1.523 1.00 98.00 292 PHE A CA 1
ATOM 2276 C C . PHE A 1 292 ? 18.341 -1.901 -0.532 1.00 98.00 292 PHE A C 1
ATOM 2278 O O . PHE A 1 292 ? 18.371 -3.129 -0.480 1.00 98.00 292 PHE A O 1
ATOM 2285 N N . VAL A 1 293 ? 19.108 -1.127 0.236 1.00 97.44 293 VAL A N 1
ATOM 2286 C CA . VAL A 1 293 ? 20.103 -1.669 1.172 1.00 97.44 293 VAL A CA 1
ATOM 2287 C C . VAL A 1 293 ? 19.662 -1.373 2.598 1.00 97.44 293 VAL A C 1
ATOM 2289 O O . VAL A 1 293 ? 19.590 -0.213 3.013 1.00 97.44 293 VAL A O 1
ATOM 2292 N N . THR A 1 294 ? 19.350 -2.445 3.328 1.00 96.25 294 THR A N 1
ATOM 2293 C CA . THR A 1 294 ? 18.739 -2.403 4.668 1.00 96.25 294 THR A CA 1
ATOM 2294 C C . THR A 1 294 ? 19.531 -3.177 5.726 1.00 96.25 294 THR A C 1
ATOM 2296 O O . THR A 1 294 ? 19.168 -3.202 6.900 1.00 96.25 294 THR A O 1
ATOM 2299 N N . GLU A 1 295 ? 20.629 -3.808 5.311 1.00 92.12 295 GLU A N 1
ATOM 2300 C CA . GLU A 1 295 ? 21.608 -4.462 6.181 1.00 92.12 295 GLU A CA 1
ATOM 2301 C C . GLU A 1 295 ? 22.335 -3.429 7.060 1.00 92.12 295 GLU A C 1
ATOM 2303 O O . GLU A 1 295 ? 22.379 -2.242 6.738 1.00 92.12 295 GLU A O 1
ATOM 2308 N N . ASP A 1 296 ? 22.897 -3.858 8.191 1.00 89.00 296 ASP A N 1
ATOM 2309 C CA . ASP A 1 296 ? 23.576 -2.995 9.178 1.00 89.00 296 ASP A CA 1
ATOM 2310 C C . ASP A 1 296 ? 22.743 -1.795 9.689 1.00 89.00 296 ASP A C 1
ATOM 2312 O O . ASP A 1 296 ? 23.296 -0.793 10.136 1.00 89.00 296 ASP A O 1
ATOM 2316 N N . GLY A 1 297 ? 21.408 -1.870 9.612 1.00 85.00 297 GLY A N 1
ATOM 2317 C CA . GLY A 1 297 ? 20.499 -0.781 10.000 1.00 85.00 297 GLY A CA 1
ATOM 2318 C C . GLY A 1 297 ? 20.320 0.320 8.946 1.00 85.00 297 GLY A C 1
ATOM 2319 O O . GLY A 1 297 ? 19.647 1.318 9.211 1.00 85.00 297 GLY A O 1
ATOM 2320 N N . LYS A 1 298 ? 20.890 0.147 7.747 1.00 94.56 298 LYS A N 1
ATOM 2321 C CA . LYS A 1 298 ? 20.766 1.093 6.629 1.00 94.56 298 LYS A CA 1
ATOM 2322 C C . LYS A 1 298 ? 19.308 1.243 6.170 1.00 94.56 298 LYS A C 1
ATOM 2324 O O . LYS A 1 298 ? 18.438 0.415 6.434 1.00 94.56 298 LYS A O 1
ATOM 2329 N N . ASN A 1 299 ? 19.053 2.311 5.422 1.00 97.38 299 ASN A N 1
ATOM 2330 C CA . ASN A 1 299 ? 17.824 2.493 4.653 1.00 97.38 299 ASN A CA 1
ATOM 2331 C C . ASN A 1 299 ? 18.150 3.247 3.360 1.00 97.38 299 ASN A C 1
ATOM 2333 O O . ASN A 1 299 ? 17.685 4.366 3.124 1.00 97.38 299 ASN A O 1
ATOM 2337 N N . GLU A 1 300 ? 19.049 2.670 2.565 1.00 98.06 300 GLU A N 1
ATOM 2338 C CA . GLU A 1 300 ? 19.531 3.299 1.340 1.00 98.06 300 GLU A CA 1
ATOM 2339 C C . GLU A 1 300 ? 18.736 2.859 0.115 1.00 98.06 300 GLU A C 1
ATOM 2341 O O . GLU A 1 300 ? 18.364 1.694 -0.025 1.00 98.06 300 GLU A O 1
ATOM 2346 N N . PHE A 1 301 ? 18.544 3.803 -0.803 1.00 98.19 301 PHE A N 1
ATOM 2347 C CA . PHE A 1 301 ? 18.101 3.537 -2.165 1.00 98.19 301 PHE A CA 1
ATOM 2348 C C . PHE A 1 301 ? 19.241 3.865 -3.126 1.00 98.19 301 PHE A C 1
ATOM 2350 O O . PHE A 1 301 ? 19.879 4.921 -3.025 1.00 98.19 301 PHE A O 1
ATOM 2357 N N . VAL A 1 302 ? 19.490 2.940 -4.048 1.00 98.31 302 VAL A N 1
ATOM 2358 C CA . VAL A 1 302 ? 20.616 2.961 -4.980 1.00 98.31 302 VAL A CA 1
ATOM 2359 C C . VAL A 1 302 ? 20.092 2.849 -6.407 1.00 98.31 302 VAL A C 1
ATOM 2361 O O . VAL A 1 302 ? 19.167 2.081 -6.672 1.00 98.31 302 VAL A O 1
ATOM 2364 N N . VAL A 1 303 ? 20.689 3.592 -7.339 1.00 97.75 303 VAL A N 1
ATOM 2365 C CA . VAL A 1 303 ? 20.309 3.604 -8.758 1.00 97.75 303 VAL A CA 1
ATOM 2366 C C . VAL A 1 303 ? 21.513 3.263 -9.626 1.00 97.75 303 VAL A C 1
ATOM 2368 O O . VAL A 1 303 ? 22.590 3.847 -9.481 1.00 97.75 303 VAL A O 1
ATOM 2371 N N . TYR A 1 304 ? 21.303 2.351 -10.574 1.00 97.94 304 TYR A N 1
ATOM 2372 C CA . TYR A 1 304 ? 22.306 1.866 -11.514 1.00 97.94 304 TYR A CA 1
ATOM 2373 C C . TYR A 1 304 ? 21.908 2.166 -12.962 1.00 97.94 304 TYR A C 1
ATOM 2375 O O . TYR A 1 304 ? 20.834 1.762 -13.426 1.00 97.94 304 TYR A O 1
ATOM 2383 N N . LYS A 1 305 ? 22.811 2.787 -13.722 1.00 97.06 305 LYS A N 1
ATOM 2384 C CA . LYS A 1 305 ? 22.708 2.957 -15.177 1.00 97.06 305 LYS A CA 1
ATOM 2385 C C . LYS A 1 305 ? 23.795 2.115 -15.839 1.00 97.06 305 LYS A C 1
ATOM 2387 O O . LYS A 1 305 ? 24.975 2.300 -15.567 1.00 97.06 305 LYS A O 1
ATOM 2392 N N . ASP A 1 306 ? 23.369 1.152 -16.651 1.00 94.06 306 ASP A N 1
ATOM 2393 C CA . ASP A 1 306 ? 24.227 0.258 -17.438 1.00 94.06 306 ASP A CA 1
ATOM 2394 C C . ASP A 1 306 ? 25.320 -0.430 -16.586 1.00 94.06 306 ASP A C 1
ATOM 2396 O O . ASP A 1 306 ? 26.491 -0.499 -16.945 1.00 94.06 306 ASP A O 1
ATOM 2400 N N . GLY A 1 307 ? 24.925 -0.900 -15.395 1.00 93.62 307 GLY A N 1
ATOM 2401 C CA . GLY A 1 307 ? 25.797 -1.551 -14.405 1.00 93.62 307 GLY A CA 1
ATOM 2402 C C . GLY A 1 307 ? 26.552 -0.602 -13.462 1.00 93.62 307 GLY A C 1
ATOM 2403 O O . GLY A 1 307 ? 26.921 -1.013 -12.363 1.00 93.62 307 GLY A O 1
ATOM 2404 N N . LYS A 1 308 ? 26.727 0.674 -13.825 1.00 97.44 308 LYS A N 1
ATOM 2405 C CA . LYS A 1 308 ? 27.396 1.686 -12.993 1.00 97.44 308 LYS A CA 1
ATOM 2406 C C . LYS A 1 308 ? 26.431 2.307 -11.980 1.00 97.44 308 LYS A C 1
ATOM 2408 O O . LYS A 1 308 ? 25.322 2.698 -12.335 1.00 97.44 308 LYS A O 1
ATOM 2413 N N . GLU A 1 309 ? 26.869 2.449 -10.730 1.00 97.88 309 GLU A N 1
ATOM 2414 C CA . GLU A 1 309 ? 26.145 3.216 -9.708 1.00 97.88 309 GLU A CA 1
ATOM 2415 C C . GLU A 1 309 ? 26.154 4.713 -10.062 1.00 97.88 309 GLU A C 1
ATOM 2417 O O . GLU A 1 309 ? 27.216 5.289 -10.315 1.00 97.88 309 GLU A O 1
ATOM 2422 N N . ILE A 1 310 ? 24.973 5.335 -10.110 1.00 96.88 310 ILE A N 1
ATOM 2423 C CA . ILE A 1 310 ? 24.804 6.766 -10.426 1.00 96.88 310 ILE A CA 1
ATOM 2424 C C . ILE A 1 310 ? 24.199 7.577 -9.277 1.00 96.88 310 ILE A C 1
ATOM 2426 O O . ILE A 1 310 ? 24.337 8.797 -9.258 1.00 96.88 310 ILE A O 1
ATOM 2430 N N . HIS A 1 311 ? 23.551 6.920 -8.313 1.00 97.50 311 HIS A N 1
ATOM 2431 C CA . HIS A 1 311 ? 23.024 7.553 -7.106 1.00 97.50 311 HIS A CA 1
ATOM 2432 C C . HIS A 1 311 ? 22.962 6.543 -5.962 1.00 97.50 311 HIS A C 1
ATOM 2434 O O . HIS A 1 311 ? 22.564 5.399 -6.169 1.00 97.50 311 HIS A O 1
ATOM 2440 N N . ARG A 1 312 ? 23.296 7.006 -4.758 1.00 97.94 312 ARG A N 1
ATOM 2441 C CA . ARG A 1 312 ? 23.085 6.329 -3.475 1.00 97.94 312 ARG A CA 1
ATOM 2442 C C . ARG A 1 312 ? 22.760 7.389 -2.434 1.00 97.94 312 ARG A C 1
ATOM 2444 O O . ARG A 1 312 ? 23.426 8.429 -2.382 1.00 97.94 312 ARG A O 1
ATOM 2451 N N . ALA A 1 313 ? 21.755 7.131 -1.606 1.00 98.25 313 ALA A N 1
ATOM 2452 C CA . ALA A 1 313 ? 21.495 7.926 -0.412 1.00 98.25 313 ALA A CA 1
ATOM 2453 C C . ALA A 1 313 ? 20.687 7.134 0.618 1.00 98.25 313 ALA A C 1
ATOM 2455 O O . ALA A 1 313 ? 19.873 6.295 0.237 1.00 98.25 313 ALA A O 1
ATOM 2456 N N . ALA A 1 314 ? 20.844 7.466 1.900 1.00 98.06 314 ALA A N 1
ATOM 2457 C CA . ALA A 1 314 ? 19.899 7.083 2.945 1.00 98.06 314 ALA A CA 1
ATOM 2458 C C . ALA A 1 314 ? 18.611 7.921 2.843 1.00 98.06 314 ALA A C 1
ATOM 2460 O O . ALA A 1 314 ? 18.668 9.124 2.557 1.00 98.06 314 ALA A O 1
ATOM 2461 N N . TYR A 1 315 ? 17.461 7.295 3.089 1.00 97.94 315 TYR A N 1
ATOM 2462 C CA . TYR A 1 315 ? 16.136 7.921 3.031 1.00 97.94 315 TYR A CA 1
ATOM 2463 C C . TYR A 1 315 ? 15.389 7.789 4.358 1.00 97.94 315 TYR A C 1
ATOM 2465 O O . TYR A 1 315 ? 15.677 6.912 5.169 1.00 97.94 315 TYR A O 1
ATOM 2473 N N . LYS A 1 316 ? 14.369 8.627 4.542 1.00 97.38 316 LYS A N 1
ATOM 2474 C CA . LYS A 1 316 ? 13.389 8.545 5.628 1.00 97.38 316 LYS A CA 1
ATOM 2475 C C . LYS A 1 316 ? 11.981 8.490 5.048 1.00 97.38 316 LYS A C 1
ATOM 2477 O O . LYS A 1 316 ? 11.699 9.208 4.086 1.00 97.38 316 LYS A O 1
ATOM 2482 N N . ARG A 1 317 ? 11.083 7.687 5.630 1.00 96.62 317 ARG A N 1
ATOM 2483 C CA . ARG A 1 317 ? 9.637 7.784 5.352 1.00 96.62 317 ARG A CA 1
ATOM 2484 C C . ARG A 1 317 ? 9.151 9.168 5.763 1.00 96.62 317 ARG A C 1
ATOM 2486 O O . ARG A 1 317 ? 9.503 9.635 6.841 1.00 96.62 317 ARG A O 1
ATOM 2493 N N . THR A 1 318 ? 8.351 9.802 4.915 1.00 95.56 318 THR A N 1
ATOM 2494 C CA . THR A 1 318 ? 7.859 11.177 5.096 1.00 95.56 318 THR A CA 1
ATOM 2495 C C . THR A 1 318 ? 6.353 11.262 4.811 1.00 95.56 318 THR A C 1
ATOM 2497 O O . THR A 1 318 ? 5.700 10.229 4.634 1.00 95.56 318 THR A O 1
ATOM 2500 N N . ALA A 1 319 ? 5.796 12.475 4.804 1.00 92.56 319 ALA A N 1
ATOM 2501 C CA . ALA A 1 319 ? 4.432 12.750 4.359 1.00 92.56 319 ALA A CA 1
ATOM 2502 C C . ALA A 1 319 ? 4.159 12.166 2.957 1.00 92.56 319 ALA A C 1
ATOM 2504 O O . ALA A 1 319 ? 5.062 12.098 2.122 1.00 92.56 319 ALA A O 1
ATOM 2505 N N . GLU A 1 320 ? 2.918 11.757 2.680 1.00 89.12 320 GLU A N 1
ATOM 2506 C CA . GLU A 1 320 ? 2.545 11.275 1.351 1.00 89.12 320 GLU A CA 1
ATOM 2507 C C . GLU A 1 320 ? 2.673 12.380 0.297 1.00 89.12 320 GLU A C 1
ATOM 2509 O O . GLU A 1 320 ? 2.432 13.557 0.561 1.00 89.12 320 GLU A O 1
ATOM 2514 N N . ASN A 1 321 ? 3.055 11.989 -0.916 1.00 87.25 321 ASN A N 1
ATOM 2515 C CA . ASN A 1 321 ? 3.124 12.899 -2.049 1.00 87.25 321 ASN A CA 1
ATOM 2516 C C . ASN A 1 321 ? 1.697 13.226 -2.514 1.00 87.25 321 ASN A C 1
ATOM 2518 O O . ASN A 1 321 ? 0.942 12.320 -2.869 1.00 87.25 321 ASN A O 1
ATOM 2522 N N . ALA A 1 322 ? 1.328 14.504 -2.579 1.00 86.69 322 ALA A N 1
ATOM 2523 C CA . ALA A 1 322 ? -0.027 14.934 -2.928 1.00 86.69 322 ALA A CA 1
ATOM 2524 C C . ALA A 1 322 ? -0.423 14.549 -4.369 1.00 86.69 322 ALA A C 1
ATOM 2526 O O . ALA A 1 322 ? -1.604 14.387 -4.671 1.00 86.69 322 ALA A O 1
ATOM 2527 N N . SER A 1 323 ? 0.559 14.336 -5.256 1.00 86.19 323 SER A N 1
ATOM 2528 C CA . SER A 1 323 ? 0.337 13.813 -6.614 1.00 86.19 323 SER A CA 1
ATOM 2529 C C . SER A 1 323 ? 0.282 12.276 -6.691 1.00 86.19 323 SER A C 1
ATOM 2531 O O . SER A 1 323 ? 0.055 11.741 -7.785 1.00 86.19 323 SER A O 1
ATOM 2533 N N . LYS A 1 324 ? 0.520 11.557 -5.581 1.00 86.94 324 LYS A N 1
ATOM 2534 C CA . LYS A 1 324 ? 0.489 10.085 -5.435 1.00 86.94 324 LYS A CA 1
ATOM 2535 C C . LYS A 1 324 ? 0.035 9.657 -4.010 1.00 86.94 324 LYS A C 1
ATOM 2537 O O . LYS A 1 324 ? 0.787 8.958 -3.325 1.00 86.94 324 LYS A O 1
ATOM 2542 N N . PRO A 1 325 ? -1.171 10.048 -3.550 1.00 86.88 325 PRO A N 1
ATOM 2543 C CA . PRO A 1 325 ? -1.645 9.738 -2.199 1.00 86.88 325 PRO A CA 1
ATOM 2544 C C . PRO A 1 325 ? -1.827 8.229 -1.975 1.00 86.88 325 PRO A C 1
ATOM 2546 O O . PRO A 1 325 ? -2.090 7.464 -2.908 1.00 86.88 325 PRO A O 1
ATOM 2549 N N . GLY A 1 326 ? -1.692 7.793 -0.723 1.00 85.94 326 GLY A N 1
ATOM 2550 C CA . GLY A 1 326 ? -1.788 6.397 -0.298 1.00 85.94 326 GLY A CA 1
ATOM 2551 C C . GLY A 1 326 ? -0.585 5.515 -0.657 1.00 85.94 326 GLY A C 1
ATOM 2552 O O . GLY A 1 326 ? 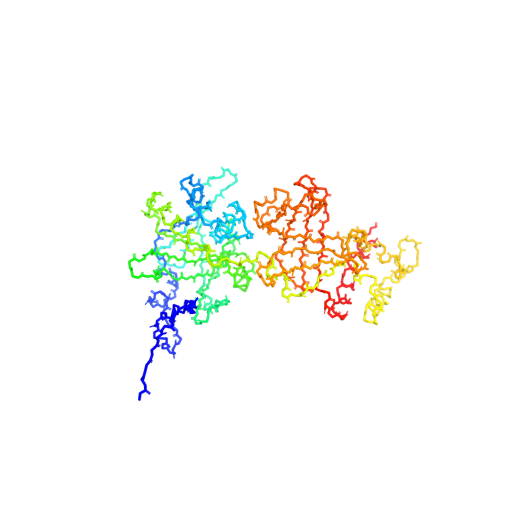-0.654 4.307 -0.427 1.00 85.94 326 GLY A O 1
ATOM 2553 N N . LEU A 1 327 ? 0.492 6.078 -1.216 1.00 90.44 327 LEU A N 1
ATOM 2554 C CA . LEU A 1 327 ? 1.749 5.373 -1.489 1.00 90.44 327 LEU A CA 1
ATOM 2555 C C . LEU A 1 327 ? 2.767 5.552 -0.354 1.00 90.44 327 LEU A C 1
ATOM 2557 O O . LEU A 1 327 ? 2.722 6.527 0.395 1.00 90.44 327 LEU A O 1
ATOM 2561 N N . LEU A 1 328 ? 3.743 4.643 -0.263 1.00 93.38 328 LEU A N 1
ATOM 2562 C CA . LEU A 1 328 ? 4.922 4.863 0.577 1.00 93.38 328 LEU A CA 1
ATOM 2563 C C . LEU A 1 328 ? 5.727 6.022 -0.018 1.00 93.38 328 LEU A C 1
ATOM 2565 O O . LEU A 1 328 ? 6.266 5.875 -1.111 1.00 93.38 328 LEU A O 1
ATOM 2569 N N . ALA A 1 329 ? 5.840 7.136 0.701 1.00 95.00 329 ALA A N 1
ATOM 2570 C CA . ALA A 1 329 ? 6.667 8.277 0.319 1.00 95.00 329 ALA A CA 1
ATOM 2571 C C . ALA A 1 329 ? 7.926 8.372 1.193 1.00 95.00 329 ALA A C 1
ATOM 2573 O O . ALA A 1 329 ? 7.879 8.178 2.412 1.00 95.00 329 ALA A O 1
ATOM 2574 N N . VAL A 1 330 ? 9.061 8.680 0.562 1.00 96.38 330 VAL A N 1
ATOM 2575 C CA . VAL A 1 330 ? 10.368 8.807 1.217 1.00 96.38 330 VAL A CA 1
ATOM 2576 C C . VAL A 1 330 ? 11.150 10.015 0.686 1.00 96.38 330 VAL A C 1
ATOM 2578 O O . VAL A 1 330 ? 11.011 10.406 -0.474 1.00 96.38 330 VAL A O 1
ATOM 2581 N N . VAL A 1 331 ? 12.007 10.589 1.531 1.00 96.38 331 VAL A N 1
ATOM 2582 C CA . VAL A 1 331 ? 12.897 11.721 1.211 1.00 96.38 331 VAL A CA 1
ATOM 2583 C C . VAL A 1 331 ? 14.314 11.441 1.705 1.00 96.38 331 VAL A C 1
ATOM 2585 O O . VAL A 1 331 ? 14.490 10.791 2.733 1.00 96.38 331 VAL A O 1
ATOM 2588 N N . THR A 1 332 ? 15.331 11.926 0.992 1.00 97.25 332 THR A N 1
ATOM 2589 C CA . THR A 1 332 ? 16.724 11.911 1.468 1.00 97.25 332 THR A CA 1
ATOM 2590 C C . THR A 1 332 ? 17.190 13.308 1.864 1.00 97.25 332 THR A C 1
ATOM 2592 O O . THR A 1 332 ? 16.855 14.291 1.204 1.00 97.25 332 THR A O 1
ATOM 2595 N N . ASP A 1 333 ? 18.026 13.419 2.896 1.00 95.56 333 ASP A N 1
ATOM 2596 C CA . ASP A 1 333 ? 18.669 14.683 3.282 1.00 95.56 333 ASP A CA 1
ATOM 2597 C C . ASP A 1 333 ? 19.821 15.083 2.334 1.00 95.56 333 ASP A C 1
ATOM 2599 O O . ASP A 1 333 ? 20.207 16.253 2.290 1.00 95.56 333 ASP A O 1
ATOM 2603 N N . LYS A 1 334 ? 20.310 14.154 1.492 1.00 96.25 334 LYS A N 1
ATOM 2604 C CA . LYS A 1 334 ? 21.369 14.384 0.490 1.00 96.25 334 LYS A CA 1
ATOM 2605 C C . LYS A 1 334 ? 21.071 15.624 -0.372 1.00 96.25 334 LYS A C 1
ATOM 2607 O O . LYS A 1 334 ? 19.965 15.784 -0.899 1.00 96.25 334 LYS A O 1
ATOM 2612 N N . LYS A 1 335 ? 22.050 16.531 -0.485 1.00 92.56 335 LYS A N 1
ATOM 2613 C CA . LYS A 1 335 ? 21.898 17.839 -1.162 1.00 92.56 335 LYS A CA 1
ATOM 2614 C C . LYS A 1 335 ? 21.897 17.710 -2.686 1.00 92.56 335 LYS A C 1
ATOM 2616 O O . LYS A 1 335 ? 21.115 18.364 -3.361 1.00 92.56 335 LYS A O 1
ATOM 2621 N N . ASP A 1 336 ? 22.739 16.825 -3.201 1.0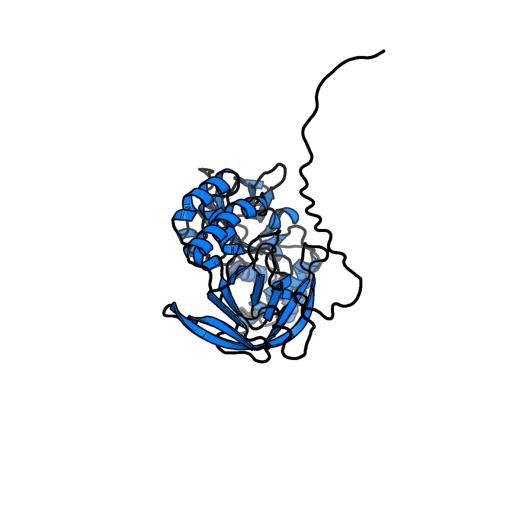0 92.19 336 ASP A N 1
ATOM 2622 C CA . ASP A 1 336 ? 22.986 16.547 -4.618 1.00 92.19 336 ASP A CA 1
ATOM 2623 C C . ASP A 1 336 ? 22.110 15.407 -5.182 1.00 92.19 336 ASP A C 1
ATOM 2625 O O . ASP A 1 336 ? 22.384 14.887 -6.256 1.00 92.19 336 ASP A O 1
ATOM 2629 N N . ALA A 1 337 ? 21.035 15.015 -4.486 1.00 93.56 337 ALA A N 1
ATOM 2630 C CA . ALA A 1 337 ? 20.159 13.906 -4.893 1.00 93.56 337 ALA A CA 1
ATOM 2631 C C . ALA A 1 337 ? 19.361 14.149 -6.193 1.00 93.56 337 ALA A C 1
ATOM 2633 O O . ALA A 1 337 ? 18.778 13.209 -6.733 1.00 93.56 337 ALA A O 1
ATOM 2634 N N . GLY A 1 338 ? 19.298 15.395 -6.681 1.00 92.06 338 GLY A N 1
ATOM 2635 C CA . GLY A 1 338 ? 18.627 15.760 -7.932 1.00 92.06 338 GLY A CA 1
ATOM 2636 C C . GLY A 1 338 ? 17.205 15.200 -8.036 1.00 92.06 338 GLY A C 1
ATOM 2637 O O . GLY A 1 338 ? 16.411 15.312 -7.103 1.00 92.06 338 GLY A O 1
ATOM 2638 N N . MET A 1 339 ? 16.901 14.546 -9.159 1.00 91.25 339 MET A N 1
ATOM 2639 C CA . MET A 1 339 ? 15.595 13.923 -9.416 1.00 91.25 339 MET A CA 1
ATOM 2640 C C . MET A 1 339 ? 15.243 12.741 -8.496 1.00 91.25 339 MET A C 1
ATOM 2642 O O . MET A 1 339 ? 14.139 12.228 -8.599 1.00 91.25 339 MET A O 1
ATOM 2646 N N . PHE A 1 340 ? 16.136 12.297 -7.607 1.00 94.12 340 PHE A N 1
ATOM 2647 C CA . PHE A 1 340 ? 15.856 11.250 -6.618 1.00 94.12 340 PHE A CA 1
ATOM 2648 C C . PHE A 1 340 ? 15.647 11.814 -5.200 1.00 94.12 340 PHE A C 1
ATOM 2650 O O . PHE A 1 340 ? 15.618 11.046 -4.239 1.00 94.12 340 PHE A O 1
ATOM 2657 N N . LYS A 1 341 ? 15.516 13.140 -5.026 1.00 95.69 341 LYS A N 1
ATOM 2658 C CA . LYS A 1 341 ? 15.358 13.785 -3.706 1.00 95.69 341 LYS A CA 1
ATOM 2659 C C . LYS A 1 341 ? 14.155 13.246 -2.926 1.00 95.69 341 LYS A C 1
ATOM 2661 O O . LYS A 1 341 ? 14.294 12.951 -1.737 1.00 95.69 341 LYS A O 1
ATOM 2666 N N . THR A 1 342 ? 13.015 13.091 -3.597 1.00 94.19 342 THR A N 1
ATOM 2667 C CA . THR A 1 342 ? 11.827 12.393 -3.089 1.00 94.19 342 THR A CA 1
ATOM 2668 C C . THR A 1 342 ? 11.466 11.226 -4.001 1.00 94.19 342 THR A C 1
ATOM 2670 O O . THR A 1 342 ? 11.687 11.269 -5.214 1.00 94.19 342 THR A O 1
ATOM 2673 N N . ILE A 1 343 ? 10.920 10.161 -3.410 1.00 94.69 343 ILE A N 1
ATOM 2674 C CA . ILE A 1 343 ? 10.478 8.945 -4.105 1.00 94.69 343 ILE A CA 1
ATOM 2675 C C . ILE A 1 343 ? 9.114 8.531 -3.533 1.00 94.69 343 ILE A C 1
ATOM 2677 O O . ILE A 1 343 ? 8.844 8.729 -2.346 1.00 94.69 343 ILE A O 1
ATOM 2681 N N . SER A 1 344 ? 8.238 7.948 -4.351 1.00 94.44 344 SER A N 1
ATOM 2682 C CA . SER A 1 344 ? 7.044 7.240 -3.868 1.00 94.44 344 SER A CA 1
ATOM 2683 C C . SER A 1 344 ? 6.870 5.885 -4.543 1.00 94.44 344 SER A C 1
ATOM 2685 O O . SER A 1 344 ? 7.131 5.750 -5.737 1.00 94.44 344 SER A O 1
ATOM 2687 N N . LEU A 1 345 ? 6.431 4.892 -3.770 1.00 94.38 345 LEU A N 1
ATOM 2688 C CA . LEU A 1 345 ? 6.431 3.465 -4.102 1.00 94.38 345 LEU A CA 1
ATOM 2689 C C . LEU A 1 345 ? 5.053 2.841 -3.840 1.00 94.38 345 LEU A C 1
ATOM 2691 O O . LEU A 1 345 ? 4.444 3.078 -2.793 1.00 94.38 345 LEU A O 1
ATOM 2695 N N . THR A 1 346 ? 4.580 1.984 -4.748 1.00 93.44 346 THR A N 1
ATOM 2696 C CA . THR A 1 346 ? 3.578 0.967 -4.383 1.00 93.44 346 THR A CA 1
ATOM 2697 C C . THR A 1 346 ? 4.264 -0.195 -3.675 1.00 93.44 346 THR A C 1
ATOM 2699 O O . THR A 1 346 ? 5.369 -0.562 -4.065 1.00 93.44 346 THR A O 1
ATOM 2702 N N . SER A 1 347 ? 3.573 -0.871 -2.757 1.00 90.00 347 SER A N 1
ATOM 2703 C CA . SER A 1 347 ? 3.988 -2.198 -2.285 1.00 90.00 347 SER A CA 1
ATOM 2704 C C . SER A 1 347 ? 4.253 -3.147 -3.464 1.00 90.00 347 SER A C 1
ATOM 2706 O O . SER A 1 347 ? 3.567 -3.074 -4.489 1.00 90.00 347 SER A O 1
ATOM 2708 N N . ALA A 1 348 ? 5.231 -4.043 -3.326 1.00 91.12 348 ALA A N 1
ATOM 2709 C CA . ALA A 1 348 ? 5.510 -5.052 -4.343 1.00 91.12 348 ALA A CA 1
ATOM 2710 C C . ALA A 1 348 ? 4.413 -6.134 -4.381 1.00 91.12 348 ALA A C 1
ATOM 2712 O O . ALA A 1 348 ? 3.966 -6.612 -3.339 1.00 91.12 348 ALA A O 1
ATOM 2713 N N . GLY A 1 349 ? 3.990 -6.547 -5.579 1.00 88.31 349 GLY A N 1
ATOM 2714 C CA . GLY A 1 349 ? 2.968 -7.583 -5.748 1.00 88.31 349 GLY A CA 1
ATOM 2715 C C . GLY A 1 349 ? 2.763 -8.045 -7.194 1.00 88.31 349 GLY A C 1
ATOM 2716 O O . GLY A 1 349 ? 3.523 -7.706 -8.099 1.00 88.31 349 GLY A O 1
ATOM 2717 N N . GLY A 1 350 ? 1.706 -8.829 -7.417 1.00 86.00 350 GLY A N 1
ATOM 2718 C CA . GLY A 1 350 ? 1.328 -9.335 -8.741 1.00 86.00 350 GLY A CA 1
ATOM 2719 C C . GLY A 1 350 ? 2.223 -10.458 -9.286 1.00 86.00 350 GLY A C 1
ATOM 2720 O O . GLY A 1 350 ? 3.030 -11.038 -8.567 1.00 86.00 350 GLY A O 1
ATOM 2721 N N . ASN A 1 351 ? 2.035 -10.793 -10.568 1.00 84.25 351 ASN A N 1
ATOM 2722 C CA . ASN A 1 351 ? 2.794 -11.833 -11.272 1.00 84.25 351 ASN A CA 1
ATOM 2723 C C . ASN A 1 351 ? 3.186 -11.363 -12.703 1.00 84.25 351 ASN A C 1
ATOM 2725 O O . ASN A 1 351 ? 2.282 -11.029 -13.482 1.00 84.25 351 ASN A O 1
ATOM 2729 N N . PRO A 1 352 ? 4.488 -11.302 -13.066 1.00 89.88 352 PRO A N 1
ATOM 2730 C CA . PRO A 1 352 ? 5.641 -11.407 -12.163 1.00 89.88 352 PRO A CA 1
ATOM 2731 C C . PRO A 1 352 ? 5.579 -10.353 -11.046 1.00 89.88 352 PRO A C 1
ATOM 2733 O O . PRO A 1 352 ? 4.836 -9.370 -11.157 1.00 89.88 352 PRO A O 1
ATOM 2736 N N . LEU A 1 353 ? 6.331 -10.580 -9.967 1.00 93.56 353 LEU A N 1
ATOM 2737 C CA . LEU A 1 353 ? 6.427 -9.636 -8.856 1.00 93.56 353 LEU A CA 1
ATOM 2738 C C . LEU A 1 353 ? 6.911 -8.278 -9.384 1.00 93.56 353 LEU A C 1
ATOM 2740 O O . LEU A 1 353 ? 7.874 -8.213 -10.147 1.00 93.56 353 LEU A O 1
ATOM 2744 N N . HIS A 1 354 ? 6.216 -7.201 -9.028 1.00 95.06 354 HIS A N 1
ATOM 2745 C CA . HIS A 1 354 ? 6.549 -5.855 -9.479 1.00 95.06 354 HIS A CA 1
ATOM 2746 C C . HIS A 1 354 ? 6.081 -4.782 -8.499 1.00 95.06 354 HIS A C 1
ATOM 2748 O O . HIS A 1 354 ? 5.153 -4.998 -7.719 1.00 95.06 354 HIS A O 1
ATOM 2754 N N . PHE A 1 355 ? 6.684 -3.600 -8.594 1.00 95.62 355 PHE A N 1
ATOM 2755 C CA . PHE A 1 355 ? 6.131 -2.366 -8.040 1.00 95.62 355 PHE A CA 1
ATOM 2756 C C . PHE A 1 355 ? 6.207 -1.228 -9.060 1.00 95.62 355 PHE A C 1
ATOM 2758 O O . PHE A 1 355 ? 6.912 -1.315 -10.071 1.00 95.62 355 PHE A O 1
ATOM 2765 N N . HIS A 1 356 ? 5.480 -0.150 -8.781 1.00 93.94 356 HIS A N 1
ATOM 2766 C CA . HIS A 1 356 ? 5.614 1.124 -9.472 1.00 93.94 356 HIS A CA 1
ATOM 2767 C C . HIS A 1 356 ? 6.332 2.135 -8.576 1.00 93.94 356 HIS A C 1
ATOM 2769 O O . HIS A 1 356 ? 6.061 2.179 -7.372 1.00 93.94 356 HIS A O 1
ATOM 2775 N N . PHE A 1 357 ? 7.208 2.960 -9.154 1.00 91.12 357 PHE A N 1
ATOM 2776 C CA . PHE A 1 357 ? 7.832 4.067 -8.431 1.00 91.12 357 PHE A CA 1
ATOM 2777 C C . PHE A 1 357 ? 7.817 5.377 -9.215 1.00 91.12 357 PHE A C 1
ATOM 2779 O O . PHE A 1 357 ? 7.875 5.400 -10.442 1.00 91.12 357 PHE A O 1
ATOM 2786 N N . TRP A 1 358 ? 7.745 6.477 -8.475 1.00 92.44 358 TRP A N 1
ATOM 2787 C CA . TRP A 1 358 ? 7.837 7.845 -8.974 1.00 92.44 358 TRP A CA 1
ATOM 2788 C C . TRP A 1 358 ? 8.913 8.577 -8.181 1.00 92.44 358 TRP A C 1
ATOM 2790 O O . TRP A 1 358 ? 9.168 8.240 -7.026 1.00 92.44 358 TRP A O 1
ATOM 2800 N N . TYR A 1 359 ? 9.563 9.546 -8.811 1.00 91.56 359 TYR A N 1
ATOM 2801 C CA . TYR A 1 359 ? 10.726 10.245 -8.279 1.00 91.56 359 TYR A CA 1
ATOM 2802 C C . TYR A 1 359 ? 10.737 11.690 -8.787 1.00 91.56 359 TYR A C 1
ATOM 2804 O O . TYR A 1 359 ? 10.167 11.990 -9.838 1.00 91.56 359 TYR A O 1
ATOM 2812 N N . GLY A 1 360 ? 11.357 12.591 -8.032 1.00 91.12 360 GLY A N 1
ATOM 2813 C CA . GLY A 1 360 ? 11.499 13.993 -8.409 1.00 91.12 360 GLY A CA 1
ATOM 2814 C C . GLY A 1 360 ? 12.289 14.808 -7.388 1.00 91.12 360 GLY A C 1
ATOM 2815 O O . GLY A 1 360 ? 12.812 14.280 -6.404 1.00 91.12 360 GLY A O 1
ATOM 2816 N N . MET A 1 361 ? 12.354 16.122 -7.614 1.00 87.75 361 MET A N 1
ATOM 2817 C CA . MET A 1 361 ? 12.810 17.075 -6.599 1.00 87.75 361 MET A CA 1
ATOM 2818 C C . MET A 1 361 ? 11.675 17.485 -5.650 1.00 87.75 361 MET A C 1
ATOM 2820 O O . MET A 1 361 ? 11.939 17.901 -4.525 1.00 87.75 361 MET A O 1
ATOM 2824 N N . ASN A 1 362 ? 10.426 17.418 -6.122 1.00 80.50 362 ASN A N 1
ATOM 2825 C CA . ASN A 1 362 ? 9.220 17.894 -5.439 1.00 80.50 362 ASN A CA 1
ATOM 2826 C C . ASN A 1 362 ? 7.944 17.309 -6.088 1.00 80.50 362 ASN A C 1
ATOM 2828 O O . ASN A 1 362 ? 7.985 16.742 -7.181 1.00 80.50 362 ASN A O 1
ATOM 2832 N N . ASP A 1 363 ? 6.789 17.509 -5.454 1.00 76.06 363 ASP A N 1
ATOM 2833 C CA . ASP A 1 363 ? 5.479 17.018 -5.903 1.00 76.06 363 ASP A CA 1
ATOM 2834 C C . ASP A 1 363 ? 5.047 17.485 -7.303 1.00 76.06 363 ASP A C 1
ATOM 2836 O O . ASP A 1 363 ? 4.306 16.767 -7.978 1.00 76.06 363 ASP A O 1
ATOM 2840 N N . ALA A 1 364 ? 5.526 18.636 -7.786 1.00 81.69 364 ALA A N 1
ATOM 2841 C CA . ALA A 1 364 ? 5.225 19.093 -9.141 1.00 81.69 364 ALA A CA 1
ATOM 2842 C C . ALA A 1 364 ? 5.990 18.301 -10.216 1.00 81.69 364 ALA A C 1
ATOM 2844 O O . ALA A 1 364 ? 5.569 18.291 -11.369 1.00 81.69 364 ALA A O 1
ATOM 2845 N N . ASP A 1 365 ? 7.075 17.596 -9.879 1.00 84.19 365 ASP A N 1
ATOM 2846 C CA . ASP A 1 365 ? 7.714 16.645 -10.801 1.00 84.19 365 ASP A CA 1
ATOM 2847 C C . ASP A 1 365 ? 6.907 15.343 -10.912 1.00 84.19 365 ASP A C 1
ATOM 2849 O O . ASP A 1 365 ? 6.730 14.797 -12.002 1.00 84.19 365 ASP A O 1
ATOM 2853 N N . PHE A 1 366 ? 6.314 14.897 -9.801 1.00 80.94 366 PHE A N 1
ATOM 2854 C CA . PHE A 1 366 ? 5.485 13.689 -9.736 1.00 80.94 366 PHE A CA 1
ATOM 2855 C C . PHE A 1 366 ? 4.190 13.803 -10.553 1.00 80.94 366 PHE A C 1
ATOM 2857 O O . PHE A 1 366 ? 3.612 12.775 -10.916 1.00 80.94 366 PHE A O 1
ATOM 2864 N N . SER A 1 367 ? 3.720 15.018 -10.853 1.00 77.56 367 SER A N 1
ATOM 2865 C CA . SER A 1 367 ? 2.579 15.252 -11.751 1.00 77.56 367 SER A CA 1
ATOM 2866 C C . SER A 1 367 ? 2.960 15.203 -13.240 1.00 77.56 367 SER A C 1
ATOM 2868 O O . SER A 1 367 ? 2.108 14.903 -14.078 1.00 77.56 367 SER A O 1
ATOM 2870 N N . LYS A 1 368 ? 4.241 15.423 -13.584 1.00 82.56 368 LYS A N 1
ATOM 2871 C CA . LYS A 1 368 ? 4.764 15.338 -14.964 1.00 82.56 368 LYS A CA 1
ATOM 2872 C C . LYS A 1 368 ? 4.908 13.886 -15.428 1.00 82.56 368 LYS A C 1
ATOM 2874 O O . LYS A 1 368 ? 4.706 13.599 -16.608 1.00 82.56 368 LYS A O 1
ATOM 2879 N N . ILE A 1 369 ? 5.216 12.965 -14.509 1.00 81.38 369 ILE A N 1
ATOM 2880 C CA . ILE A 1 369 ? 5.309 11.525 -14.789 1.00 81.38 369 ILE A CA 1
ATOM 2881 C C . ILE A 1 369 ? 3.893 10.943 -14.952 1.00 81.38 369 ILE A C 1
ATOM 2883 O O . ILE A 1 369 ? 3.263 10.490 -13.994 1.00 81.38 369 ILE A O 1
ATOM 2887 N N . LYS A 1 370 ? 3.397 10.965 -16.195 1.00 74.06 370 LYS A N 1
ATOM 2888 C CA . LYS A 1 370 ? 2.093 10.401 -16.603 1.00 74.06 370 LYS A CA 1
ATOM 2889 C C . LYS A 1 370 ? 2.087 8.869 -16.663 1.00 74.06 370 LYS A C 1
ATOM 2891 O O . LYS A 1 370 ? 1.028 8.249 -16.602 1.00 74.06 370 LYS A O 1
ATOM 2896 N N . GLU A 1 371 ? 3.262 8.270 -16.810 1.00 78.56 371 GLU A N 1
ATOM 2897 C CA . GLU A 1 371 ? 3.460 6.824 -16.869 1.00 78.56 371 GLU A CA 1
ATOM 2898 C C . GLU A 1 371 ? 3.461 6.180 -15.471 1.00 78.56 371 GLU A C 1
ATOM 2900 O O . GLU A 1 371 ? 3.401 6.845 -14.431 1.00 78.56 371 GLU A O 1
ATOM 2905 N N . LYS A 1 372 ? 3.554 4.846 -15.448 1.00 84.31 372 LYS A N 1
ATOM 2906 C CA . LYS A 1 372 ? 3.819 4.061 -14.237 1.00 84.31 372 LYS A CA 1
ATOM 2907 C C . LYS A 1 372 ? 5.194 3.395 -14.374 1.00 84.31 372 LYS A C 1
ATOM 2909 O O . LYS A 1 372 ? 5.242 2.256 -14.850 1.00 84.31 372 LYS A O 1
ATOM 2914 N N . PRO A 1 373 ? 6.305 4.064 -14.005 1.00 86.25 373 PRO A N 1
ATOM 2915 C CA . PRO A 1 373 ? 7.629 3.450 -14.053 1.00 86.25 373 PRO A CA 1
ATOM 2916 C C . PRO A 1 373 ? 7.600 2.179 -13.207 1.00 86.25 373 PRO A C 1
ATOM 2918 O O . PRO A 1 373 ? 7.232 2.214 -12.035 1.00 86.25 373 PRO A O 1
ATOM 2921 N N . THR A 1 374 ? 7.860 1.038 -13.840 1.00 92.81 374 THR A N 1
ATOM 2922 C CA . THR A 1 374 ? 7.596 -0.286 -13.264 1.00 92.81 374 THR A CA 1
ATOM 2923 C C . THR A 1 374 ? 8.896 -1.060 -13.156 1.00 92.81 374 THR A C 1
ATOM 2925 O O . THR A 1 374 ? 9.621 -1.171 -14.146 1.00 92.81 374 THR A O 1
ATOM 2928 N N . CYS A 1 375 ? 9.147 -1.641 -11.987 1.00 95.62 375 CYS A N 1
ATOM 2929 C CA . CYS A 1 375 ? 10.320 -2.465 -11.718 1.00 95.62 375 CYS A CA 1
ATOM 2930 C C . CYS A 1 375 ? 9.924 -3.900 -11.366 1.00 95.62 375 CYS A C 1
ATOM 2932 O O . CYS A 1 375 ? 8.894 -4.121 -10.729 1.00 95.62 375 CYS A O 1
ATOM 2934 N N . ILE A 1 376 ? 10.755 -4.859 -11.781 1.00 96.44 376 ILE A N 1
ATOM 2935 C CA . ILE A 1 376 ? 10.633 -6.295 -11.470 1.00 96.44 376 ILE A CA 1
ATOM 2936 C C . ILE A 1 376 ? 11.966 -6.810 -10.903 1.00 96.44 376 ILE A C 1
ATOM 2938 O O . ILE A 1 376 ? 12.998 -6.224 -11.236 1.00 96.44 376 ILE A O 1
ATOM 2942 N N . PRO A 1 377 ? 12.006 -7.874 -10.083 1.00 97.56 377 PRO A N 1
ATOM 2943 C CA . PRO A 1 377 ? 13.263 -8.425 -9.579 1.00 97.56 377 PRO A CA 1
ATOM 2944 C C . PRO A 1 377 ? 14.216 -8.806 -10.720 1.00 97.56 377 PRO A C 1
ATOM 2946 O O . PRO A 1 377 ? 13.801 -9.409 -11.714 1.00 97.56 377 PRO A O 1
ATOM 2949 N N . ALA A 1 378 ? 15.499 -8.466 -10.598 1.00 96.75 378 ALA A N 1
ATOM 2950 C CA . ALA A 1 378 ? 16.508 -8.720 -11.630 1.00 96.75 378 ALA A CA 1
ATOM 2951 C C . ALA A 1 378 ? 16.752 -10.225 -11.861 1.00 96.75 378 ALA A C 1
ATOM 2953 O O . ALA A 1 378 ? 17.180 -10.627 -12.938 1.00 96.75 378 ALA A O 1
ATOM 2954 N N . ASN A 1 379 ? 16.419 -11.056 -10.870 1.00 95.44 379 ASN A N 1
ATOM 2955 C CA . ASN A 1 379 ? 16.447 -12.519 -10.916 1.00 95.44 379 ASN A CA 1
ATOM 2956 C C . ASN A 1 379 ? 15.162 -13.158 -11.499 1.00 95.44 379 ASN A C 1
ATOM 2958 O O . ASN A 1 379 ? 15.034 -14.383 -11.462 1.00 95.44 379 ASN A O 1
ATOM 2962 N N . THR A 1 380 ? 14.208 -12.374 -12.030 1.00 97.12 380 THR A N 1
ATOM 2963 C CA . THR A 1 380 ? 12.967 -12.909 -12.628 1.00 97.12 380 THR A CA 1
ATOM 2964 C C . THR A 1 380 ? 13.300 -13.920 -13.743 1.00 97.12 380 THR A C 1
ATOM 2966 O O . THR A 1 380 ? 13.983 -13.549 -14.698 1.00 97.12 380 THR A O 1
ATOM 2969 N N . PRO A 1 381 ? 12.807 -15.175 -13.696 1.00 96.88 381 PRO A N 1
ATOM 2970 C CA . PRO A 1 381 ? 13.154 -16.191 -14.692 1.00 96.88 381 PRO A CA 1
ATOM 2971 C C . PRO A 1 381 ? 12.758 -15.811 -16.126 1.00 96.88 381 PRO A C 1
ATOM 2973 O O . PRO A 1 381 ? 11.633 -15.362 -16.358 1.00 96.88 381 PRO A O 1
ATOM 2976 N N . ASN A 1 382 ? 13.628 -16.090 -17.108 1.00 97.44 382 ASN A N 1
ATOM 2977 C CA . ASN A 1 382 ? 13.401 -15.786 -18.533 1.00 97.44 382 ASN A CA 1
ATOM 2978 C C . ASN A 1 382 ? 12.045 -16.284 -19.063 1.00 97.44 382 ASN A C 1
ATOM 2980 O O . ASN A 1 382 ? 11.412 -15.587 -19.851 1.00 97.44 382 ASN A O 1
ATOM 2984 N N . LYS A 1 383 ? 11.542 -17.432 -18.588 1.00 96.94 383 LYS A N 1
ATOM 2985 C CA . LYS A 1 383 ? 10.184 -17.910 -18.901 1.00 96.94 383 LYS A CA 1
ATOM 2986 C C . LYS A 1 383 ? 9.089 -16.911 -18.491 1.00 96.94 383 LYS A C 1
ATOM 2988 O O . LYS A 1 383 ? 8.211 -16.609 -19.291 1.00 96.94 383 LYS A O 1
ATOM 2993 N N . MET A 1 384 ? 9.149 -16.365 -17.275 1.00 96.81 384 MET A N 1
ATOM 2994 C CA . MET A 1 384 ? 8.175 -15.377 -16.782 1.00 96.81 384 MET A CA 1
ATOM 2995 C C . MET A 1 384 ? 8.332 -14.026 -17.494 1.00 96.81 384 MET A C 1
ATOM 2997 O O . MET A 1 384 ? 7.343 -13.335 -17.745 1.00 96.81 384 MET A O 1
ATOM 3001 N N . ILE A 1 385 ? 9.566 -13.671 -17.874 1.00 97.50 385 ILE A N 1
ATOM 3002 C CA . ILE A 1 385 ? 9.850 -12.519 -18.740 1.00 97.50 385 ILE A CA 1
ATOM 3003 C C . ILE A 1 385 ? 9.193 -12.723 -20.115 1.00 97.50 385 ILE A C 1
ATOM 3005 O O . ILE A 1 385 ? 8.474 -11.842 -20.579 1.00 97.50 385 ILE A O 1
ATOM 3009 N N . ALA A 1 386 ? 9.356 -13.894 -20.735 1.00 97.94 386 ALA A N 1
ATOM 3010 C CA . ALA A 1 386 ? 8.764 -14.240 -22.026 1.00 97.94 386 ALA A CA 1
ATOM 3011 C C . ALA A 1 386 ? 7.225 -14.248 -21.990 1.00 97.94 386 ALA A C 1
ATOM 3013 O O . ALA A 1 386 ? 6.593 -13.665 -22.868 1.00 97.94 386 ALA A O 1
ATOM 3014 N N . GLU A 1 387 ? 6.612 -14.816 -20.946 1.00 96.75 387 GLU A N 1
ATOM 3015 C CA . GLU A 1 387 ? 5.159 -14.759 -20.717 1.00 96.75 387 GLU A CA 1
ATOM 3016 C C . GLU A 1 387 ? 4.657 -13.310 -20.568 1.00 96.75 387 GLU A C 1
ATOM 3018 O O . GLU A 1 387 ? 3.607 -12.945 -21.109 1.00 96.75 387 GLU A O 1
ATOM 3023 N N . ARG A 1 388 ? 5.420 -12.451 -19.872 1.00 95.31 388 ARG A N 1
ATOM 3024 C CA . ARG A 1 388 ? 5.106 -11.024 -19.723 1.00 95.31 388 ARG A CA 1
ATOM 3025 C C . ARG A 1 388 ? 5.230 -10.271 -21.049 1.00 95.31 388 ARG A C 1
ATOM 3027 O O . ARG A 1 388 ? 4.308 -9.519 -21.367 1.00 95.31 388 ARG A O 1
ATOM 3034 N N . VAL A 1 389 ? 6.312 -10.492 -21.801 1.00 97.12 389 VAL A N 1
ATOM 3035 C CA . VAL A 1 389 ? 6.565 -9.915 -23.134 1.00 97.12 389 VAL A CA 1
ATOM 3036 C C . VAL A 1 389 ? 5.474 -10.333 -24.114 1.00 97.12 389 VAL A C 1
ATOM 3038 O O . VAL A 1 389 ? 4.877 -9.471 -24.751 1.00 97.12 389 VAL A O 1
ATOM 3041 N N . GLU A 1 390 ? 5.138 -11.624 -24.196 1.00 97.56 390 GLU A N 1
ATOM 3042 C CA . GLU A 1 390 ? 4.064 -12.101 -25.070 1.00 97.56 390 GLU A CA 1
ATOM 3043 C C . GLU A 1 390 ? 2.743 -11.389 -24.742 1.00 97.56 390 GLU A C 1
ATOM 3045 O O . GLU A 1 390 ? 2.080 -10.849 -25.629 1.00 97.56 390 GLU A O 1
ATOM 3050 N N . LYS A 1 391 ? 2.370 -11.342 -23.457 1.00 96.44 391 LYS A N 1
ATOM 3051 C CA . LYS A 1 391 ? 1.100 -10.760 -23.009 1.00 96.44 391 LYS A CA 1
ATOM 3052 C C . LYS A 1 391 ? 1.018 -9.249 -23.239 1.00 96.44 391 LYS A C 1
ATOM 3054 O O . LYS A 1 391 ? -0.058 -8.764 -23.597 1.00 96.44 391 LYS A O 1
ATOM 3059 N N . SER A 1 392 ? 2.104 -8.497 -23.034 1.00 95.38 392 SER A N 1
ATOM 3060 C CA . SER A 1 392 ? 2.105 -7.051 -23.281 1.00 95.38 392 SER A CA 1
ATOM 3061 C C . SER A 1 392 ? 2.181 -6.731 -24.775 1.00 95.38 392 SER A C 1
ATOM 3063 O O . SER A 1 392 ? 1.332 -5.978 -25.248 1.00 95.38 392 SER A O 1
ATOM 3065 N N . CYS A 1 393 ? 3.080 -7.358 -25.542 1.00 97.62 393 CYS A N 1
ATOM 3066 C CA . CYS A 1 393 ? 3.179 -7.161 -26.994 1.00 97.62 393 CYS A CA 1
ATOM 3067 C C . CYS A 1 393 ? 1.855 -7.492 -27.700 1.00 97.62 393 CYS A C 1
ATOM 3069 O O . CYS A 1 393 ? 1.343 -6.666 -28.453 1.00 97.62 393 CYS A O 1
ATOM 3071 N N . ARG A 1 394 ? 1.226 -8.634 -27.376 1.00 98.06 394 ARG A N 1
ATOM 3072 C CA . ARG A 1 394 ? -0.109 -9.016 -27.879 1.00 98.06 394 ARG A CA 1
ATOM 3073 C C . ARG A 1 394 ? -1.158 -7.929 -27.633 1.00 98.06 394 ARG A C 1
ATOM 3075 O O . ARG A 1 394 ? -1.949 -7.635 -28.524 1.00 98.06 394 ARG A O 1
ATOM 3082 N N . LYS A 1 395 ? -1.176 -7.329 -26.436 1.00 96.81 395 LYS A N 1
ATOM 3083 C CA . LYS A 1 395 ? -2.128 -6.261 -26.089 1.00 96.81 395 LYS A CA 1
ATOM 3084 C C . LYS A 1 395 ? -1.885 -4.995 -26.917 1.00 96.81 395 LYS A C 1
ATOM 3086 O O . LYS A 1 395 ? -2.850 -4.391 -27.378 1.00 96.81 395 LYS A O 1
ATOM 3091 N N . ILE A 1 396 ? -0.626 -4.586 -27.078 1.00 96.31 396 ILE A N 1
ATOM 3092 C CA . ILE A 1 396 ? -0.282 -3.355 -27.802 1.00 96.31 396 ILE A CA 1
ATOM 3093 C C . ILE A 1 396 ? -0.520 -3.513 -29.304 1.00 96.31 396 ILE A C 1
ATOM 3095 O O . ILE A 1 396 ? -1.159 -2.643 -29.887 1.00 96.31 396 ILE A O 1
ATOM 3099 N N . LEU A 1 397 ? -0.134 -4.642 -29.910 1.00 97.25 397 LEU A N 1
ATOM 3100 C CA . LEU A 1 397 ? -0.391 -4.885 -31.333 1.00 97.25 397 LEU A CA 1
ATOM 3101 C C . LEU A 1 397 ? -1.889 -4.969 -31.659 1.00 97.25 397 LEU A C 1
ATOM 3103 O O . LEU A 1 397 ? -2.303 -4.403 -32.666 1.00 97.25 397 LEU A O 1
ATOM 3107 N N . LYS A 1 398 ? -2.731 -5.560 -30.793 1.00 96.88 398 LYS A N 1
ATOM 3108 C CA . LYS A 1 398 ? -4.198 -5.460 -30.950 1.00 96.88 398 LYS A CA 1
ATOM 3109 C C . LYS A 1 398 ? -4.661 -4.006 -31.015 1.00 96.88 398 LYS A C 1
ATOM 3111 O O . LYS A 1 398 ? -5.220 -3.597 -32.022 1.00 96.88 398 LYS A O 1
ATOM 3116 N N . GLY A 1 399 ? -4.287 -3.190 -30.028 1.00 95.31 399 GLY A N 1
ATOM 3117 C CA . GLY A 1 399 ? -4.589 -1.752 -29.996 1.00 95.31 399 GLY A CA 1
ATOM 3118 C C . GLY A 1 399 ? -3.856 -0.878 -31.032 1.00 95.31 399 GLY A C 1
ATOM 3119 O O . GLY A 1 399 ? -3.896 0.351 -30.907 1.00 95.31 399 GLY A O 1
ATOM 3120 N N . ILE A 1 400 ? -3.166 -1.483 -32.005 1.00 94.88 400 ILE A N 1
ATOM 3121 C CA . ILE A 1 400 ? -2.590 -0.846 -33.201 1.00 94.88 400 ILE A CA 1
ATOM 3122 C C . ILE A 1 400 ? -3.315 -1.324 -34.470 1.00 94.88 400 ILE A C 1
ATOM 3124 O O . ILE A 1 400 ? -3.511 -0.522 -35.370 1.00 94.88 400 ILE A O 1
ATOM 3128 N N . VAL A 1 401 ? -3.723 -2.597 -34.530 1.00 94.19 401 VAL A N 1
ATOM 3129 C CA . VAL A 1 401 ? -4.458 -3.203 -35.661 1.00 94.19 401 VAL A CA 1
ATOM 3130 C C . VAL A 1 401 ? -5.972 -2.947 -35.586 1.00 94.19 401 VAL A C 1
ATOM 3132 O O . VAL A 1 401 ? -6.664 -2.996 -36.595 1.00 94.19 401 VAL A O 1
ATOM 3135 N N . GLU A 1 402 ? -6.496 -2.661 -34.395 1.00 91.31 402 GLU A N 1
ATOM 3136 C CA . GLU A 1 402 ? -7.902 -2.317 -34.127 1.00 91.31 402 GLU A CA 1
ATOM 3137 C C . GLU A 1 402 ? -8.159 -0.788 -34.234 1.00 91.31 402 GLU A C 1
ATOM 3139 O O . GLU A 1 402 ? -9.063 -0.267 -33.577 1.00 91.31 402 GLU A O 1
ATOM 3144 N N . LYS A 1 403 ? -7.342 -0.059 -35.014 1.00 77.25 403 LYS A N 1
ATOM 3145 C CA . LYS A 1 403 ? -7.404 1.397 -35.252 1.00 77.25 403 LYS A CA 1
ATOM 3146 C C . LYS A 1 403 ? -7.291 1.733 -36.735 1.00 77.25 403 LYS A C 1
ATOM 3148 O O . LYS A 1 403 ? -7.954 2.716 -37.123 1.00 77.25 403 LYS A O 1
#

Radius of gyration: 25.96 Å; chains: 1; bounding box: 69×48×91 Å